Protein AF-0000000084333757 (afdb_homodimer)

Structure (mmCIF, N/CA/C/O backbone):
data_AF-0000000084333757-model_v1
#
loop_
_entity.id
_entity.type
_entity.pdbx_description
1 polymer 'HTH araC/xylS-type domain-containing protein'
#
loop_
_atom_site.group_PDB
_atom_site.id
_atom_site.type_symbol
_atom_site.label_atom_id
_atom_site.label_alt_id
_atom_site.label_comp_id
_atom_site.label_asym_id
_atom_site.label_entity_id
_atom_site.label_seq_id
_atom_site.pdbx_PDB_ins_code
_atom_site.Cartn_x
_atom_site.Cartn_y
_atom_site.Cartn_z
_atom_site.occupancy
_atom_site.B_iso_or_equiv
_atom_site.auth_seq_id
_atom_site.auth_comp_id
_atom_site.auth_asym_id
_atom_site.auth_atom_id
_atom_site.pdbx_PDB_model_num
ATOM 1 N N . MET A 1 1 ? -8.32 -11.492 20.922 1 60.97 1 MET A N 1
ATOM 2 C CA . MET A 1 1 ? -7.848 -10.141 21.234 1 60.97 1 MET A CA 1
ATOM 3 C C . MET A 1 1 ? -8.922 -9.102 20.922 1 60.97 1 MET A C 1
ATOM 5 O O . MET A 1 1 ? -9.734 -9.297 20.016 1 60.97 1 MET A O 1
ATOM 9 N N . GLN A 1 2 ? -9.125 -8.148 21.828 1 72.62 2 GLN A N 1
ATOM 10 C CA . GLN A 1 2 ? -10.117 -7.09 21.625 1 72.62 2 GLN A CA 1
ATOM 11 C C . GLN A 1 2 ? -9.766 -6.25 20.406 1 72.62 2 GLN A C 1
ATOM 13 O O . GLN A 1 2 ? -8.688 -5.656 20.328 1 72.62 2 GLN A O 1
ATOM 18 N N . THR A 1 3 ? -10.625 -6.27 19.406 1 82.44 3 THR A N 1
ATOM 19 C CA . THR A 1 3 ? -10.328 -5.582 18.156 1 82.44 3 THR A CA 1
ATOM 20 C C . THR A 1 3 ? -11.102 -4.273 18.062 1 82.44 3 THR A C 1
ATOM 22 O O . THR A 1 3 ? -10.867 -3.471 17.156 1 82.44 3 THR A O 1
ATOM 25 N N . GLU A 1 4 ? -11.977 -4.016 19.094 1 85.12 4 GLU A N 1
ATOM 26 C CA . GLU A 1 4 ? -12.75 -2.777 19.109 1 85.12 4 GLU A CA 1
ATOM 27 C C . GLU A 1 4 ? -12.227 -1.814 20.172 1 85.12 4 GLU A C 1
ATOM 29 O O . GLU A 1 4 ? -12.008 -2.207 21.312 1 85.12 4 GLU A O 1
ATOM 34 N N . PRO A 1 5 ? -12.031 -0.591 19.781 1 83.06 5 PRO A N 1
ATOM 35 C CA . PRO A 1 5 ? -11.602 0.38 20.797 1 83.06 5 PRO A CA 1
ATOM 36 C C . PRO A 1 5 ? -12.656 0.639 21.859 1 83.06 5 PRO A C 1
ATOM 38 O O . PRO A 1 5 ? -13.852 0.686 21.547 1 83.06 5 PRO A O 1
ATOM 41 N N . ASN A 1 6 ? -12.242 0.815 23.062 1 82.38 6 ASN A N 1
ATOM 42 C CA . ASN A 1 6 ? -13.156 1.051 24.172 1 82.38 6 ASN A CA 1
ATOM 43 C C . ASN A 1 6 ? -13.938 2.348 23.984 1 82.38 6 ASN A C 1
ATOM 45 O O . ASN A 1 6 ? -15.094 2.447 24.406 1 82.38 6 ASN A O 1
ATOM 49 N N . ILE A 1 7 ? -13.32 3.283 23.406 1 83.06 7 ILE A N 1
ATOM 50 C CA . ILE A 1 7 ? -13.961 4.578 23.188 1 83.06 7 ILE A CA 1
ATOM 51 C C . ILE A 1 7 ? -15.18 4.406 22.297 1 83.06 7 ILE A C 1
ATOM 53 O O . ILE A 1 7 ? -16.188 5.109 22.453 1 83.06 7 ILE A O 1
ATOM 57 N N . LEU A 1 8 ? -15.125 3.541 21.375 1 86.25 8 LEU A N 1
ATOM 58 C CA . LEU A 1 8 ? -16.25 3.266 20.484 1 86.25 8 LEU A CA 1
ATOM 59 C C . LEU A 1 8 ? -17.438 2.711 21.266 1 86.25 8 LEU A C 1
ATOM 61 O O . LEU A 1 8 ? -18.578 3.119 21.047 1 86.25 8 LEU A O 1
ATOM 65 N N . LYS A 1 9 ? -17.172 1.856 22.172 1 87 9 LYS A N 1
ATOM 66 C CA . LYS A 1 9 ? -18.219 1.275 23.016 1 87 9 LYS A CA 1
ATOM 67 C C . LYS A 1 9 ? -18.844 2.336 23.922 1 87 9 LYS A C 1
ATOM 69 O O . LYS A 1 9 ? -20.062 2.357 24.109 1 87 9 LYS A O 1
ATOM 74 N N . LYS A 1 10 ? -18 3.145 24.438 1 86.69 10 LYS A N 1
ATOM 75 C CA . LYS A 1 10 ? -18.484 4.219 25.297 1 86.69 10 LYS A CA 1
ATOM 76 C C . LYS A 1 10 ? -19.391 5.176 24.516 1 86.69 10 LYS A C 1
ATOM 78 O O . LYS A 1 10 ? -20.438 5.598 25.031 1 86.69 10 LYS A O 1
ATOM 83 N N . LEU A 1 11 ? -18.969 5.473 23.375 1 86.69 11 LEU A N 1
ATOM 84 C CA . LEU A 1 11 ? -19.766 6.348 22.516 1 86.69 11 LEU A CA 1
ATOM 85 C C . LEU A 1 11 ? -21.125 5.703 22.203 1 86.69 11 LEU A C 1
ATOM 87 O O . LEU A 1 11 ? -22.156 6.375 22.234 1 86.69 11 LEU A O 1
ATOM 91 N N . ALA A 1 12 ? -21.078 4.48 21.906 1 89.94 12 ALA A N 1
ATOM 92 C CA . ALA A 1 12 ? -22.312 3.752 21.625 1 89.94 12 ALA A CA 1
ATOM 93 C C . ALA A 1 12 ? -23.266 3.803 22.812 1 89.94 12 ALA A C 1
ATOM 95 O O . ALA A 1 12 ? -24.469 4.004 22.641 1 89.94 12 ALA A O 1
ATOM 96 N N . HIS A 1 13 ? -22.734 3.66 23.953 1 89.5 13 HIS A N 1
ATOM 97 C CA . HIS A 1 13 ? -23.531 3.729 25.172 1 89.5 13 HIS A CA 1
ATOM 98 C C . HIS A 1 13 ? -24.156 5.109 25.344 1 89.5 13 HIS A C 1
ATOM 100 O O . HIS A 1 13 ? -25.344 5.223 25.672 1 89.5 13 HIS A O 1
ATOM 106 N N . LEU A 1 14 ? -23.375 6.133 25.062 1 86.88 14 LEU A N 1
ATOM 107 C CA . LEU A 1 14 ? -23.844 7.512 25.203 1 86.88 14 LEU A CA 1
ATOM 108 C C . LEU A 1 14 ? -24.953 7.82 24.203 1 86.88 14 LEU A C 1
ATOM 110 O O . LEU A 1 14 ? -25.859 8.602 24.484 1 86.88 14 LEU A O 1
ATOM 114 N N . LEU A 1 15 ? -24.875 7.121 23.094 1 89.38 15 LEU A N 1
ATOM 115 C CA . LEU A 1 15 ? -25.828 7.387 22.031 1 89.38 15 LEU A CA 1
ATOM 116 C C . LEU A 1 15 ? -26.953 6.348 22.031 1 89.38 15 LEU A C 1
ATOM 118 O O . LEU A 1 15 ? -27.75 6.297 21.094 1 89.38 15 LEU A O 1
ATOM 122 N N . TRP A 1 16 ? -26.891 5.477 22.953 1 90.31 16 TRP A N 1
ATOM 123 C CA . TRP A 1 16 ? -27.922 4.457 23.125 1 90.31 16 TRP A CA 1
ATOM 124 C C . TRP A 1 16 ? -28.016 3.562 21.891 1 90.31 16 TRP A C 1
ATOM 126 O O . TRP A 1 16 ? -29.109 3.33 21.375 1 90.31 16 TRP A O 1
ATOM 136 N N . THR A 1 17 ? -26.938 3.223 21.406 1 92.88 17 THR A N 1
ATOM 137 C CA . THR A 1 17 ? -26.844 2.309 20.266 1 92.88 17 THR A CA 1
ATOM 138 C C . THR A 1 17 ? -25.797 1.236 20.516 1 92.88 17 THR A C 1
ATOM 140 O O . THR A 1 17 ? -25.266 1.117 21.625 1 92.88 17 THR A O 1
ATOM 143 N N . ASP A 1 18 ? -25.594 0.341 19.531 1 92.62 18 ASP A N 1
ATOM 144 C CA . ASP A 1 18 ? -24.625 -0.744 19.688 1 92.62 18 ASP A CA 1
ATOM 145 C C . ASP A 1 18 ? -23.547 -0.671 18.594 1 92.62 18 ASP A C 1
ATOM 147 O O . ASP A 1 18 ? -23.75 -0.041 17.562 1 92.62 18 ASP A O 1
ATOM 151 N N . VAL A 1 19 ? -22.469 -1.232 18.969 1 92.12 19 VAL A N 1
ATOM 152 C CA . VAL A 1 19 ? -21.391 -1.411 17.984 1 92.12 19 VAL A CA 1
ATOM 153 C C . VAL A 1 19 ? -21.547 -2.762 17.297 1 92.12 19 VAL A C 1
ATOM 155 O O . VAL A 1 19 ? -21.703 -3.793 17.953 1 92.12 19 VAL A O 1
ATOM 158 N N . LYS A 1 20 ? -21.656 -2.76 15.969 1 89.75 20 LYS A N 1
ATOM 159 C CA . LYS A 1 20 ? -21.703 -3.977 15.164 1 89.75 20 LYS A CA 1
ATOM 160 C C . LYS A 1 20 ? -20.516 -4.039 14.211 1 89.75 20 LYS A C 1
ATOM 162 O O . LYS A 1 20 ? -20.328 -3.143 13.383 1 89.75 20 LYS A O 1
ATOM 167 N N . ASN A 1 21 ? -19.688 -5.082 14.25 1 86.62 21 ASN A N 1
ATOM 168 C CA . ASN A 1 21 ? -18.516 -5.254 13.391 1 86.62 21 ASN A CA 1
ATOM 169 C C . ASN A 1 21 ? -17.625 -4.023 13.422 1 86.62 21 ASN A C 1
ATOM 171 O O . ASN A 1 21 ? -17.219 -3.512 12.375 1 86.62 21 ASN A O 1
ATOM 175 N N . ARG A 1 22 ? -17.5 -3.465 14.641 1 90.69 22 ARG A N 1
ATOM 176 C CA . ARG A 1 22 ? -16.578 -2.375 14.93 1 90.69 22 ARG A CA 1
ATOM 177 C C . ARG A 1 22 ? -17.094 -1.05 14.391 1 90.69 22 ARG A C 1
ATOM 179 O O . ARG A 1 22 ? -16.328 -0.102 14.195 1 90.69 22 ARG A O 1
ATOM 186 N N . ARG A 1 23 ? -18.406 -1.022 14.164 1 91.75 23 ARG A N 1
ATOM 187 C CA . ARG A 1 23 ? -19.016 0.175 13.594 1 91.75 23 ARG A CA 1
ATOM 188 C C . ARG A 1 23 ? -20.234 0.606 14.398 1 91.75 23 ARG A C 1
ATOM 190 O O . ARG A 1 23 ? -21.047 -0.233 14.812 1 91.75 23 ARG A O 1
ATOM 197 N N . LEU A 1 24 ? -20.297 1.883 14.609 1 92.69 24 LEU A N 1
ATOM 198 C CA . LEU A 1 24 ? -21.438 2.521 15.273 1 92.69 24 LEU A CA 1
ATOM 199 C C . LEU A 1 24 ? -22.141 3.482 14.32 1 92.69 24 LEU A C 1
ATOM 201 O O . LEU A 1 24 ? -21.516 4.352 13.719 1 92.69 24 LEU A O 1
ATOM 205 N N . GLU A 1 25 ? -23.422 3.301 14.164 1 93.81 25 GLU A N 1
ATOM 206 C CA . GLU A 1 25 ? -24.234 4.246 13.398 1 93.81 25 GLU A CA 1
ATOM 207 C C . GLU A 1 25 ? -24.844 5.316 14.305 1 93.81 25 GLU A C 1
ATOM 209 O O . GLU A 1 25 ? -25.406 5.004 15.352 1 93.81 25 GLU A O 1
ATOM 214 N N . ILE A 1 26 ? -24.734 6.48 13.867 1 91.69 26 ILE A N 1
ATOM 215 C CA . ILE A 1 26 ? -25.281 7.574 14.664 1 91.69 26 ILE A CA 1
ATOM 216 C C . ILE A 1 26 ? -26.812 7.574 14.547 1 91.69 26 ILE A C 1
ATOM 218 O O . ILE A 1 26 ? -27.359 7.699 13.445 1 91.69 26 ILE A O 1
ATOM 222 N N . PRO A 1 27 ? -27.406 7.422 15.664 1 93.62 27 PRO A N 1
ATOM 223 C CA . PRO A 1 27 ? -28.859 7.484 15.609 1 93.62 27 PRO A CA 1
ATOM 224 C C . PRO A 1 27 ? -29.375 8.836 15.117 1 93.62 27 PRO A C 1
ATOM 226 O O . PRO A 1 27 ? -28.781 9.875 15.422 1 93.62 27 PRO A O 1
ATOM 229 N N . GLU A 1 28 ? -30.5 8.883 14.516 1 92.94 28 GLU A N 1
ATOM 230 C CA . GLU A 1 28 ? -31.078 10.07 13.891 1 92.94 28 GLU A CA 1
ATOM 231 C C . GLU A 1 28 ? -31.281 11.188 14.914 1 92.94 28 GLU A C 1
ATOM 233 O O . GLU A 1 28 ? -31.141 12.367 14.586 1 92.94 28 GLU A O 1
ATOM 238 N N . LYS A 1 29 ? -31.625 10.789 16.047 1 92.56 29 LYS A N 1
ATOM 239 C CA . LYS A 1 29 ? -31.906 11.758 17.109 1 92.56 29 LYS A CA 1
ATOM 240 C C . LYS A 1 29 ? -30.672 12.594 17.422 1 92.56 29 LYS A C 1
ATOM 242 O O . LYS A 1 29 ? -30.781 13.734 17.875 1 92.56 29 LYS A O 1
ATOM 247 N N . PHE A 1 30 ? -29.531 12.039 17.156 1 90.81 30 PHE A N 1
ATOM 248 C CA . PHE A 1 30 ? -28.297 12.711 17.531 1 90.81 30 PHE A CA 1
ATOM 249 C C . PHE A 1 30 ? -27.609 13.297 16.312 1 90.81 30 PHE A C 1
ATOM 251 O O . PHE A 1 30 ? -26.719 14.141 16.438 1 90.81 30 PHE A O 1
ATOM 258 N N . GLY A 1 31 ? -27.906 12.828 15.094 1 91.69 31 GLY A N 1
ATOM 259 C CA . GLY A 1 31 ? -27.25 13.266 13.875 1 91.69 31 GLY A CA 1
ATOM 260 C C . GLY A 1 31 ? -27.297 12.227 12.773 1 91.69 31 GLY A C 1
ATOM 261 O O . GLY A 1 31 ? -28.344 11.617 12.523 1 91.69 31 GLY A O 1
ATOM 262 N N . LYS A 1 32 ? -26.219 12.094 11.992 1 92.25 32 LYS A N 1
ATOM 263 C CA . LYS A 1 32 ? -26.078 11.125 10.914 1 92.25 32 LYS A CA 1
ATOM 264 C C . LYS A 1 32 ? -24.609 10.703 10.75 1 92.25 32 LYS A C 1
ATOM 266 O O . LYS A 1 32 ? -23.703 11.375 11.25 1 92.25 32 LYS A O 1
ATOM 271 N N . GLY A 1 33 ? -24.453 9.57 10.125 1 92 33 GLY A N 1
ATOM 272 C CA . GLY A 1 33 ? -23.109 9.102 9.852 1 92 33 GLY A CA 1
ATOM 273 C C . GLY A 1 33 ? -22.719 7.902 10.695 1 92 33 GLY A C 1
ATOM 274 O O . GLY A 1 33 ? -23.578 7.113 11.102 1 92 33 GLY A O 1
ATOM 275 N N . TYR A 1 34 ? -21.375 7.715 10.852 1 91.19 34 TYR A N 1
ATOM 276 C CA . TYR A 1 34 ? -20.922 6.531 11.562 1 91.19 34 TYR A CA 1
ATOM 277 C C . TYR A 1 34 ? -19.516 6.754 12.141 1 91.19 34 TYR A C 1
ATOM 279 O O . TYR A 1 34 ? -18.844 7.719 11.781 1 91.19 34 TYR A O 1
ATOM 287 N N . CYS A 1 35 ? -19.203 5.965 13.07 1 90.75 35 CYS A N 1
ATOM 288 C CA . CYS A 1 35 ? -17.859 5.832 13.617 1 90.75 35 CYS A CA 1
ATOM 289 C C . CYS A 1 35 ? -17.406 4.375 13.617 1 90.75 35 CYS A C 1
ATOM 291 O O . CYS A 1 35 ? -18.188 3.48 13.938 1 90.75 35 CYS A O 1
ATOM 293 N N . THR A 1 36 ? -16.266 4.137 13.133 1 92.38 36 THR A N 1
ATOM 294 C CA . THR A 1 36 ? -15.703 2.787 13.18 1 92.38 36 THR A CA 1
ATOM 295 C C . THR A 1 36 ? -14.312 2.799 13.789 1 92.38 36 THR A C 1
ATOM 297 O O . THR A 1 36 ? -13.617 3.818 13.75 1 92.38 36 THR A O 1
ATOM 300 N N . GLY A 1 37 ? -13.953 1.762 14.484 1 92.5 37 GLY A N 1
ATOM 301 C CA . GLY A 1 37 ? -12.656 1.682 15.148 1 92.5 37 GLY A CA 1
ATOM 302 C C . GLY A 1 37 ? -12.016 0.311 15.039 1 92.5 37 GLY A C 1
ATOM 303 O O . GLY A 1 37 ? -12.719 -0.704 14.984 1 92.5 37 GLY A O 1
ATOM 304 N N . TYR A 1 38 ? -10.727 0.289 15.023 1 93.06 38 TYR A N 1
ATOM 305 C CA . TYR A 1 38 ? -9.938 -0.935 14.898 1 93.06 38 TYR A CA 1
ATOM 306 C C . TYR A 1 38 ? -8.742 -0.917 15.844 1 93.06 38 TYR A C 1
ATOM 308 O O . TYR A 1 38 ? -7.945 0.024 15.828 1 93.06 38 TYR A O 1
ATOM 316 N N . VAL A 1 39 ? -8.641 -1.854 16.688 1 92.44 39 VAL A N 1
ATOM 317 C CA . VAL A 1 39 ? -7.414 -2.107 17.438 1 92.44 39 VAL A CA 1
ATOM 318 C C . VAL A 1 39 ? -6.617 -3.225 16.766 1 92.44 39 VAL A C 1
ATOM 320 O O . VAL A 1 39 ? -7.031 -4.387 16.781 1 92.44 39 VAL A O 1
ATOM 323 N N . PHE A 1 40 ? -5.562 -2.904 16.219 1 91.81 40 PHE A N 1
ATOM 324 C CA . PHE A 1 40 ? -4.801 -3.869 15.43 1 91.81 40 PHE A CA 1
ATOM 325 C C . PHE A 1 40 ? -3.92 -4.727 16.328 1 91.81 40 PHE A C 1
ATOM 327 O O . PHE A 1 40 ? -3.75 -5.922 16.078 1 91.81 40 PHE A O 1
ATOM 334 N N . ASN A 1 41 ? -3.299 -4.215 17.266 1 88.88 41 ASN A N 1
ATOM 335 C CA . ASN A 1 41 ? -2.492 -4.82 18.312 1 88.88 41 ASN A CA 1
ATOM 336 C C . ASN A 1 41 ? -2.291 -3.865 19.484 1 88.88 41 ASN A C 1
ATOM 338 O O . ASN A 1 41 ? -3.025 -2.885 19.625 1 88.88 41 ASN A O 1
ATOM 342 N N . GLU A 1 42 ? -1.408 -4.16 20.297 1 88.62 42 GLU A N 1
ATOM 343 C CA . GLU A 1 42 ? -1.236 -3.354 21.5 1 88.62 42 GLU A CA 1
ATOM 344 C C . GLU A 1 42 ? -0.583 -2.012 21.188 1 88.62 42 GLU A C 1
ATOM 346 O O . GLU A 1 42 ? -0.552 -1.112 22.031 1 88.62 42 GLU A O 1
ATOM 351 N N . HIS A 1 43 ? -0.201 -1.854 19.906 1 91.5 43 HIS A N 1
ATOM 352 C CA . HIS A 1 43 ? 0.615 -0.681 19.609 1 91.5 43 HIS A CA 1
ATOM 353 C C . HIS A 1 43 ? -0.103 0.265 18.656 1 91.5 43 HIS A C 1
ATOM 355 O O . HIS A 1 43 ? 0.258 1.438 18.547 1 91.5 43 HIS A O 1
ATOM 361 N N . ILE A 1 44 ? -1.064 -0.196 17.891 1 93.06 44 ILE A N 1
ATOM 362 C CA . ILE A 1 44 ? -1.642 0.624 16.828 1 93.06 44 ILE A CA 1
ATOM 363 C C . ILE A 1 44 ? -3.162 0.488 16.844 1 93.06 44 ILE A C 1
ATOM 365 O O . ILE A 1 44 ? -3.691 -0.622 16.953 1 93.06 44 ILE A O 1
ATOM 369 N N . ARG A 1 45 ? -3.877 1.539 16.75 1 92.62 45 ARG A N 1
ATOM 370 C CA . ARG A 1 45 ? -5.324 1.563 16.578 1 92.62 45 ARG A CA 1
ATOM 371 C C . ARG A 1 45 ? -5.742 2.645 15.586 1 92.62 45 ARG A C 1
ATOM 373 O O . ARG A 1 45 ? -4.988 3.582 15.328 1 92.62 45 ARG A O 1
ATOM 380 N N . MET A 1 46 ? -6.863 2.551 15.031 1 93.94 46 MET A N 1
ATOM 381 C CA . MET A 1 46 ? -7.383 3.479 14.031 1 93.94 46 MET A CA 1
ATOM 382 C C . MET A 1 46 ? -8.867 3.754 14.258 1 93.94 46 MET A C 1
ATOM 384 O O . MET A 1 46 ? -9.633 2.838 14.562 1 93.94 46 MET A O 1
ATOM 388 N N . MET A 1 47 ? -9.25 4.957 14.227 1 91.69 47 MET A N 1
ATOM 389 C CA . MET A 1 47 ? -10.648 5.383 14.281 1 91.69 47 MET A CA 1
ATOM 390 C C . MET A 1 47 ? -11.031 6.141 13.023 1 91.69 47 MET A C 1
ATOM 392 O O . MET A 1 47 ? -10.258 6.961 12.523 1 91.69 47 MET A O 1
ATOM 396 N N . ILE A 1 48 ? -12.109 5.832 12.508 1 91.5 48 ILE A N 1
ATOM 397 C CA . ILE A 1 48 ? -12.68 6.562 11.391 1 91.5 48 ILE A CA 1
ATOM 398 C C . ILE A 1 48 ? -13.969 7.262 11.828 1 91.5 48 ILE A C 1
ATOM 400 O O . ILE A 1 48 ? -14.898 6.617 12.312 1 91.5 48 ILE A O 1
ATOM 404 N N . PHE A 1 49 ? -13.969 8.492 11.711 1 89 49 PHE A N 1
ATOM 405 C CA . PHE A 1 49 ? -15.133 9.312 12.055 1 89 49 PHE A CA 1
ATOM 406 C C . PHE A 1 49 ? -15.758 9.914 10.797 1 89 49 PHE A C 1
ATOM 408 O O . PHE A 1 49 ? -15.086 10.625 10.047 1 89 49 PHE A O 1
ATOM 415 N N . ASN A 1 50 ? -16.891 9.602 10.508 1 88.12 50 ASN A N 1
ATOM 416 C CA . ASN A 1 50 ? -17.688 10.195 9.438 1 88.12 50 ASN A CA 1
ATOM 417 C C . ASN A 1 50 ? -19.125 10.453 9.883 1 88.12 50 ASN A C 1
ATOM 419 O O . ASN A 1 50 ? -20 9.625 9.641 1 88.12 50 ASN A O 1
ATOM 423 N N . TYR A 1 51 ? -19.328 11.594 10.57 1 86.62 51 TYR A N 1
ATOM 424 C CA . TYR A 1 51 ? -20.641 11.844 11.148 1 86.62 51 TYR A CA 1
ATOM 425 C C . TYR A 1 51 ? -20.891 13.344 11.297 1 86.62 51 TYR A C 1
ATOM 427 O O . TYR A 1 51 ? -19.969 14.148 11.188 1 86.62 51 TYR A O 1
ATOM 435 N N . GLU A 1 52 ? -22.062 13.711 11.406 1 86.69 52 GLU A N 1
ATOM 436 C CA . GLU A 1 52 ? -22.562 15.031 11.773 1 86.69 52 GLU A CA 1
ATOM 437 C C . GLU A 1 52 ? -23.516 14.945 12.961 1 86.69 52 GLU A C 1
ATOM 439 O O . GLU A 1 52 ? -24.609 14.375 12.852 1 86.69 52 GLU A O 1
ATOM 444 N N . LEU A 1 53 ? -23.062 15.57 14.062 1 87.25 53 LEU A N 1
ATOM 445 C CA . LEU A 1 53 ? -23.891 15.539 15.266 1 87.25 53 LEU A CA 1
ATOM 446 C C . LEU A 1 53 ? -24.672 16.844 15.406 1 87.25 53 LEU A C 1
ATOM 448 O O . LEU A 1 53 ? -24.219 17.906 14.977 1 87.25 53 LEU A O 1
ATOM 452 N N . ARG A 1 54 ? -25.719 16.719 16.016 1 85.12 54 ARG A N 1
ATOM 453 C CA . ARG A 1 54 ? -26.547 17.891 16.266 1 85.12 54 ARG A CA 1
ATOM 454 C C . ARG A 1 54 ? -25.969 18.719 17.406 1 85.12 54 ARG A C 1
ATOM 456 O O . ARG A 1 54 ? -26.125 19.953 17.422 1 85.12 54 ARG A O 1
ATOM 463 N N . GLU A 1 55 ? -25.344 18.016 18.297 1 82.56 55 GLU A N 1
ATOM 464 C CA . GLU A 1 55 ? -24.688 18.656 19.438 1 82.56 55 GLU A CA 1
ATOM 465 C C . GLU A 1 55 ? -23.312 18.047 19.703 1 82.56 55 GLU A C 1
ATOM 467 O O . GLU A 1 55 ? -23.078 16.875 19.375 1 82.56 55 GLU A O 1
ATOM 472 N N . ASN A 1 56 ? -22.453 18.828 20.266 1 79.69 56 ASN A N 1
ATOM 473 C CA . ASN A 1 56 ? -21.141 18.328 20.625 1 79.69 56 ASN A CA 1
ATOM 474 C C . ASN A 1 56 ? -21.203 17.328 21.781 1 79.69 56 ASN A C 1
ATOM 476 O O . ASN A 1 56 ? -22 17.516 22.719 1 79.69 56 ASN A O 1
ATOM 480 N N . ILE A 1 57 ? -20.438 16.328 21.547 1 77.88 57 ILE A N 1
ATOM 481 C CA . ILE A 1 57 ? -20.344 15.336 22.609 1 77.88 57 ILE A CA 1
ATOM 482 C C . ILE A 1 57 ? -18.922 15.258 23.125 1 77.88 57 ILE A C 1
ATOM 484 O O . ILE A 1 57 ? -17.969 15.281 22.344 1 77.88 57 ILE A O 1
ATOM 488 N N . VAL A 1 58 ? -18.781 15.25 24.422 1 75.06 58 VAL A N 1
ATOM 489 C CA . VAL A 1 58 ? -17.484 15.117 25.047 1 75.06 58 VAL A CA 1
ATOM 490 C C . VAL A 1 58 ? -17.375 13.75 25.719 1 75.06 58 VAL A C 1
ATOM 492 O O . VAL A 1 58 ? -18.234 13.359 26.516 1 75.06 58 VAL A O 1
ATOM 495 N N . ILE A 1 59 ? -16.359 13.055 25.266 1 75.81 59 ILE A N 1
ATOM 496 C CA . ILE A 1 59 ? -16.141 11.734 25.844 1 75.81 59 ILE A CA 1
ATOM 497 C C . ILE A 1 59 ? -14.758 11.664 26.484 1 75.81 59 ILE A C 1
ATOM 499 O O . ILE A 1 59 ? -13.773 12.117 25.891 1 75.81 59 ILE A O 1
ATOM 503 N N . GLU A 1 60 ? -14.742 11.164 27.688 1 72.5 60 GLU A N 1
ATOM 504 C CA . GLU A 1 60 ? -13.453 10.875 28.312 1 72.5 60 GLU A CA 1
ATOM 505 C C . GLU A 1 60 ? -12.836 9.609 27.719 1 72.5 60 GLU A C 1
ATOM 507 O O . GLU A 1 60 ? -13.508 8.594 27.578 1 72.5 60 GLU A O 1
ATOM 512 N N . ASN A 1 61 ? -11.656 9.758 27.312 1 69.31 61 ASN A N 1
ATOM 513 C CA . ASN A 1 61 ? -10.969 8.578 26.781 1 69.31 61 ASN A CA 1
ATOM 514 C C . ASN A 1 61 ? -10.68 7.566 27.891 1 69.31 61 ASN A C 1
ATOM 516 O O . ASN A 1 61 ? -9.891 7.836 28.797 1 69.31 61 ASN A O 1
ATOM 520 N N . PRO A 1 62 ? -11.406 6.52 27.797 1 68.25 62 PRO A N 1
ATOM 521 C CA . PRO A 1 62 ? -11.195 5.527 28.844 1 68.25 62 PRO A CA 1
ATOM 522 C C . PRO A 1 62 ? -9.766 4.992 28.875 1 68.25 62 PRO A C 1
ATOM 524 O O . PRO A 1 62 ? -9.32 4.465 29.891 1 68.25 62 PRO A O 1
ATOM 527 N N . ASP A 1 63 ? -9.117 5.16 27.719 1 64.56 63 ASP A N 1
ATOM 528 C CA . ASP A 1 63 ? -7.766 4.621 27.609 1 64.56 63 ASP A CA 1
ATOM 529 C C . ASP A 1 63 ? -6.723 5.703 27.891 1 64.56 63 ASP A C 1
ATOM 531 O O . ASP A 1 63 ? -5.531 5.504 27.641 1 64.56 63 ASP A O 1
ATOM 535 N N . ALA A 1 64 ? -7.137 7.09 28.297 1 59.31 64 ALA A N 1
ATOM 536 C CA . ALA A 1 64 ? -6.273 8.25 28.5 1 59.31 64 ALA A CA 1
ATOM 537 C C . ALA A 1 64 ? -5.145 7.926 29.484 1 59.31 64 ALA A C 1
ATOM 539 O O . ALA A 1 64 ? -4.039 8.453 29.359 1 59.31 64 ALA A O 1
ATOM 540 N N . GLY A 1 65 ? -5.453 6.949 30.391 1 53.16 65 GLY A N 1
ATOM 541 C CA . GLY A 1 65 ? -4.473 6.602 31.406 1 53.16 65 GLY A CA 1
ATOM 542 C C . GLY A 1 65 ? -3.451 5.59 30.922 1 53.16 65 GLY A C 1
ATOM 543 O O . GLY A 1 65 ? -2.467 5.316 31.625 1 53.16 65 GLY A O 1
ATOM 544 N N . VAL A 1 66 ? -3.756 4.879 30.094 1 51.28 66 VAL A N 1
ATOM 545 C CA . VAL A 1 66 ? -2.764 3.918 29.625 1 51.28 66 VAL A CA 1
ATOM 546 C C . VAL A 1 66 ? -1.639 4.652 28.891 1 51.28 66 VAL A C 1
ATOM 548 O O . VAL A 1 66 ? -1.874 5.301 27.875 1 51.28 66 VAL A O 1
ATOM 551 N N . ALA A 1 67 ? -0.715 5.234 29.641 1 50.03 67 ALA A N 1
ATOM 552 C CA . ALA A 1 67 ? 0.485 6.055 29.516 1 50.03 67 ALA A CA 1
ATOM 553 C C . ALA A 1 67 ? 1.193 5.797 28.188 1 50.03 67 ALA A C 1
ATOM 555 O O . ALA A 1 67 ? 2.369 6.133 28.031 1 50.03 67 ALA A O 1
ATOM 556 N N . ALA A 1 68 ? 0.796 5.004 27.266 1 58.69 68 ALA A N 1
ATOM 557 C CA . ALA A 1 68 ? 1.799 4.758 26.234 1 58.69 68 ALA A CA 1
ATOM 558 C C . ALA A 1 68 ? 2.035 6.012 25.391 1 58.69 68 ALA A C 1
ATOM 560 O O . ALA A 1 68 ? 1.142 6.848 25.25 1 58.69 68 ALA A O 1
ATOM 561 N N . ARG A 1 69 ? 3.32 6.504 25.375 1 81.81 69 ARG A N 1
ATOM 562 C CA . ARG A 1 69 ? 3.785 7.559 24.484 1 81.81 69 ARG A CA 1
ATOM 563 C C . ARG A 1 69 ? 3.242 7.363 23.078 1 81.81 69 ARG A C 1
ATOM 565 O O . ARG A 1 69 ? 3.904 6.754 22.234 1 81.81 69 ARG A O 1
ATOM 572 N N . THR A 1 70 ? 1.97 7.895 22.906 1 88.69 70 THR A N 1
ATOM 573 C CA . THR A 1 70 ? 1.274 7.664 21.641 1 88.69 70 THR A CA 1
ATOM 574 C C . THR A 1 70 ? 1.482 8.836 20.688 1 88.69 70 THR A C 1
ATOM 576 O O . THR A 1 70 ? 1.517 9.992 21.109 1 88.69 70 THR A O 1
ATOM 579 N N . ILE A 1 71 ? 1.681 8.547 19.5 1 93.25 71 ILE A N 1
ATOM 580 C CA . ILE A 1 71 ? 1.714 9.531 18.422 1 93.25 71 ILE A CA 1
ATOM 581 C C . ILE A 1 71 ? 0.424 9.445 17.609 1 93.25 71 ILE A C 1
ATOM 583 O O . ILE A 1 71 ? -0.012 8.359 17.234 1 93.25 71 ILE A O 1
ATOM 587 N N . LEU A 1 72 ? -0.222 10.57 17.375 1 92.94 72 LEU A N 1
ATOM 588 C CA . LEU A 1 72 ? -1.478 10.641 16.641 1 92.94 72 LEU A CA 1
ATOM 589 C C . LEU A 1 72 ? -1.237 11.102 15.203 1 92.94 72 LEU A C 1
ATOM 591 O O . LEU A 1 72 ? -0.562 12.102 14.969 1 92.94 72 LEU A O 1
ATOM 595 N N . PHE A 1 73 ? -1.684 10.367 14.258 1 95.75 73 PHE A N 1
ATOM 596 C CA . PHE A 1 73 ? -1.817 10.773 12.867 1 95.75 73 PHE A CA 1
ATOM 597 C C . PHE A 1 73 ? -3.277 11.031 12.516 1 95.75 73 PHE A C 1
ATOM 599 O O . PHE A 1 73 ? -4.066 10.094 12.383 1 95.75 73 PHE A O 1
ATOM 606 N N . LYS A 1 74 ? -3.654 12.234 12.398 1 93.44 74 LYS A N 1
ATOM 607 C CA . LYS A 1 74 ? -5.039 12.625 12.156 1 93.44 74 LYS A CA 1
ATOM 608 C C . LYS A 1 74 ? -5.23 13.117 10.727 1 93.44 74 LYS A C 1
ATOM 610 O O . LYS A 1 74 ? -4.738 14.188 10.359 1 93.44 74 LYS A O 1
ATOM 615 N N . PHE A 1 75 ? -5.855 12.367 9.945 1 95.12 75 PHE A N 1
ATOM 616 C CA . PHE A 1 75 ? -6.203 12.766 8.586 1 95.12 75 PHE A CA 1
ATOM 617 C C . PHE A 1 75 ? -7.512 13.539 8.57 1 95.12 75 PHE A C 1
ATOM 619 O O . PHE A 1 75 ? -8.555 13.023 8.984 1 95.12 75 PHE A O 1
ATOM 626 N N . GLN A 1 76 ? -7.473 14.734 8.039 1 90.44 76 GLN A N 1
ATOM 627 C CA . GLN A 1 76 ? -8.641 15.602 8.125 1 90.44 76 GLN A CA 1
ATOM 628 C C . GLN A 1 76 ? -9 16.172 6.754 1 90.44 76 GLN A C 1
ATOM 630 O O . GLN A 1 76 ? -8.148 16.281 5.875 1 90.44 76 GLN A O 1
ATOM 635 N N . ASN A 1 77 ? -10.305 16.469 6.559 1 86.81 77 ASN A N 1
ATOM 636 C CA . ASN A 1 77 ? -10.859 17.047 5.336 1 86.81 77 ASN A CA 1
ATOM 637 C C . ASN A 1 77 ? -10.664 16.109 4.145 1 86.81 77 ASN A C 1
ATOM 639 O O . ASN A 1 77 ? -10.344 16.562 3.043 1 86.81 77 ASN A O 1
ATOM 643 N N . ILE A 1 78 ? -10.781 14.828 4.367 1 84.44 78 ILE A N 1
ATOM 644 C CA . ILE A 1 78 ? -10.453 13.844 3.344 1 84.44 78 ILE A CA 1
ATOM 645 C C . ILE A 1 78 ? -11.695 13.539 2.508 1 84.44 78 ILE A C 1
ATOM 647 O O . ILE A 1 78 ? -11.602 12.883 1.468 1 84.44 78 ILE A O 1
ATOM 651 N N . ILE A 1 79 ? -12.891 13.805 2.885 1 74.69 79 ILE A N 1
ATOM 652 C CA . ILE A 1 79 ? -14.125 13.641 2.119 1 74.69 79 ILE A CA 1
ATOM 653 C C . ILE A 1 79 ? -14.586 14.992 1.589 1 74.69 79 ILE A C 1
ATOM 655 O O . ILE A 1 79 ? -14.734 15.953 2.355 1 74.69 79 ILE A O 1
ATOM 659 N N . PRO A 1 80 ? -14.68 14.977 0.153 1 61.34 80 PRO A N 1
ATOM 660 C CA . PRO A 1 80 ? -15.133 16.25 -0.4 1 61.34 80 PRO A CA 1
ATOM 661 C C . 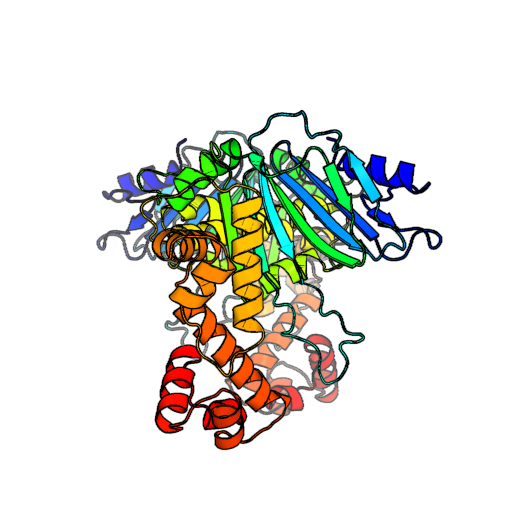PRO A 1 80 ? -16.5 16.688 0.132 1 61.34 80 PRO A C 1
ATOM 663 O O . PRO A 1 80 ? -17.391 15.844 0.302 1 61.34 80 PRO A O 1
ATOM 666 N N . GLN A 1 81 ? -16.641 17.547 0.984 1 52.72 81 GLN A N 1
ATOM 667 C CA . GLN A 1 81 ? -17.938 18.062 1.412 1 52.72 81 GLN A CA 1
ATOM 668 C C . GLN A 1 81 ? -18.703 18.688 0.24 1 52.72 81 GLN A C 1
ATOM 670 O O . GLN A 1 81 ? -18.188 19.562 -0.443 1 52.72 81 GLN A O 1
ATOM 675 N N . THR A 1 82 ? -19.391 17.797 -0.567 1 44.56 82 THR A N 1
ATOM 676 C CA . THR A 1 82 ? -20.219 18.266 -1.674 1 44.56 82 THR A CA 1
ATOM 677 C C . THR A 1 82 ? -20.875 19.609 -1.327 1 44.56 82 THR A C 1
ATOM 679 O O . THR A 1 82 ? -21.219 20.375 -2.219 1 44.56 82 THR A O 1
ATOM 682 N N . ASP A 1 83 ? -21.594 19.562 -0.207 1 42.19 83 ASP A N 1
ATOM 683 C CA . ASP A 1 83 ? -22.656 20.578 -0.142 1 42.19 83 ASP A CA 1
ATOM 684 C C . ASP A 1 83 ? -22.109 21.969 -0.473 1 42.19 83 ASP A C 1
ATOM 686 O O . ASP A 1 83 ? -22.594 22.625 -1.399 1 42.19 83 ASP A O 1
ATOM 690 N N . LEU A 1 84 ? -22.406 22.953 0.596 1 39.75 84 LEU A N 1
ATOM 691 C CA . LEU A 1 84 ? -22.984 24.281 0.659 1 39.75 84 LEU A CA 1
ATOM 692 C C . LEU A 1 84 ? -21.922 25.359 0.417 1 39.75 84 LEU A C 1
ATOM 694 O O . LEU A 1 84 ? -21.875 26.359 1.128 1 39.75 84 LEU A O 1
ATOM 698 N N . LEU A 1 85 ? -20.641 25.062 -0.004 1 41.88 85 LEU A N 1
ATOM 699 C CA . LEU A 1 85 ? -20.078 26.391 0.184 1 41.88 85 LEU A CA 1
ATOM 700 C C . LEU A 1 85 ? -20.75 27.406 -0.752 1 41.88 85 LEU A C 1
ATOM 702 O O . LEU A 1 85 ? -20.797 27.188 -1.965 1 41.88 85 LEU A O 1
ATOM 706 N N . PRO A 1 86 ? -21.562 28.312 -0.328 1 37.28 86 PRO A N 1
ATOM 707 C CA . PRO A 1 86 ? -21.984 29.453 -1.136 1 37.28 86 PRO A CA 1
ATOM 708 C C . PRO A 1 86 ? -20.859 30.047 -1.969 1 37.28 86 PRO A C 1
ATOM 710 O O . PRO A 1 86 ? -19.688 29.891 -1.628 1 37.28 86 PRO A O 1
ATOM 713 N N . ALA A 1 87 ? -21.094 30.625 -3.246 1 41.34 87 ALA A N 1
ATOM 714 C CA . ALA A 1 87 ? -20.312 31.25 -4.301 1 41.34 87 ALA A CA 1
ATOM 715 C C . ALA A 1 87 ? -19.078 31.953 -3.729 1 41.34 87 ALA A C 1
ATOM 717 O O . ALA A 1 87 ? -18.062 32.062 -4.402 1 41.34 87 ALA A O 1
ATOM 718 N N . GLY A 1 88 ? -19.156 32.594 -2.525 1 40.16 88 GLY A N 1
ATOM 719 C CA . GLY A 1 88 ? -18.156 33.5 -1.979 1 40.16 88 GLY A CA 1
ATOM 720 C C . GLY A 1 88 ? -17.188 32.844 -1.03 1 40.16 88 GLY A C 1
ATOM 721 O O . GLY A 1 88 ? -16.438 33.5 -0.326 1 40.16 88 GLY A O 1
ATOM 722 N N . LYS A 1 89 ? -17.641 31.688 -0.335 1 45.56 89 LYS A N 1
ATOM 723 C CA . LYS A 1 89 ? -16.953 31.297 0.901 1 45.56 89 LYS A CA 1
ATOM 724 C C . LYS A 1 89 ? -15.523 30.859 0.628 1 45.56 89 LYS A C 1
ATOM 726 O O . LYS A 1 89 ? -15.227 30.312 -0.437 1 45.56 89 LYS A O 1
ATOM 731 N N . PRO A 1 90 ? -14.664 30.906 1.747 1 45.53 90 PRO A N 1
ATOM 732 C CA . PRO A 1 90 ? -13.227 30.734 1.994 1 45.53 90 PRO A CA 1
ATOM 733 C C . PRO A 1 90 ? -12.664 29.484 1.33 1 45.53 90 PRO A C 1
ATOM 735 O O . PRO A 1 90 ? -13.422 28.594 0.945 1 45.53 90 PRO A O 1
ATOM 738 N N . LEU A 1 91 ? -11.25 29.547 1.231 1 50.75 91 LEU A N 1
ATOM 739 C CA . LEU A 1 91 ? -10.266 28.562 0.786 1 50.75 91 LEU A CA 1
ATOM 740 C C . LEU A 1 91 ? -10.719 27.141 1.128 1 50.75 91 LEU A C 1
ATOM 742 O O . LEU A 1 91 ? -11.148 26.875 2.254 1 50.75 91 LEU A O 1
ATOM 746 N N . LYS A 1 92 ? -11.211 26.359 0.186 1 56.5 92 LYS A N 1
ATOM 747 C CA . LYS A 1 92 ? -11.391 24.906 0.166 1 56.5 92 LYS A CA 1
ATOM 748 C C . LYS A 1 92 ? -10.523 24.234 1.221 1 56.5 92 LYS A C 1
ATOM 750 O O . LYS A 1 92 ? -9.312 24.469 1.285 1 56.5 92 LYS A O 1
ATOM 755 N N . ILE A 1 93 ? -11.117 23.969 2.242 1 69.12 93 ILE A N 1
ATOM 756 C CA . ILE A 1 93 ? -10.453 23.109 3.225 1 69.12 93 ILE A CA 1
ATOM 757 C C . ILE A 1 93 ? -9.641 22.031 2.51 1 69.12 93 ILE A C 1
ATOM 759 O O . ILE A 1 93 ? -10.18 21.297 1.679 1 69.12 93 ILE A O 1
ATOM 763 N N . THR A 1 94 ? -8.289 22.234 2.559 1 80.38 94 THR A N 1
ATOM 764 C CA . THR A 1 94 ? -7.355 21.328 1.912 1 80.38 94 THR A CA 1
ATOM 765 C C . THR A 1 94 ? -7.105 20.094 2.787 1 80.38 94 THR A C 1
ATOM 767 O O . THR A 1 94 ? -6.852 20.234 3.988 1 80.38 94 THR A O 1
ATOM 770 N N . PRO A 1 95 ? -7.281 18.984 2.24 1 90.31 95 PRO A N 1
ATOM 771 C CA . PRO A 1 95 ? -6.949 17.781 3 1 90.31 95 PRO A CA 1
ATOM 772 C C . PRO A 1 95 ? -5.52 17.797 3.545 1 90.31 95 PRO A C 1
ATOM 774 O O . PRO A 1 95 ? -4.605 18.281 2.871 1 90.31 95 PRO A O 1
ATOM 777 N N . SER A 1 96 ? -5.367 17.422 4.758 1 93.56 96 SER A N 1
ATOM 778 C CA . SER A 1 96 ? -4.055 17.422 5.395 1 93.56 96 SER A CA 1
ATOM 779 C C . SER A 1 96 ? -3.969 16.359 6.48 1 93.56 96 SER A C 1
ATOM 781 O O . SER A 1 96 ? -4.973 15.727 6.824 1 93.56 96 SER A O 1
ATOM 783 N N . VAL A 1 97 ? -2.797 16.094 6.977 1 96 97 VAL A N 1
ATOM 784 C CA . VAL A 1 97 ? -2.561 15.164 8.078 1 96 97 VAL A CA 1
ATOM 785 C C . VAL A 1 97 ? -1.83 15.891 9.211 1 96 97 VAL A C 1
ATOM 787 O O . VAL A 1 97 ? -0.825 16.562 8.977 1 96 97 VAL A O 1
ATOM 790 N N . LEU A 1 98 ? -2.398 15.805 10.367 1 95 98 LEU A N 1
ATOM 791 C CA . LEU A 1 98 ? -1.753 16.297 11.578 1 95 98 LEU A CA 1
ATOM 792 C C . LEU A 1 98 ? -1.043 15.172 12.312 1 95 98 LEU A C 1
ATOM 794 O O . LEU A 1 98 ? -1.621 14.102 12.523 1 95 98 LEU A O 1
ATOM 798 N N . ILE A 1 99 ? 0.191 15.336 12.617 1 96.19 99 ILE A N 1
ATOM 799 C CA . ILE A 1 99 ? 0.984 14.398 13.406 1 96.19 99 ILE A CA 1
ATOM 800 C C . ILE A 1 99 ? 1.335 15.031 14.758 1 96.19 99 ILE A C 1
ATOM 802 O O . ILE A 1 99 ? 2.02 16.062 14.812 1 96.19 99 ILE A O 1
ATOM 806 N N . ALA A 1 100 ? 0.851 14.445 15.828 1 93.06 100 ALA A N 1
ATOM 807 C CA . ALA A 1 100 ? 1.01 15.078 17.125 1 93.06 100 ALA A CA 1
ATOM 808 C C . ALA A 1 100 ? 1.46 14.07 18.188 1 93.06 100 ALA A C 1
ATOM 810 O O . ALA A 1 100 ? 1.101 12.891 18.109 1 93.06 100 ALA A O 1
ATOM 811 N N . THR A 1 101 ? 2.254 14.5 19.047 1 89.94 101 THR A N 1
ATOM 812 C CA . THR A 1 101 ? 2.627 13.688 20.203 1 89.94 101 THR A CA 1
ATOM 813 C C . THR A 1 101 ? 1.529 13.719 21.266 1 89.94 101 THR A C 1
ATOM 815 O O . THR A 1 101 ? 0.65 14.586 21.234 1 89.94 101 THR A O 1
ATOM 818 N N . SER A 1 102 ? 1.229 12.57 21.984 1 68.25 102 SER A N 1
ATOM 819 C CA . SER A 1 102 ? 0.171 12.312 22.953 1 68.25 102 SER A CA 1
ATOM 820 C C . SER A 1 102 ? 0.046 13.461 23.953 1 68.25 102 SER A C 1
ATOM 822 O O . SER A 1 102 ? -1.039 13.727 24.469 1 68.25 102 SER A O 1
ATOM 824 N N . SER A 1 103 ? 1.155 14.031 24.172 1 57.91 103 SER A N 1
ATOM 825 C CA . SER A 1 103 ? 1.082 15.039 25.219 1 57.91 103 SER A CA 1
ATOM 826 C C . SER A 1 103 ? 0.112 16.156 24.844 1 57.91 103 SER A C 1
ATOM 828 O O . SER A 1 103 ? -0.302 16.938 25.703 1 57.91 103 SER A O 1
ATOM 830 N N . ILE A 1 104 ? -0.179 16.078 23.578 1 48.31 104 ILE A N 1
ATOM 831 C CA . ILE A 1 104 ? -1.197 17.047 23.172 1 48.31 104 ILE A CA 1
ATOM 832 C C . ILE A 1 104 ? -2.582 16.422 23.297 1 48.31 104 ILE A C 1
ATOM 834 O O . ILE A 1 104 ? -3.592 17.125 23.344 1 48.31 104 ILE A O 1
ATOM 838 N N . ASN A 1 105 ? -2.555 14.953 23.281 1 52.41 105 ASN A N 1
ATOM 839 C CA . ASN A 1 105 ? -3.797 14.195 23.25 1 52.41 105 ASN A CA 1
ATOM 840 C C . ASN A 1 105 ? -4.5 14.195 24.594 1 52.41 105 ASN A C 1
ATOM 842 O O . ASN A 1 105 ? -3.902 13.828 25.609 1 52.41 105 ASN A O 1
ATOM 846 N N . ALA A 1 106 ? -5.605 14.898 24.625 1 52.41 106 ALA A N 1
ATOM 847 C CA . ALA A 1 106 ? -6.477 15.219 25.766 1 52.41 106 ALA A CA 1
ATOM 848 C C . ALA A 1 106 ? -7.211 13.969 26.25 1 52.41 106 ALA A C 1
ATOM 850 O O . ALA A 1 106 ? -7.496 13.062 25.469 1 52.41 106 ALA A O 1
ATOM 851 N N . ASP A 1 107 ? -7.262 13.773 27.469 1 54.75 107 ASP A N 1
ATOM 852 C CA . ASP A 1 107 ? -8.102 12.859 28.234 1 54.75 107 ASP A CA 1
ATOM 853 C C . ASP A 1 107 ? -9.531 12.836 27.688 1 54.75 107 ASP A C 1
ATOM 855 O O . ASP A 1 107 ? -10.32 11.961 28.031 1 54.75 107 ASP A O 1
ATOM 859 N N . VAL A 1 108 ? -9.719 13.797 26.766 1 52.03 108 VAL A N 1
ATOM 860 C CA . VAL A 1 108 ? -11.078 14.008 26.281 1 52.03 108 VAL A CA 1
ATOM 861 C C . VAL A 1 108 ? -11.094 13.984 24.766 1 52.03 108 VAL A C 1
ATOM 863 O O . VAL A 1 108 ? -10.227 14.57 24.109 1 52.03 108 VAL A O 1
ATOM 866 N N . VAL A 1 109 ? -11.867 13.023 24.203 1 60.78 109 VAL A N 1
ATOM 867 C CA . VAL A 1 109 ? -12.164 13.078 22.766 1 60.78 109 VAL A CA 1
ATOM 868 C C . VAL A 1 109 ? -13.438 13.891 22.547 1 60.78 109 VAL A C 1
ATOM 870 O O . VAL A 1 109 ? -14.477 13.602 23.125 1 60.78 109 VAL A O 1
ATOM 873 N N . ILE A 1 110 ? -13.273 15.031 22 1 57.34 110 ILE A N 1
ATOM 874 C CA . ILE A 1 110 ? -14.422 15.859 21.641 1 57.34 110 ILE A CA 1
ATOM 875 C C . ILE A 1 110 ? -14.914 15.461 20.25 1 57.34 110 ILE A C 1
ATOM 877 O O . ILE A 1 110 ? -14.141 15.461 19.281 1 57.34 110 ILE A O 1
ATOM 881 N N . ILE A 1 111 ? -16.047 14.953 20.188 1 61.62 111 ILE A N 1
ATOM 882 C CA . ILE A 1 111 ? -16.656 14.641 18.906 1 61.62 111 ILE A CA 1
ATOM 883 C C . ILE A 1 111 ? -17.469 15.836 18.406 1 61.62 111 ILE A C 1
ATOM 885 O O . ILE A 1 111 ? -18.406 16.281 19.078 1 61.62 111 ILE A O 1
ATOM 889 N N . HIS A 1 112 ? -16.844 16.547 17.406 1 64.5 112 HIS A N 1
ATOM 890 C CA . HIS A 1 112 ? -17.453 17.75 16.844 1 64.5 112 HIS A CA 1
ATOM 891 C C . HIS A 1 112 ? -18.469 17.375 15.766 1 64.5 112 HIS A C 1
ATOM 893 O O . HIS A 1 112 ? -18.453 16.266 15.242 1 64.5 112 HIS A O 1
ATOM 899 N N . THR A 1 113 ? -19.219 18.469 15.414 1 63.72 113 THR A N 1
ATOM 900 C CA . THR A 1 113 ? -20.219 18.469 14.352 1 63.72 113 THR A CA 1
ATOM 901 C C . THR A 1 113 ? -19.562 18.375 12.984 1 63.72 113 THR A C 1
ATOM 903 O O . THR A 1 113 ? -18.625 19.125 12.688 1 63.72 113 THR A O 1
ATOM 906 N N . ASN A 1 114 ? -19.59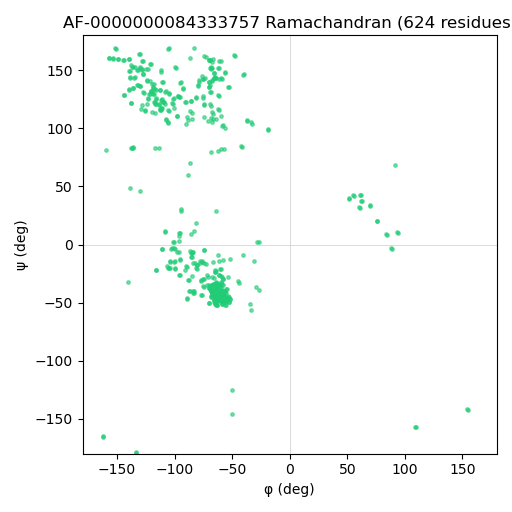4 17.297 12.289 1 61.91 114 ASN A N 1
ATOM 907 C CA . ASN A 1 114 ? -19.297 17.078 10.883 1 61.91 114 ASN A CA 1
ATOM 908 C C . ASN A 1 114 ? -17.828 16.719 10.672 1 61.91 114 ASN A C 1
ATOM 910 O O . ASN A 1 114 ? -17.047 17.547 10.211 1 61.91 114 ASN A O 1
ATOM 914 N N . THR A 1 115 ? -17.641 15.672 11.133 1 71.75 115 THR A N 1
ATOM 915 C CA . THR A 1 115 ? -16.25 15.242 11.055 1 71.75 115 THR A CA 1
ATOM 916 C C . THR A 1 115 ? -16.094 14.086 10.07 1 71.75 115 THR A C 1
ATOM 918 O O . THR A 1 115 ? -16.969 13.227 9.977 1 71.75 115 THR A O 1
ATOM 921 N N . ALA A 1 116 ? -15.18 14.266 9.078 1 85.25 116 ALA A N 1
ATOM 922 C CA . ALA A 1 116 ? -14.664 13.156 8.281 1 85.25 116 ALA A CA 1
ATOM 923 C C . ALA A 1 116 ? -13.156 12.992 8.477 1 85.25 116 ALA A C 1
ATOM 925 O O . ALA A 1 116 ? -12.359 13.609 7.766 1 85.25 116 ALA A O 1
ATOM 926 N N . THR A 1 117 ? -12.805 12.289 9.555 1 90.88 117 THR A N 1
ATOM 927 C CA . THR A 1 117 ? -11.391 12.172 9.898 1 90.88 117 THR A CA 1
ATOM 928 C C . THR A 1 117 ? -11 10.711 10.102 1 90.88 117 THR A C 1
ATOM 930 O O . THR A 1 117 ? -11.852 9.875 10.422 1 90.88 117 THR A O 1
ATOM 933 N N . ILE A 1 118 ? -9.844 10.391 9.867 1 93.88 118 ILE A N 1
ATOM 934 C CA . ILE A 1 118 ? -9.219 9.117 10.219 1 93.88 118 ILE A CA 1
ATOM 935 C C . ILE A 1 118 ? -8.07 9.359 11.195 1 93.88 118 ILE A C 1
ATOM 937 O O . ILE A 1 118 ? -7.164 10.148 10.914 1 93.88 118 ILE A O 1
ATOM 941 N N . ASN A 1 119 ? -8.141 8.766 12.352 1 92.81 119 ASN A N 1
ATOM 942 C CA . ASN A 1 119 ? -7.105 8.883 13.375 1 92.81 119 ASN A CA 1
ATOM 943 C C . ASN A 1 119 ? -6.34 7.574 13.547 1 92.81 119 ASN A C 1
ATOM 945 O O . ASN A 1 119 ? -6.941 6.523 13.789 1 92.81 119 ASN A O 1
ATOM 949 N N . ILE A 1 120 ? -5.105 7.637 13.375 1 95.06 120 ILE A N 1
ATOM 950 C CA . ILE A 1 120 ? -4.246 6.496 13.68 1 95.06 120 ILE A CA 1
ATOM 951 C C . ILE A 1 120 ? -3.369 6.82 14.883 1 95.06 120 ILE A C 1
ATOM 953 O O . ILE A 1 120 ? -2.68 7.844 14.906 1 95.06 120 ILE A O 1
ATOM 957 N N . GLU A 1 121 ? -3.434 6.031 15.836 1 92.5 121 GLU A N 1
ATOM 958 C CA . GLU A 1 121 ? -2.602 6.168 17.031 1 92.5 121 GLU A CA 1
ATOM 959 C C . GLU A 1 121 ? -1.599 5.023 17.141 1 92.5 121 GLU A C 1
ATOM 961 O O . GLU A 1 121 ? -1.967 3.855 17 1 92.5 121 GLU A O 1
ATOM 966 N N . VAL A 1 122 ? -0.389 5.379 17.406 1 93.5 122 VAL A N 1
ATOM 967 C CA . VAL A 1 122 ? 0.655 4.359 17.453 1 93.5 122 VAL A CA 1
ATOM 968 C C . VAL A 1 122 ? 1.587 4.629 18.625 1 93.5 122 VAL A C 1
ATOM 970 O O . VAL A 1 122 ? 1.897 5.785 18.938 1 93.5 122 VAL A O 1
ATOM 973 N N . ASP A 1 123 ? 2.025 3.596 19.219 1 91.94 123 ASP A N 1
ATOM 974 C CA . ASP A 1 123 ? 2.992 3.676 20.312 1 91.94 123 ASP A CA 1
ATOM 975 C C . ASP A 1 123 ? 4.352 4.148 19.797 1 91.94 123 ASP A C 1
ATOM 977 O O . ASP A 1 123 ? 4.891 3.596 18.828 1 91.94 123 ASP A O 1
ATOM 981 N N . ALA A 1 124 ? 4.918 5.125 20.484 1 91.88 124 ALA A N 1
ATOM 982 C CA . ALA A 1 124 ? 6.164 5.746 20.031 1 91.88 124 ALA A CA 1
ATOM 983 C C . ALA A 1 124 ? 7.328 4.766 20.125 1 91.88 124 ALA A C 1
ATOM 985 O O . ALA A 1 124 ? 8.195 4.738 19.234 1 91.88 124 ALA A O 1
ATOM 986 N N . ASP A 1 125 ? 7.367 4 21.125 1 90.31 125 ASP A N 1
ATOM 987 C CA . ASP A 1 125 ? 8.453 3.043 21.297 1 90.31 125 ASP A CA 1
ATOM 988 C C . ASP A 1 125 ? 8.414 1.97 20.203 1 90.31 125 ASP A C 1
ATOM 990 O O . ASP A 1 125 ? 9.453 1.583 19.672 1 90.31 125 ASP A O 1
ATOM 994 N N . TYR A 1 126 ? 7.195 1.553 20.016 1 90.44 126 TYR A N 1
ATOM 995 C CA . TYR A 1 126 ? 7.012 0.582 18.938 1 90.44 126 TYR A CA 1
ATOM 996 C C . TYR A 1 126 ? 7.508 1.138 17.609 1 90.44 126 TYR A C 1
ATOM 998 O O . TYR A 1 126 ? 8.273 0.478 16.906 1 90.44 126 TYR A O 1
ATOM 1006 N N . LEU A 1 127 ? 7.117 2.297 17.328 1 91.06 127 LEU A N 1
ATOM 1007 C CA . LEU A 1 127 ? 7.484 2.93 16.078 1 91.06 127 LEU A CA 1
ATOM 1008 C C . LEU A 1 127 ? 8.992 3.123 15.977 1 91.06 127 LEU A C 1
ATOM 1010 O O . LEU A 1 127 ? 9.594 2.893 14.922 1 91.06 127 LEU A O 1
ATOM 1014 N N . ASN A 1 128 ? 9.562 3.572 17.047 1 89.19 128 ASN A N 1
ATOM 1015 C CA . ASN A 1 128 ? 11 3.795 17.094 1 89.19 128 ASN A CA 1
ATOM 1016 C C . ASN A 1 128 ? 11.781 2.514 16.797 1 89.19 128 ASN A C 1
ATOM 1018 O O . ASN A 1 128 ? 12.867 2.562 16.219 1 89.19 128 ASN A O 1
ATOM 1022 N N . GLY A 1 129 ? 11.25 1.398 17.109 1 87.19 129 GLY A N 1
ATOM 1023 C CA . GLY A 1 129 ? 11.898 0.111 16.906 1 87.19 129 GLY A CA 1
ATOM 1024 C C . GLY A 1 129 ? 11.875 -0.345 15.453 1 87.19 129 GLY A C 1
ATOM 1025 O O . GLY A 1 129 ? 12.602 -1.264 15.078 1 87.19 129 GLY A O 1
ATOM 1026 N N . LEU A 1 130 ? 11.109 0.277 14.734 1 84.19 130 LEU A N 1
ATOM 1027 C CA . LEU A 1 130 ? 10.93 -0.154 13.352 1 84.19 130 LEU A CA 1
ATOM 1028 C C . LEU A 1 130 ? 11.992 0.469 12.453 1 84.19 130 LEU A C 1
ATOM 1030 O O . LEU A 1 130 ? 12.094 0.122 11.273 1 84.19 130 LEU A O 1
ATOM 1034 N N . PHE A 1 131 ? 12.805 1.354 12.977 1 77.81 131 PHE A N 1
ATOM 1035 C CA . PHE A 1 131 ? 13.828 2.037 12.195 1 77.81 131 PHE A CA 1
ATOM 1036 C C . PHE A 1 131 ? 15.219 1.771 12.773 1 77.81 131 PHE A C 1
ATOM 1038 O O . PHE A 1 131 ? 15.367 1.564 13.977 1 77.81 131 PHE A O 1
ATOM 1045 N N . THR A 1 132 ? 16.234 1.575 11.82 1 67.25 132 THR A N 1
ATOM 1046 C CA . THR A 1 132 ? 17.609 1.315 12.234 1 67.25 132 THR A CA 1
ATOM 1047 C C . THR A 1 132 ? 18.359 2.623 12.453 1 67.25 132 THR A C 1
ATOM 1049 O O . THR A 1 132 ? 18.375 3.492 11.578 1 67.25 132 THR A O 1
ATOM 1052 N N . SER A 1 133 ? 18.172 3.477 13.422 1 60.16 133 SER A N 1
ATOM 1053 C CA . SER A 1 133 ? 18.391 4.918 13.32 1 60.16 133 SER A CA 1
ATOM 1054 C C . SER A 1 133 ? 19.828 5.289 13.648 1 60.16 133 SER A C 1
ATOM 1056 O O . SER A 1 133 ? 20.203 5.398 14.82 1 60.16 133 SER A O 1
ATOM 1058 N N . ALA A 1 134 ? 20.953 4.988 13.156 1 63.41 134 ALA A N 1
ATOM 1059 C CA . ALA A 1 134 ? 22.062 5.812 13.602 1 63.41 134 ALA A CA 1
ATOM 1060 C C . ALA A 1 134 ? 21.922 7.25 13.109 1 63.41 134 ALA A C 1
ATOM 1062 O O . ALA A 1 134 ? 22.391 8.188 13.758 1 63.41 134 ALA A O 1
ATOM 1063 N N . ASP A 1 135 ? 21.062 7.59 12.117 1 79.94 135 ASP A N 1
ATOM 1064 C CA . ASP A 1 135 ? 21.156 8.914 11.516 1 79.94 135 ASP A CA 1
ATOM 1065 C C . ASP A 1 135 ? 19.766 9.516 11.281 1 79.94 135 ASP A C 1
ATOM 1067 O O . ASP A 1 135 ? 19.531 10.164 10.258 1 79.94 135 ASP A O 1
ATOM 1071 N N . LYS A 1 136 ? 18.953 9.461 12.32 1 86.25 136 LYS A N 1
ATOM 1072 C CA . LYS A 1 136 ? 17.641 10.062 12.18 1 86.25 136 LYS A CA 1
ATOM 1073 C C . LYS A 1 136 ? 17.719 11.586 12.273 1 86.25 136 LYS A C 1
ATOM 1075 O O . LYS A 1 136 ? 18.531 12.125 13.031 1 86.25 136 LYS A O 1
ATOM 1080 N N . SER A 1 137 ? 16.906 12.273 11.531 1 90.31 137 SER A N 1
ATOM 1081 C CA . SER A 1 137 ? 16.812 13.727 11.625 1 90.31 137 SER A CA 1
ATOM 1082 C C . SER A 1 137 ? 16.359 14.164 13.008 1 90.31 137 SER A C 1
ATOM 1084 O O . SER A 1 137 ? 15.695 13.398 13.719 1 90.31 137 SER A O 1
ATOM 1086 N N . PRO A 1 138 ? 16.641 15.375 13.375 1 92.38 138 PRO A N 1
ATOM 1087 C CA . PRO A 1 138 ? 16.156 15.891 14.656 1 92.38 138 PRO A CA 1
ATOM 1088 C C . PRO A 1 138 ? 14.641 15.852 14.773 1 92.38 138 PRO A C 1
ATOM 1090 O O . PRO A 1 138 ? 14.102 15.586 15.852 1 92.38 138 PRO A O 1
ATOM 1093 N N . VAL A 1 139 ? 13.961 16.047 13.727 1 93.81 139 VAL A N 1
ATOM 1094 C CA . VAL A 1 139 ? 12.508 16.047 13.719 1 93.81 139 VAL A CA 1
ATOM 1095 C C . VAL A 1 139 ? 11.984 14.664 14.062 1 93.81 139 VAL A C 1
ATOM 1097 O O . VAL A 1 139 ? 11.164 14.508 14.969 1 93.81 139 VAL A O 1
ATOM 1100 N N . LEU A 1 140 ? 12.484 13.727 13.375 1 92.56 140 LEU A N 1
ATOM 1101 C CA . LEU A 1 140 ? 12.031 12.359 13.594 1 92.56 140 LEU A CA 1
ATOM 1102 C C . LEU A 1 140 ? 12.438 11.867 14.977 1 92.56 140 LEU A C 1
ATOM 1104 O O . LEU A 1 140 ? 11.648 11.219 15.672 1 92.56 140 LEU A O 1
ATOM 1108 N N . GLN A 1 141 ? 13.617 12.203 15.344 1 91.56 141 GLN A N 1
ATOM 1109 C CA . GLN A 1 141 ? 14.102 11.812 16.672 1 91.56 141 GLN A CA 1
ATOM 1110 C C . GLN A 1 141 ? 13.211 12.391 17.766 1 91.56 141 GLN A C 1
ATOM 1112 O O . GLN A 1 141 ? 12.82 11.672 18.688 1 91.56 141 GLN A O 1
ATOM 1117 N N . SER A 1 142 ? 12.883 13.656 17.641 1 92.31 142 SER A N 1
ATOM 1118 C CA . SER A 1 142 ? 12.078 14.32 18.656 1 92.31 142 SER A CA 1
ATOM 1119 C C . SER A 1 142 ? 10.664 13.758 18.703 1 92.31 142 SER A C 1
ATOM 1121 O O . SER A 1 142 ? 10.094 13.562 19.781 1 92.31 142 SER A O 1
ATOM 1123 N N . LEU A 1 143 ? 10.156 13.5 17.547 1 92.62 143 LEU A N 1
ATOM 1124 C CA . LEU A 1 143 ? 8.82 12.914 17.469 1 92.62 143 LEU A CA 1
ATOM 1125 C C . LEU A 1 143 ? 8.773 11.562 18.172 1 92.62 143 LEU A C 1
ATOM 1127 O O . LEU A 1 143 ? 7.895 11.312 19 1 92.62 143 LEU A O 1
ATOM 1131 N N . LEU A 1 144 ? 9.727 10.727 17.891 1 90.81 144 LEU A N 1
ATOM 1132 C CA . LEU A 1 144 ? 9.734 9.359 18.391 1 90.81 144 LEU A CA 1
ATOM 1133 C C . LEU A 1 144 ? 10.094 9.312 19.875 1 90.81 144 LEU A C 1
ATOM 1135 O O . LEU A 1 144 ? 9.672 8.406 20.594 1 90.81 144 LEU A O 1
ATOM 1139 N N . GLN A 1 145 ? 10.891 10.289 20.281 1 89 145 GLN A N 1
ATOM 1140 C CA . GLN A 1 145 ? 11.188 10.391 21.703 1 89 145 GLN A CA 1
ATOM 1141 C C . GLN A 1 145 ? 9.945 10.789 22.5 1 89 145 GLN A C 1
ATOM 1143 O O . GLN A 1 145 ? 9.758 10.336 23.625 1 89 145 GLN A O 1
ATOM 1148 N N . ASN A 1 146 ? 9.133 11.633 21.828 1 89.5 146 ASN A N 1
ATOM 1149 C CA . ASN A 1 146 ? 7.82 11.992 22.359 1 89.5 146 ASN A CA 1
ATOM 1150 C C . ASN A 1 146 ? 7.918 12.57 23.766 1 89.5 146 ASN A C 1
ATOM 1152 O O . ASN A 1 146 ? 7.137 12.203 24.641 1 89.5 146 ASN A O 1
ATOM 1156 N N . THR A 1 147 ? 8.867 13.406 24.047 1 86.06 147 THR A N 1
ATOM 1157 C CA . THR A 1 147 ? 9.086 13.969 25.375 1 86.06 147 THR A CA 1
ATOM 1158 C C . THR A 1 147 ? 8.5 15.375 25.484 1 86.06 147 THR A C 1
ATOM 1160 O O . THR A 1 147 ? 8.398 15.938 26.562 1 86.06 147 THR A O 1
ATOM 1163 N N . ARG A 1 148 ? 8.18 15.961 24.422 1 88 148 ARG A N 1
ATOM 1164 C CA . ARG A 1 148 ? 7.594 17.297 24.391 1 88 148 ARG A CA 1
ATOM 1165 C C . ARG A 1 148 ? 6.434 17.375 23.406 1 88 148 ARG A C 1
ATOM 1167 O O . ARG A 1 148 ? 6.383 16.609 22.438 1 88 148 ARG A O 1
ATOM 1174 N N . PRO A 1 149 ? 5.523 18.266 23.656 1 90.81 149 PRO A N 1
ATOM 1175 C CA . PRO A 1 149 ? 4.391 18.422 22.75 1 90.81 149 PRO A CA 1
ATOM 1176 C C . PRO A 1 149 ? 4.805 18.969 21.391 1 90.81 149 PRO A C 1
ATOM 1178 O O . PRO A 1 149 ? 5.328 20.094 21.297 1 90.81 149 PRO A O 1
ATOM 1181 N N . LEU A 1 150 ? 4.672 18.219 20.422 1 93.31 150 LEU A N 1
ATOM 1182 C CA . LEU A 1 150 ? 4.996 18.594 19.047 1 93.31 150 LEU A CA 1
ATOM 1183 C C . LEU A 1 150 ? 3.795 18.391 18.125 1 93.31 150 LEU A C 1
ATOM 1185 O O . LEU A 1 150 ? 2.941 17.531 18.391 1 93.31 150 LEU A O 1
ATOM 1189 N N . LEU A 1 151 ? 3.734 19.188 17.078 1 95 151 LEU A N 1
ATOM 1190 C CA . LEU A 1 151 ? 2.701 19.078 16.047 1 95 151 LEU A CA 1
ATOM 1191 C C . LEU A 1 151 ? 3.27 19.406 14.68 1 95 151 LEU A C 1
ATOM 1193 O O . LEU A 1 151 ? 3.969 20.406 14.516 1 95 151 LEU A O 1
ATOM 1197 N N . PHE A 1 152 ? 3.029 18.531 13.797 1 96.38 152 PHE A N 1
ATOM 1198 C CA . PHE A 1 152 ? 3.387 18.719 12.398 1 96.38 152 PHE A CA 1
ATOM 1199 C C . PHE A 1 152 ? 2.164 18.562 11.5 1 96.38 152 PHE A C 1
ATOM 1201 O O . PHE A 1 152 ? 1.294 17.734 11.766 1 96.38 152 PHE A O 1
ATOM 1208 N N . GLU A 1 153 ? 2.107 19.344 10.531 1 95.56 153 GLU A N 1
ATOM 1209 C CA . GLU A 1 153 ? 1.053 19.188 9.531 1 95.56 153 GLU A CA 1
ATOM 1210 C C . GLU A 1 153 ? 1.637 18.984 8.141 1 95.56 153 GLU A C 1
ATOM 1212 O O . GLU A 1 153 ? 2.564 19.688 7.742 1 95.56 153 GLU A O 1
ATOM 1217 N N . GLN A 1 154 ? 1.174 17.984 7.5 1 94.38 154 GLN A N 1
ATOM 1218 C CA . GLN A 1 154 ? 1.555 17.672 6.129 1 94.38 154 GLN A CA 1
ATOM 1219 C C . GLN A 1 154 ? 0.346 17.703 5.195 1 94.38 154 GLN A C 1
ATOM 1221 O O . GLN A 1 154 ? -0.71 17.156 5.516 1 94.38 154 GLN A O 1
ATOM 1226 N N . MET A 1 155 ? 0.531 18.438 4.102 1 91.19 155 MET A N 1
ATOM 1227 C CA . MET A 1 155 ? -0.525 18.438 3.094 1 91.19 155 MET A CA 1
ATOM 1228 C C . MET A 1 155 ? -0.675 17.062 2.461 1 91.19 155 MET A C 1
ATOM 1230 O O . MET A 1 155 ? 0.312 16.344 2.283 1 91.19 155 MET A O 1
ATOM 1234 N N . MET A 1 156 ? -1.858 16.797 2.115 1 92.06 156 MET A N 1
ATOM 1235 C CA . MET A 1 156 ? -2.139 15.523 1.445 1 92.06 156 MET A CA 1
ATOM 1236 C C . MET A 1 156 ? -1.504 15.492 0.06 1 92.06 156 MET A C 1
ATOM 1238 O O . MET A 1 156 ? -1.511 16.5 -0.657 1 92.06 156 MET A O 1
ATOM 1242 N N . TYR A 1 157 ? -0.984 14.414 -0.338 1 91.38 157 TYR A N 1
ATOM 1243 C CA . TYR A 1 157 ? -0.499 14.195 -1.696 1 91.38 157 TYR A CA 1
ATOM 1244 C C . TYR A 1 157 ? -1.055 12.898 -2.273 1 91.38 157 TYR A C 1
ATOM 1246 O O . TYR A 1 157 ? -1.602 12.07 -1.543 1 91.38 157 TYR A O 1
ATOM 1254 N N . PRO A 1 158 ? -0.984 12.711 -3.508 1 91.19 158 PRO A N 1
ATOM 1255 C CA . PRO A 1 158 ? -1.737 11.664 -4.207 1 91.19 158 PRO A CA 1
ATOM 1256 C C . PRO A 1 158 ? -1.481 10.273 -3.639 1 91.19 158 PRO A C 1
ATOM 1258 O O . PRO A 1 158 ? -2.416 9.477 -3.488 1 91.19 158 PRO A O 1
ATOM 1261 N N . ALA A 1 159 ? -0.33 9.93 -3.314 1 92.5 159 ALA A N 1
ATOM 1262 C CA . ALA A 1 159 ? -0.015 8.602 -2.807 1 92.5 159 ALA A CA 1
ATOM 1263 C C . ALA A 1 159 ? -0.743 8.328 -1.494 1 92.5 159 ALA A C 1
ATOM 1265 O O . ALA A 1 159 ? -1.26 7.227 -1.28 1 92.5 159 ALA A O 1
ATOM 1266 N N . LEU A 1 160 ? -0.833 9.336 -0.569 1 95.81 160 LEU A N 1
ATOM 1267 C CA . LEU A 1 160 ? -1.558 9.172 0.686 1 95.81 160 LEU A CA 1
ATOM 1268 C C . LEU A 1 160 ? -3.055 9.031 0.435 1 95.81 160 LEU A C 1
ATOM 1270 O O . LEU A 1 160 ? -3.717 8.195 1.057 1 95.81 160 LEU A O 1
ATOM 1274 N N . GLN A 1 161 ? -3.473 9.859 -0.483 1 93.62 161 GLN A N 1
ATOM 1275 C CA . GLN A 1 161 ? -4.898 9.836 -0.796 1 93.62 161 GLN A CA 1
ATOM 1276 C C . GLN A 1 161 ? -5.316 8.461 -1.316 1 93.62 161 GLN A C 1
ATOM 1278 O O . GLN A 1 161 ? -6.391 7.965 -0.976 1 93.62 161 GLN A O 1
ATOM 1283 N N . LYS A 1 162 ? -4.516 7.934 -2.143 1 94.19 162 LYS A N 1
ATOM 1284 C CA . LYS A 1 162 ? -4.812 6.613 -2.697 1 94.19 162 LYS A CA 1
ATOM 1285 C C . LYS A 1 162 ? -4.973 5.574 -1.59 1 94.19 162 LYS A C 1
ATOM 1287 O O . LYS A 1 162 ? -5.887 4.75 -1.633 1 94.19 162 LYS A O 1
ATOM 1292 N N . ILE A 1 163 ? -4.109 5.609 -0.649 1 96.56 163 ILE A N 1
ATOM 1293 C CA . ILE A 1 163 ? -4.168 4.672 0.468 1 96.56 163 ILE A CA 1
ATOM 1294 C C . ILE A 1 163 ? -5.441 4.914 1.274 1 96.56 163 ILE A C 1
ATOM 1296 O O . ILE A 1 163 ? -6.137 3.965 1.649 1 96.56 163 ILE A O 1
ATOM 1300 N N . LEU A 1 164 ? -5.789 6.172 1.51 1 95 164 LEU A N 1
ATOM 1301 C CA . LEU A 1 164 ? -6.996 6.504 2.256 1 95 164 LEU A CA 1
ATOM 1302 C C . LEU A 1 164 ? -8.242 6.016 1.519 1 95 164 LEU A C 1
ATOM 1304 O O . LEU A 1 164 ? -9.188 5.539 2.145 1 95 164 LEU A O 1
ATOM 1308 N N . ASP A 1 165 ? -8.188 6.125 0.21 1 93.25 165 ASP A N 1
ATOM 1309 C CA . ASP A 1 165 ? -9.297 5.633 -0.595 1 93.25 165 ASP A CA 1
ATOM 1310 C C . ASP A 1 165 ? -9.5 4.133 -0.401 1 93.25 165 ASP A C 1
ATOM 1312 O O . ASP A 1 165 ? -10.633 3.654 -0.327 1 93.25 165 ASP A O 1
ATOM 1316 N N . GLU A 1 166 ? -8.414 3.434 -0.34 1 94.25 166 GLU A N 1
ATOM 1317 C CA . GLU A 1 166 ? -8.492 1.993 -0.121 1 94.25 166 GLU A CA 1
ATOM 1318 C C . GLU A 1 166 ? -9.039 1.676 1.269 1 94.25 166 GLU A C 1
ATOM 1320 O O . GLU A 1 166 ? -9.82 0.735 1.436 1 94.25 166 GLU A O 1
ATOM 1325 N N . ILE A 1 167 ? -8.633 2.438 2.248 1 94.94 167 ILE A N 1
ATOM 1326 C CA . ILE A 1 167 ? -9.094 2.254 3.623 1 94.94 167 ILE A CA 1
ATOM 1327 C C . ILE A 1 167 ? -10.602 2.475 3.701 1 94.94 167 ILE A C 1
ATOM 1329 O O . ILE A 1 167 ? -11.305 1.732 4.387 1 94.94 167 ILE A O 1
ATOM 1333 N N . MET A 1 168 ? -11.039 3.432 2.998 1 89.38 168 MET A N 1
ATOM 1334 C CA . MET A 1 168 ? -12.438 3.828 3.082 1 89.38 168 MET A CA 1
ATOM 1335 C C . MET A 1 168 ? -13.305 2.982 2.148 1 89.38 168 MET A C 1
ATOM 1337 O O . MET A 1 168 ? -14.531 3.053 2.195 1 89.38 168 MET A O 1
ATOM 1341 N N . SER A 1 169 ? -12.586 2.191 1.361 1 86.75 169 SER A N 1
ATOM 1342 C CA . SER A 1 169 ? -13.328 1.35 0.433 1 86.75 169 SER A CA 1
ATOM 1343 C C . SER A 1 169 ? -13.984 0.174 1.154 1 86.75 169 SER A C 1
ATOM 1345 O O . SER A 1 169 ? -13.469 -0.304 2.166 1 86.75 1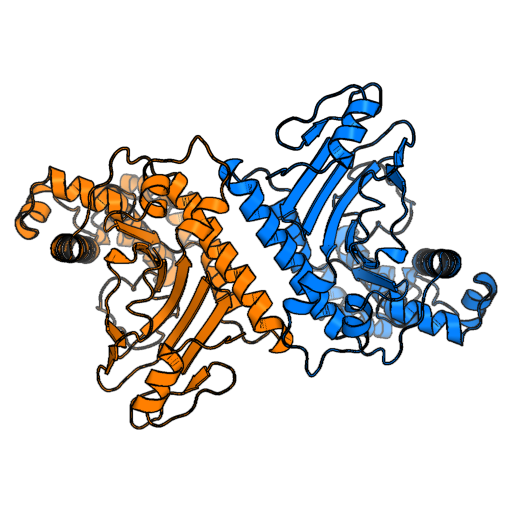69 SER A O 1
ATOM 1347 N N . ASP A 1 170 ? -15.164 -0.246 0.797 1 76.81 170 ASP A N 1
ATOM 1348 C CA . ASP A 1 170 ? -15.883 -1.371 1.393 1 76.81 170 ASP A CA 1
ATOM 1349 C C . ASP A 1 170 ? -15.641 -2.654 0.598 1 76.81 170 ASP A C 1
ATOM 1351 O O . ASP A 1 170 ? -16.438 -3.59 0.669 1 76.81 170 ASP A O 1
ATOM 1355 N N . LEU A 1 171 ? -14.547 -2.75 -0.008 1 80.31 171 LEU A N 1
ATOM 1356 C CA . LEU A 1 171 ? -14.359 -3.854 -0.943 1 80.31 171 LEU A CA 1
ATOM 1357 C C . LEU A 1 171 ? -13.641 -5.02 -0.272 1 80.31 171 LEU A C 1
ATOM 1359 O O . LEU A 1 171 ? -13.578 -6.117 -0.831 1 80.31 171 LEU A O 1
ATOM 1363 N N . VAL A 1 172 ? -13.195 -4.816 0.937 1 87.25 172 VAL A N 1
ATOM 1364 C CA . VAL A 1 172 ? -12.43 -5.871 1.594 1 87.25 172 VAL A CA 1
ATOM 1365 C C . VAL A 1 172 ? -13.352 -6.688 2.502 1 87.25 172 VAL A C 1
ATOM 1367 O O . VAL A 1 172 ? -14.102 -6.125 3.301 1 87.25 172 VAL A O 1
ATOM 1370 N N . ASP A 1 173 ? -13.289 -7.957 2.301 1 87.06 173 ASP A N 1
ATOM 1371 C CA . ASP A 1 173 ? -14.055 -8.883 3.131 1 87.06 173 ASP A CA 1
ATOM 1372 C C . ASP A 1 173 ? -13.719 -8.703 4.609 1 87.06 173 ASP A C 1
ATOM 1374 O O . ASP A 1 173 ? -12.562 -8.461 4.965 1 87.06 173 ASP A O 1
ATOM 1378 N N . GLU A 1 174 ? -14.672 -8.93 5.457 1 84.62 174 GLU A N 1
ATOM 1379 C CA . GLU A 1 174 ? -14.547 -8.711 6.898 1 84.62 174 GLU A CA 1
ATOM 1380 C C . GLU A 1 174 ? -13.422 -9.555 7.484 1 84.62 174 GLU A C 1
ATOM 1382 O O . GLU A 1 174 ? -12.734 -9.125 8.414 1 84.62 174 GLU A O 1
ATOM 1387 N N . ASN A 1 175 ? -13.234 -10.727 6.895 1 86.75 175 ASN A N 1
ATOM 1388 C CA . ASN A 1 175 ? -12.219 -11.641 7.414 1 86.75 175 ASN A CA 1
ATOM 1389 C C . ASN A 1 175 ? -10.82 -11.07 7.27 1 86.75 175 ASN A C 1
ATOM 1391 O O . ASN A 1 175 ? -9.922 -11.398 8.047 1 86.75 175 ASN A O 1
ATOM 1395 N N . PHE A 1 176 ? -10.688 -10.141 6.309 1 92.12 176 PHE A N 1
ATOM 1396 C CA . PHE A 1 176 ? -9.352 -9.617 6.02 1 92.12 176 PHE A CA 1
ATOM 1397 C C . PHE A 1 176 ? -9.242 -8.164 6.453 1 92.12 176 PHE A C 1
ATOM 1399 O O . PHE A 1 176 ? -8.164 -7.566 6.371 1 92.12 176 PHE A O 1
ATOM 1406 N N . LYS A 1 177 ? -10.281 -7.605 6.902 1 91.44 177 LYS A N 1
ATOM 1407 C CA . LYS A 1 177 ? -10.359 -6.168 7.141 1 91.44 177 LYS A CA 1
ATOM 1408 C C . LYS A 1 177 ? -9.305 -5.719 8.148 1 91.44 177 LYS A C 1
ATOM 1410 O O . LYS A 1 177 ? -8.594 -4.742 7.906 1 91.44 177 LYS A O 1
ATOM 1415 N N . LEU A 1 178 ? -9.195 -6.418 9.258 1 92.25 178 LEU A N 1
ATOM 1416 C CA . LEU A 1 178 ? -8.234 -6.035 10.297 1 92.25 178 LEU A CA 1
ATOM 1417 C C . LEU A 1 178 ? -6.809 -6.086 9.758 1 92.25 178 LEU A C 1
ATOM 1419 O O . LEU A 1 178 ? -6.031 -5.148 9.961 1 92.25 178 LEU A O 1
ATOM 1423 N N . PHE A 1 179 ? -6.492 -7.199 9.094 1 93.5 179 PHE A N 1
ATOM 1424 C CA . PHE A 1 179 ? -5.16 -7.363 8.523 1 93.5 179 PHE A CA 1
ATOM 1425 C C . PHE A 1 179 ? -4.887 -6.293 7.477 1 93.5 179 PHE A C 1
ATOM 1427 O O . PHE A 1 179 ? -3.859 -5.613 7.527 1 93.5 179 PHE A O 1
ATOM 1434 N N . PHE A 1 180 ? -5.797 -6.098 6.633 1 95.62 180 PHE A N 1
ATOM 1435 C CA . PHE A 1 180 ? -5.66 -5.156 5.523 1 95.62 180 PHE A CA 1
ATOM 1436 C C . PHE A 1 180 ? -5.508 -3.73 6.039 1 95.62 180 PHE A C 1
ATOM 1438 O O . PHE A 1 180 ? -4.594 -3.012 5.633 1 95.62 180 PHE A O 1
ATOM 1445 N N . LEU A 1 181 ? -6.367 -3.303 6.902 1 96.44 181 LEU A N 1
ATOM 1446 C CA . LEU A 1 181 ? -6.355 -1.938 7.418 1 96.44 181 LEU A CA 1
ATOM 1447 C C . LEU A 1 181 ? -5.102 -1.678 8.242 1 96.44 181 LEU A C 1
ATOM 1449 O O . LEU A 1 181 ? -4.578 -0.562 8.25 1 96.44 181 LEU A O 1
ATOM 1453 N N . ARG A 1 182 ? -4.617 -2.691 8.953 1 96.12 182 ARG A N 1
ATOM 1454 C CA . ARG A 1 182 ? -3.355 -2.535 9.672 1 96.12 182 ARG A CA 1
ATOM 1455 C C . ARG A 1 182 ? -2.211 -2.23 8.719 1 96.12 182 ARG A C 1
ATOM 1457 O O . ARG A 1 182 ? -1.42 -1.316 8.953 1 96.12 182 ARG A O 1
ATOM 1464 N N . VAL A 1 183 ? -2.172 -2.99 7.648 1 97 183 VAL A N 1
ATOM 1465 C CA . VAL A 1 183 ? -1.125 -2.812 6.648 1 97 183 VAL A CA 1
ATOM 1466 C C . VAL A 1 183 ? -1.204 -1.405 6.062 1 97 183 VAL A C 1
ATOM 1468 O O . VAL A 1 183 ? -0.184 -0.724 5.93 1 97 183 VAL A O 1
ATOM 1471 N N . LYS A 1 184 ? -2.387 -0.954 5.746 1 97.69 184 LYS A N 1
ATOM 1472 C CA . LYS A 1 184 ? -2.576 0.374 5.172 1 97.69 184 LYS A CA 1
ATOM 1473 C C . LYS A 1 184 ? -2.209 1.465 6.172 1 97.69 184 LYS A C 1
ATOM 1475 O O . LYS A 1 184 ? -1.594 2.469 5.805 1 97.69 184 LYS A O 1
ATOM 1480 N N . ALA A 1 185 ? -2.592 1.262 7.398 1 97.38 185 ALA A N 1
ATOM 1481 C CA . ALA A 1 185 ? -2.23 2.217 8.445 1 97.38 185 ALA A CA 1
ATOM 1482 C C . ALA A 1 185 ? -0.716 2.338 8.578 1 97.38 185 ALA A C 1
ATOM 1484 O O . ALA A 1 185 ? -0.18 3.445 8.648 1 97.38 185 ALA A O 1
ATOM 1485 N N . GLU A 1 186 ? -0.064 1.231 8.594 1 97.38 186 GLU A N 1
ATOM 1486 C CA . GLU A 1 186 ? 1.391 1.235 8.711 1 97.38 186 GLU A CA 1
ATOM 1487 C C . GLU A 1 186 ? 2.043 1.887 7.496 1 97.38 186 GLU A C 1
ATOM 1489 O O . GLU A 1 186 ? 3.07 2.555 7.621 1 97.38 186 GLU A O 1
ATOM 1494 N N . GLU A 1 187 ? 1.443 1.638 6.371 1 97.62 187 GLU A N 1
ATOM 1495 C CA . GLU A 1 187 ? 1.974 2.277 5.172 1 97.62 187 GLU A CA 1
ATOM 1496 C C . GLU A 1 187 ? 1.859 3.797 5.258 1 97.62 187 GLU A C 1
ATOM 1498 O O . GLU A 1 187 ? 2.803 4.516 4.926 1 97.62 187 GLU A O 1
ATOM 1503 N N . LEU A 1 188 ? 0.698 4.281 5.707 1 98.06 188 LEU A N 1
ATOM 1504 C CA . LEU A 1 188 ? 0.504 5.715 5.891 1 98.06 188 LEU A CA 1
ATOM 1505 C C . LEU A 1 188 ? 1.549 6.285 6.844 1 98.06 188 LEU A C 1
ATOM 1507 O O . LEU A 1 188 ? 2.186 7.297 6.539 1 98.06 188 LEU A O 1
ATOM 1511 N N . ILE A 1 189 ? 1.756 5.609 7.91 1 97.44 189 ILE A N 1
ATOM 1512 C CA . ILE A 1 189 ? 2.703 6.047 8.93 1 97.44 189 ILE A CA 1
ATOM 1513 C C . ILE A 1 189 ? 4.113 6.09 8.336 1 97.44 189 ILE A C 1
ATOM 1515 O O . ILE A 1 189 ? 4.824 7.082 8.492 1 97.44 189 ILE A O 1
ATOM 1519 N N . CYS A 1 190 ? 4.5 5.047 7.652 1 96.38 190 CYS A N 1
ATOM 1520 C CA . CYS A 1 190 ? 5.832 4.961 7.07 1 96.38 190 CYS A CA 1
ATOM 1521 C C . CYS A 1 190 ? 6.078 6.109 6.098 1 96.38 190 CYS A C 1
ATOM 1523 O O . CYS A 1 190 ? 7.102 6.789 6.176 1 96.38 190 CYS A O 1
ATOM 1525 N N . ARG A 1 191 ? 5.133 6.363 5.219 1 96.44 191 ARG A N 1
ATOM 1526 C CA . ARG A 1 191 ? 5.27 7.418 4.219 1 96.44 191 ARG A CA 1
ATOM 1527 C C . ARG A 1 191 ? 5.359 8.789 4.875 1 96.44 191 ARG A C 1
ATOM 1529 O O . ARG A 1 191 ? 6.145 9.641 4.441 1 96.44 191 ARG A O 1
ATOM 1536 N N . LEU A 1 192 ? 4.574 8.984 5.906 1 97.12 192 LEU A N 1
ATOM 1537 C CA . LEU A 1 192 ? 4.578 10.273 6.598 1 97.12 192 LEU A CA 1
ATOM 1538 C C . LEU A 1 192 ? 5.895 10.484 7.336 1 97.12 192 LEU A C 1
ATOM 1540 O O . LEU A 1 192 ? 6.434 11.594 7.34 1 97.12 192 LEU A O 1
ATOM 1544 N N . LEU A 1 193 ? 6.438 9.477 7.949 1 95.56 193 LEU A N 1
ATOM 1545 C CA . LEU A 1 193 ? 7.719 9.586 8.641 1 95.56 193 LEU A CA 1
ATOM 1546 C C . LEU A 1 193 ? 8.844 9.859 7.648 1 95.56 193 LEU A C 1
ATOM 1548 O O . LEU A 1 193 ? 9.766 10.625 7.945 1 95.56 193 LEU A O 1
ATOM 1552 N N . MET A 1 194 ? 8.766 9.195 6.5 1 93.94 194 MET A N 1
ATOM 1553 C CA . MET A 1 194 ? 9.742 9.461 5.449 1 93.94 194 MET A CA 1
ATOM 1554 C C . MET A 1 194 ? 9.719 10.938 5.047 1 93.94 194 MET A C 1
ATOM 1556 O O . MET A 1 194 ? 10.766 11.531 4.812 1 93.94 194 MET A O 1
ATOM 1560 N N . GLU A 1 195 ? 8.531 11.508 4.965 1 94.25 195 GLU A N 1
ATOM 1561 C CA . GLU A 1 195 ? 8.406 12.922 4.625 1 94.25 195 GLU A CA 1
ATOM 1562 C C . GLU A 1 195 ? 8.977 13.805 5.73 1 94.25 195 GLU A C 1
ATOM 1564 O O . GLU A 1 195 ? 9.656 14.797 5.453 1 94.25 195 GLU A O 1
ATOM 1569 N N . LEU A 1 196 ? 8.727 13.461 6.973 1 94.31 196 LEU A N 1
ATOM 1570 C CA . LEU A 1 196 ? 9.219 14.234 8.109 1 94.31 196 LEU A CA 1
ATOM 1571 C C . LEU A 1 196 ? 10.742 14.18 8.18 1 94.31 196 LEU A C 1
ATOM 1573 O O . LEU A 1 196 ? 11.375 15.156 8.594 1 94.31 196 LEU A O 1
ATOM 1577 N N . GLU A 1 197 ? 11.281 13.062 7.805 1 92.75 197 GLU A N 1
ATOM 1578 C CA . GLU A 1 197 ? 12.727 12.875 7.82 1 92.75 197 GLU A CA 1
ATOM 1579 C C . GLU A 1 197 ? 13.43 13.898 6.93 1 92.75 197 GLU A C 1
ATOM 1581 O O . GLU A 1 197 ? 14.578 14.266 7.184 1 92.75 197 GLU A O 1
ATOM 1586 N N . LYS A 1 198 ? 12.758 14.352 5.941 1 92.19 198 LYS A N 1
ATOM 1587 C CA . LYS A 1 198 ? 13.352 15.273 4.973 1 92.19 198 LYS A CA 1
ATOM 1588 C C . LYS A 1 198 ? 13.414 16.688 5.535 1 92.19 198 LYS A C 1
ATOM 1590 O O . LYS A 1 198 ? 14.094 17.562 4.977 1 92.19 198 LYS A O 1
ATOM 1595 N N . ARG A 1 199 ? 12.664 16.891 6.633 1 93.31 199 ARG A N 1
ATOM 1596 C CA . ARG A 1 199 ? 12.656 18.219 7.23 1 93.31 199 ARG A CA 1
ATOM 1597 C C . ARG A 1 199 ? 14.031 18.594 7.766 1 93.31 199 ARG A C 1
ATOM 1599 O O . ARG A 1 199 ? 14.75 17.734 8.289 1 93.31 199 ARG A O 1
ATOM 1606 N N . ASP A 1 200 ? 14.422 19.844 7.656 1 88.88 200 ASP A N 1
ATOM 1607 C CA . ASP A 1 200 ? 15.789 20.25 7.938 1 88.88 200 ASP A CA 1
ATOM 1608 C C . ASP A 1 200 ? 15.875 21.047 9.242 1 88.88 200 ASP A C 1
ATOM 1610 O O . ASP A 1 200 ? 16.922 21.594 9.57 1 88.88 200 ASP A O 1
ATOM 1614 N N . GLU A 1 201 ? 14.852 21.047 9.977 1 90.62 201 GLU A N 1
ATOM 1615 C CA . GLU A 1 201 ? 14.914 21.75 11.258 1 90.62 201 GLU A CA 1
ATOM 1616 C C . GLU A 1 201 ? 15.969 21.125 12.172 1 90.62 201 GLU A C 1
ATOM 1618 O O . GLU A 1 201 ? 15.992 19.906 12.367 1 90.62 201 GLU A O 1
ATOM 1623 N N . LYS A 1 202 ? 16.766 21.938 12.641 1 88.19 202 LYS A N 1
ATOM 1624 C CA . LYS A 1 202 ? 17.844 21.469 13.508 1 88.19 202 LYS A CA 1
ATOM 1625 C C . LYS A 1 202 ? 17.391 21.422 14.961 1 88.19 202 LYS A C 1
ATOM 1627 O O . LYS A 1 202 ? 17.906 20.609 15.75 1 88.19 202 LYS A O 1
ATOM 1632 N N . GLN A 1 203 ? 16.516 22.297 15.281 1 90.94 203 GLN A N 1
ATOM 1633 C CA . GLN A 1 203 ? 15.977 22.375 16.641 1 90.94 203 GLN A CA 1
ATOM 1634 C C . GLN A 1 203 ? 14.453 22.469 16.625 1 90.94 203 GLN A C 1
ATOM 1636 O O . GLN A 1 203 ? 13.875 23.172 15.781 1 90.94 203 GLN A O 1
ATOM 1641 N N . LEU A 1 204 ? 13.906 21.688 17.562 1 94 204 LEU A N 1
ATOM 1642 C CA . LEU A 1 204 ? 12.461 21.734 17.703 1 94 204 LEU A CA 1
ATOM 1643 C C . LEU A 1 204 ? 12.062 22.375 19.031 1 94 204 LEU A C 1
ATOM 1645 O O . LEU A 1 204 ? 12.789 22.266 20.016 1 94 204 LEU A O 1
ATOM 1649 N N . TYR A 1 205 ? 10.969 23 18.984 1 93.62 205 TYR A N 1
ATOM 1650 C CA . TYR A 1 205 ? 10.461 23.672 20.172 1 93.62 205 TYR A CA 1
ATOM 1651 C C . TYR A 1 205 ? 9.117 23.078 20.609 1 93.62 205 TYR A C 1
ATOM 1653 O O . TYR A 1 205 ? 8.258 22.797 19.766 1 93.62 205 TYR A O 1
ATOM 1661 N N . ALA A 1 206 ? 9.023 22.922 21.906 1 92.88 206 ALA A N 1
ATOM 1662 C CA . ALA A 1 206 ? 7.754 22.484 22.469 1 92.88 206 ALA A CA 1
ATOM 1663 C C . ALA A 1 206 ? 6.641 23.484 22.172 1 92.88 206 ALA A C 1
ATOM 1665 O O . ALA A 1 206 ? 6.848 24.688 22.266 1 92.88 206 ALA A O 1
ATOM 1666 N N . LEU A 1 207 ? 5.461 22.922 21.906 1 93.12 207 LEU A N 1
ATOM 1667 C CA . LEU A 1 207 ? 4.324 23.781 21.578 1 93.12 207 LEU A CA 1
ATOM 1668 C C . LEU A 1 207 ? 3.295 23.75 22.703 1 93.12 207 LEU A C 1
ATOM 1670 O O . LEU A 1 207 ? 3.049 22.703 23.312 1 93.12 207 LEU A O 1
ATOM 1674 N N . ASN A 1 208 ? 2.748 24.859 23 1 89.19 208 ASN A N 1
ATOM 1675 C CA . ASN A 1 208 ? 1.557 24.906 23.844 1 89.19 208 ASN A CA 1
ATOM 1676 C C . ASN A 1 208 ? 0.304 25.203 23.031 1 89.19 208 ASN A C 1
ATOM 1678 O O . ASN A 1 208 ? 0.391 25.5 21.844 1 89.19 208 ASN A O 1
ATOM 1682 N N . ILE A 1 209 ? -0.774 25.062 23.609 1 87.94 209 ILE A N 1
ATOM 1683 C CA . ILE A 1 209 ? -2.059 25.203 22.938 1 87.94 209 ILE A CA 1
ATOM 1684 C C . ILE A 1 209 ? -2.172 26.594 22.328 1 87.94 209 ILE A C 1
ATOM 1686 O O . ILE A 1 209 ? -2.689 26.766 21.219 1 87.94 209 ILE A O 1
ATOM 1690 N N . ARG A 1 210 ? -1.707 27.562 23.031 1 90.44 210 ARG A N 1
ATOM 1691 C CA . ARG A 1 210 ? -1.768 28.938 22.547 1 90.44 210 ARG A CA 1
ATOM 1692 C C . ARG A 1 210 ? -0.925 29.109 21.281 1 90.44 210 ARG A C 1
ATOM 1694 O O . ARG A 1 210 ? -1.351 29.781 20.328 1 90.44 210 ARG A O 1
ATOM 1701 N N . ASP A 1 211 ? 0.32 28.594 21.312 1 93.19 211 ASP A N 1
ATOM 1702 C CA . ASP A 1 211 ? 1.176 28.625 20.125 1 93.19 211 ASP A CA 1
ATOM 1703 C C . ASP A 1 211 ? 0.459 28.047 18.922 1 93.19 211 ASP A C 1
ATOM 1705 O O . ASP A 1 211 ? 0.433 28.672 17.844 1 93.19 211 ASP A O 1
ATOM 1709 N N . ILE A 1 212 ? -0.142 26.938 19.109 1 92.81 212 ILE A N 1
ATOM 1710 C CA . ILE A 1 212 ? -0.806 26.203 18.031 1 92.81 212 ILE A CA 1
ATOM 1711 C C . ILE A 1 212 ? -1.961 27.047 17.469 1 92.81 212 ILE A C 1
ATOM 1713 O O . ILE A 1 212 ? -2.051 27.266 16.266 1 92.81 212 ILE A O 1
ATOM 1717 N N . GLN A 1 213 ? -2.795 27.5 18.328 1 91.81 213 GLN A N 1
ATOM 1718 C CA . GLN A 1 213 ? -3.945 28.297 17.922 1 91.81 213 GLN A CA 1
ATOM 1719 C C . GLN A 1 213 ? -3.508 29.547 17.156 1 91.81 213 GLN A C 1
ATOM 1721 O O . GLN A 1 213 ? -4.098 29.891 16.141 1 91.81 213 GLN A O 1
ATOM 1726 N N . THR A 1 214 ? -2.525 30.172 17.641 1 95 214 THR A N 1
ATOM 1727 C CA . THR A 1 214 ? -2.031 31.406 17.031 1 95 214 THR A CA 1
ATOM 1728 C C . THR A 1 214 ? -1.48 31.125 15.641 1 95 214 THR A C 1
ATOM 1730 O O . THR A 1 214 ? -1.775 31.875 14.695 1 95 214 THR A O 1
ATOM 1733 N N . ILE A 1 215 ? -0.682 30.094 15.523 1 96.62 215 ILE A N 1
ATOM 1734 C CA . ILE A 1 215 ? -0.067 29.781 14.234 1 96.62 215 ILE A CA 1
ATOM 1735 C C . ILE A 1 215 ? -1.15 29.438 13.219 1 96.62 215 ILE A C 1
ATOM 1737 O O . ILE A 1 215 ? -1.072 29.844 12.055 1 96.62 215 ILE A O 1
ATOM 1741 N N . TYR A 1 216 ? -2.146 28.766 13.609 1 94.44 216 TYR A N 1
ATOM 1742 C CA . TYR A 1 216 ? -3.227 28.422 12.695 1 94.44 216 TYR A CA 1
ATOM 1743 C C . TYR A 1 216 ? -4.043 29.656 12.328 1 94.44 216 TYR A C 1
ATOM 1745 O O . TYR A 1 216 ? -4.531 29.766 11.203 1 94.44 216 TYR A O 1
ATOM 1753 N N . LYS A 1 217 ? -4.234 30.516 13.25 1 93.19 217 LYS A N 1
ATOM 1754 C CA . LYS A 1 217 ? -4.887 31.781 12.938 1 93.19 217 LYS A CA 1
ATOM 1755 C C . LYS A 1 217 ? -4.113 32.562 11.875 1 93.19 217 LYS A C 1
ATOM 1757 O O . LYS A 1 217 ? -4.707 33.125 10.961 1 93.19 217 LYS A O 1
ATOM 1762 N N . VAL A 1 218 ? -2.818 32.594 12.047 1 95.19 218 VAL A N 1
ATOM 1763 C CA . VAL A 1 218 ? -1.952 33.25 11.078 1 95.19 218 VAL A CA 1
ATOM 1764 C C . VAL A 1 218 ? -2.129 32.594 9.703 1 95.19 218 VAL A C 1
ATOM 1766 O O . VAL A 1 218 ? -2.26 33.281 8.695 1 95.19 218 VAL A O 1
ATOM 1769 N N . LYS A 1 219 ? -2.082 31.281 9.703 1 94.75 219 LYS A N 1
ATOM 1770 C CA . LYS A 1 219 ? -2.305 30.531 8.469 1 94.75 219 LYS A CA 1
ATOM 1771 C C . LYS A 1 219 ? -3.615 30.953 7.805 1 94.75 219 LYS A C 1
ATOM 1773 O O . LYS A 1 219 ? -3.648 31.234 6.605 1 94.75 219 LYS A O 1
ATOM 1778 N N . GLU A 1 220 ? -4.684 30.984 8.555 1 92.31 220 GLU A N 1
ATOM 1779 C CA . GLU A 1 220 ? -6.008 31.328 8.047 1 92.31 220 GLU A CA 1
ATOM 1780 C C . GLU A 1 220 ? -6.035 32.75 7.504 1 92.31 220 GLU A C 1
ATOM 1782 O O . GLU A 1 220 ? -6.621 33.031 6.449 1 92.31 220 GLU A O 1
ATOM 1787 N N . GLN A 1 221 ? -5.508 33.625 8.227 1 91.62 221 GLN A N 1
ATOM 1788 C CA . GLN A 1 221 ? -5.438 35 7.816 1 91.62 221 GLN A CA 1
ATOM 1789 C C . GLN A 1 221 ? -4.715 35.156 6.48 1 91.62 221 GLN A C 1
ATOM 1791 O O . GLN A 1 221 ? -5.184 35.844 5.586 1 91.62 221 GLN A O 1
ATOM 1796 N N . MET A 1 222 ? -3.588 34.531 6.43 1 92.62 222 MET A N 1
ATOM 1797 C CA . MET A 1 222 ? -2.758 34.594 5.23 1 92.62 222 MET A CA 1
ATOM 1798 C C . MET A 1 222 ? -3.488 34 4.031 1 92.62 222 MET A C 1
ATOM 1800 O O . MET A 1 222 ? -3.504 34.594 2.951 1 92.62 222 MET A O 1
ATOM 1804 N N . LEU A 1 223 ? -4.16 32.875 4.203 1 92.19 223 LEU A N 1
ATOM 1805 C CA . LEU A 1 223 ? -4.766 32.125 3.098 1 92.19 223 LEU A CA 1
ATOM 1806 C C . LEU A 1 223 ? -6.105 32.75 2.703 1 92.19 223 LEU A C 1
ATOM 1808 O O . LEU A 1 223 ? -6.629 32.469 1.624 1 92.19 223 LEU A O 1
ATOM 1812 N N . GLY A 1 224 ? -6.664 33.562 3.559 1 90 224 GLY A N 1
ATOM 1813 C CA . GLY A 1 224 ? -7.898 34.25 3.26 1 90 224 GLY A CA 1
ATOM 1814 C C . GLY A 1 224 ? -7.711 35.406 2.271 1 90 224 GLY A C 1
ATOM 1815 O O . GLY A 1 224 ? -8.688 35.906 1.716 1 90 224 GLY A O 1
ATOM 1816 N N . HIS A 1 225 ? -6.488 35.812 2.084 1 90.94 225 HIS A N 1
ATOM 1817 C CA . HIS A 1 225 ? -6.188 36.906 1.177 1 90.94 225 HIS A CA 1
ATOM 1818 C C . HIS A 1 225 ? -4.973 36.594 0.309 1 90.94 225 HIS A C 1
ATOM 1820 O O . HIS A 1 225 ? -3.92 37.219 0.455 1 90.94 225 HIS A O 1
ATOM 1826 N N . LEU A 1 226 ? -5.094 35.906 -0.74 1 94.94 226 LEU A N 1
ATOM 1827 C CA . LEU A 1 226 ? -3.98 35.375 -1.525 1 94.94 226 LEU A CA 1
ATOM 1828 C C . LEU A 1 226 ? -3.477 36.406 -2.516 1 94.94 226 LEU A C 1
ATOM 1830 O O . LEU A 1 226 ? -2.41 36.25 -3.113 1 94.94 226 LEU A O 1
ATOM 1834 N N . ALA A 1 227 ? -4.254 37.469 -2.654 1 95.12 227 ALA A N 1
ATOM 1835 C CA . ALA A 1 227 ? -3.84 38.531 -3.562 1 95.12 227 ALA A CA 1
ATOM 1836 C C . ALA A 1 227 ? -2.812 39.469 -2.902 1 95.12 227 ALA A C 1
ATOM 1838 O O . ALA A 1 227 ? -2.137 40.25 -3.58 1 95.12 227 ALA A O 1
ATOM 1839 N N . LYS A 1 228 ? -2.754 39.469 -1.616 1 94.31 228 LYS A N 1
ATOM 1840 C CA . LYS A 1 228 ? -1.85 40.312 -0.854 1 94.31 228 LYS A CA 1
ATOM 1841 C C . LYS A 1 228 ? -0.781 39.5 -0.142 1 94.31 228 LYS A C 1
ATOM 1843 O O . LYS A 1 228 ? -1.089 38.75 0.778 1 94.31 228 LYS A O 1
ATOM 1848 N N . PRO A 1 229 ? 0.471 39.688 -0.496 1 94.94 229 PRO A N 1
ATOM 1849 C CA . PRO A 1 229 ? 1.534 38.938 0.195 1 94.94 229 PRO A CA 1
ATOM 1850 C C . PRO A 1 229 ? 1.561 39.219 1.697 1 94.94 229 PRO A C 1
ATOM 1852 O O . PRO A 1 229 ? 1.308 40.344 2.127 1 94.94 229 PRO A O 1
ATOM 1855 N N . PRO A 1 230 ? 1.853 38.219 2.439 1 95.81 230 PRO A N 1
ATOM 1856 C CA . PRO A 1 230 ? 1.911 38.406 3.891 1 95.81 230 PRO A CA 1
ATOM 1857 C C . PRO A 1 230 ? 3.104 39.25 4.332 1 95.81 230 PRO A C 1
ATOM 1859 O O . PRO A 1 230 ? 4.188 39.125 3.748 1 95.81 230 PRO A O 1
ATOM 1862 N N . VAL A 1 231 ? 2.891 40.094 5.277 1 96.38 231 VAL A N 1
ATOM 1863 C CA . VAL A 1 231 ? 3.939 40.875 5.938 1 96.38 231 VAL A CA 1
ATOM 1864 C C . VAL A 1 231 ? 4.207 40.312 7.328 1 96.38 231 VAL A C 1
ATOM 1866 O O . VAL A 1 231 ? 3.357 40.406 8.219 1 96.38 231 VAL A O 1
ATOM 1869 N N . ILE A 1 232 ? 5.383 39.812 7.531 1 96.25 232 ILE A N 1
ATOM 1870 C CA . ILE A 1 232 ? 5.73 39.031 8.719 1 96.25 232 ILE A CA 1
ATOM 1871 C C . ILE A 1 232 ? 5.539 39.906 9.969 1 96.25 232 ILE A C 1
ATOM 1873 O O . ILE A 1 232 ? 5.004 39.438 10.977 1 96.25 232 ILE A O 1
ATOM 1877 N N . LYS A 1 233 ? 5.992 41.156 9.898 1 96.12 233 LYS A N 1
ATOM 1878 C CA . LYS A 1 233 ? 5.891 42.062 11.047 1 96.12 233 LYS A CA 1
ATOM 1879 C C . LYS A 1 233 ? 4.438 42.25 11.461 1 96.12 233 LYS A C 1
ATOM 1881 O O . LYS A 1 233 ? 4.121 42.25 12.656 1 96.12 233 LYS A O 1
ATOM 1886 N N . GLU A 1 234 ? 3.572 42.406 10.508 1 95.88 234 GLU A N 1
ATOM 1887 C CA . GLU A 1 234 ? 2.148 42.594 10.773 1 95.88 234 GLU A CA 1
ATOM 1888 C C . GLU A 1 234 ? 1.527 41.312 11.352 1 95.88 234 GLU A C 1
ATOM 1890 O O . GLU A 1 234 ? 0.757 41.375 12.312 1 95.88 234 GLU A O 1
ATOM 1895 N N . LEU A 1 235 ? 1.887 40.188 10.75 1 96.31 235 LEU A N 1
ATOM 1896 C CA . LEU A 1 235 ? 1.387 38.906 11.234 1 96.31 235 LEU A CA 1
ATOM 1897 C C . LEU A 1 235 ? 1.833 38.656 12.672 1 96.31 235 LEU A C 1
ATOM 1899 O O . LEU A 1 235 ? 1.057 38.156 13.492 1 96.31 235 LEU A O 1
ATOM 1903 N N . ALA A 1 236 ? 3.074 38.969 12.953 1 96.56 236 ALA A N 1
ATOM 1904 C CA . ALA A 1 236 ? 3.633 38.781 14.289 1 96.56 236 ALA A CA 1
ATOM 1905 C C . ALA A 1 236 ? 2.889 39.625 15.32 1 96.56 236 ALA A C 1
ATOM 1907 O O . ALA A 1 236 ? 2.572 39.125 16.406 1 96.56 236 ALA A O 1
ATOM 1908 N N . ILE A 1 237 ? 2.6 40.844 14.992 1 95.62 237 ILE A N 1
ATOM 1909 C CA . ILE A 1 237 ? 1.871 41.75 15.867 1 95.62 237 ILE A CA 1
ATOM 1910 C C . ILE A 1 237 ? 0.482 41.188 16.156 1 95.62 237 ILE A C 1
ATOM 1912 O O . ILE A 1 237 ? 0.076 41.094 17.312 1 95.62 237 ILE A O 1
ATOM 1916 N N . ASP A 1 238 ? -0.139 40.781 15.148 1 92.5 238 ASP A N 1
ATOM 1917 C CA . ASP A 1 238 ? -1.479 40.219 15.289 1 92.5 238 ASP A CA 1
ATOM 1918 C C . ASP A 1 238 ? -1.457 38.938 16.141 1 92.5 238 ASP A C 1
ATOM 1920 O O . ASP A 1 238 ? -2.406 38.656 16.875 1 92.5 238 ASP A O 1
ATOM 1924 N N . ALA A 1 239 ? -0.383 38.188 16.016 1 93.75 239 ALA A N 1
ATOM 1925 C CA . ALA A 1 239 ? -0.244 36.906 16.703 1 93.75 239 ALA A CA 1
ATOM 1926 C C . ALA A 1 239 ? 0.265 37.094 18.125 1 93.75 239 ALA A C 1
ATOM 1928 O O . ALA A 1 239 ? 0.228 36.188 18.938 1 93.75 239 ALA A O 1
ATOM 1929 N N . GLY A 1 240 ? 0.807 38.25 18.453 1 94.81 240 GLY A N 1
ATOM 1930 C CA . GLY A 1 240 ? 1.396 38.5 19.766 1 94.81 240 GLY A CA 1
ATOM 1931 C C . GLY A 1 240 ? 2.689 37.719 19.984 1 94.81 240 GLY A C 1
ATOM 1932 O O . GLY A 1 240 ? 2.93 37.219 21.078 1 94.81 240 GLY A O 1
ATOM 1933 N N . MET A 1 241 ? 3.414 37.531 18.953 1 94.75 241 MET A N 1
ATOM 1934 C CA . MET A 1 241 ? 4.703 36.844 18.984 1 94.75 241 MET A CA 1
ATOM 1935 C C . MET A 1 241 ? 5.785 37.688 18.328 1 94.75 241 MET A C 1
ATOM 1937 O O . MET A 1 241 ? 5.484 38.625 17.578 1 94.75 241 MET A O 1
ATOM 1941 N N . SER A 1 242 ? 7.066 37.406 18.688 1 96.5 242 SER A N 1
ATOM 1942 C CA . SER A 1 242 ? 8.156 38 17.906 1 96.5 242 SER A CA 1
ATOM 1943 C C . SER A 1 242 ? 8.203 37.438 16.5 1 96.5 242 SER A C 1
ATOM 1945 O O . SER A 1 242 ? 7.785 36.312 16.266 1 96.5 242 SER A O 1
ATOM 1947 N N . PRO A 1 243 ? 8.688 38.188 15.531 1 97.31 243 PRO A N 1
ATOM 1948 C CA . PRO A 1 243 ? 8.844 37.656 14.172 1 97.31 243 PRO A CA 1
ATOM 1949 C C . PRO A 1 243 ? 9.672 36.375 14.133 1 97.31 243 PRO A C 1
ATOM 1951 O O . PRO A 1 243 ? 9.344 35.438 13.375 1 97.31 243 PRO A O 1
ATOM 1954 N N . SER A 1 244 ? 10.664 36.344 14.93 1 96.94 244 SER A N 1
ATOM 1955 C CA . SER A 1 244 ? 11.531 35.156 14.953 1 96.94 244 SER A CA 1
ATOM 1956 C C . SER A 1 244 ? 10.773 33.906 15.438 1 96.94 244 SER A C 1
ATOM 1958 O O . SER A 1 244 ? 10.867 32.844 14.828 1 96.94 244 SER A O 1
ATOM 1960 N N . LYS A 1 245 ? 10.023 34.031 16.531 1 96.75 245 LYS A N 1
ATOM 1961 C CA . LYS A 1 245 ? 9.242 32.938 17.047 1 96.75 245 LYS A CA 1
ATOM 1962 C C . LYS A 1 245 ? 8.172 32.469 16.047 1 96.75 245 LYS A C 1
ATOM 1964 O O . LYS A 1 245 ? 7.969 31.281 15.844 1 96.75 245 LYS A O 1
ATOM 1969 N N . LEU A 1 246 ? 7.527 33.469 15.477 1 97.44 246 LEU A N 1
ATOM 1970 C CA . LEU A 1 246 ? 6.484 33.156 14.492 1 97.44 246 LEU A CA 1
ATOM 1971 C C . LEU A 1 246 ? 7.047 32.344 13.336 1 97.44 246 LEU A C 1
ATOM 1973 O O . LEU A 1 246 ? 6.504 31.297 12.992 1 97.44 246 LEU A O 1
ATOM 1977 N N . LYS A 1 247 ? 8.117 32.781 12.727 1 97.06 247 LYS A N 1
ATOM 1978 C CA . LYS A 1 247 ? 8.727 32.125 11.586 1 97.06 247 LYS A CA 1
ATOM 1979 C C . LYS A 1 247 ? 9.164 30.703 11.961 1 97.06 247 LYS A C 1
ATOM 1981 O O . LYS A 1 247 ? 8.93 29.75 11.211 1 97.06 247 LYS A O 1
ATOM 1986 N N . ARG A 1 248 ? 9.734 30.609 13.094 1 96.38 248 ARG A N 1
ATOM 1987 C CA . ARG A 1 248 ? 10.273 29.328 13.555 1 96.38 248 ARG A CA 1
ATOM 1988 C C . ARG A 1 248 ? 9.156 28.312 13.773 1 96.38 248 ARG A C 1
ATOM 1990 O O . ARG A 1 248 ? 9.227 27.188 13.273 1 96.38 248 ARG A O 1
ATOM 1997 N N . LEU A 1 249 ? 8.133 28.688 14.477 1 96.88 249 LEU A N 1
ATOM 1998 C CA . LEU A 1 249 ? 7.043 27.766 14.797 1 96.88 249 LEU A CA 1
ATOM 1999 C C . LEU A 1 249 ? 6.246 27.422 13.539 1 96.88 249 LEU A C 1
ATOM 2001 O O . LEU A 1 249 ? 5.789 26.297 13.391 1 96.88 249 LEU A O 1
ATOM 2005 N N . PHE A 1 250 ? 6.062 28.422 12.695 1 97.38 250 PHE A N 1
ATOM 2006 C CA . PHE A 1 250 ? 5.359 28.172 11.445 1 97.38 250 PHE A CA 1
ATOM 2007 C C . PHE A 1 250 ? 6.094 27.125 10.617 1 97.38 250 PHE A C 1
ATOM 2009 O O . PHE A 1 250 ? 5.484 26.156 10.164 1 97.38 250 PHE A O 1
ATOM 2016 N N . ARG A 1 251 ? 7.359 27.312 10.492 1 96.75 251 ARG A N 1
ATOM 2017 C CA . ARG A 1 251 ? 8.172 26.375 9.734 1 96.75 251 ARG A CA 1
ATOM 2018 C C . ARG A 1 251 ? 8.156 25 10.375 1 96.75 251 ARG A C 1
ATOM 2020 O O . ARG A 1 251 ? 8.07 23.984 9.688 1 96.75 251 ARG A O 1
ATOM 2027 N N . GLN A 1 252 ? 8.242 24.984 11.641 1 96.44 252 GLN A N 1
ATOM 2028 C CA . GLN A 1 252 ? 8.227 23.719 12.359 1 96.44 252 GLN A CA 1
ATOM 2029 C C . GLN A 1 252 ? 6.922 22.969 12.117 1 96.44 252 GLN A C 1
ATOM 2031 O O . GLN A 1 252 ? 6.938 21.766 11.828 1 96.44 252 GLN A O 1
ATOM 2036 N N . ILE A 1 253 ? 5.828 23.625 12.172 1 96.69 253 ILE A N 1
ATOM 2037 C CA . ILE A 1 253 ? 4.516 22.984 12.086 1 96.69 253 ILE A CA 1
ATOM 2038 C C . ILE A 1 253 ? 4.215 22.609 10.641 1 96.69 253 ILE A C 1
ATOM 2040 O O . ILE A 1 253 ? 3.805 21.484 10.359 1 96.69 253 ILE A O 1
ATOM 2044 N N . PHE A 1 254 ? 4.496 23.5 9.734 1 96.44 254 PHE A N 1
ATOM 2045 C CA . PHE A 1 254 ? 4.004 23.312 8.375 1 96.44 254 PHE A CA 1
ATOM 2046 C C . PHE A 1 254 ? 5.125 22.844 7.453 1 96.44 254 PHE A C 1
ATOM 2048 O O . PHE A 1 254 ? 4.871 22.422 6.324 1 96.44 254 PHE A O 1
ATOM 2055 N N . GLY A 1 255 ? 6.379 22.938 7.828 1 95.19 255 GLY A N 1
ATOM 2056 C CA . GLY A 1 255 ? 7.512 22.422 7.074 1 95.19 255 GLY A CA 1
ATOM 2057 C C . GLY A 1 255 ? 7.992 23.375 6 1 95.19 255 GLY A C 1
ATOM 2058 O O . GLY A 1 255 ? 8.812 23 5.152 1 95.19 255 GLY A O 1
ATOM 2059 N N . ASN A 1 256 ? 7.461 24.562 6 1 94.31 256 ASN A N 1
ATOM 2060 C CA . ASN A 1 256 ? 7.785 25.578 5.008 1 94.31 256 ASN A CA 1
ATOM 2061 C C . ASN A 1 256 ? 7.801 26.984 5.621 1 94.31 256 ASN A C 1
ATOM 2063 O O . ASN A 1 256 ? 7.215 27.203 6.684 1 94.31 256 ASN A O 1
ATOM 2067 N N . SER A 1 257 ? 8.5 27.922 4.949 1 96 257 SER A N 1
ATOM 2068 C CA . SER A 1 257 ? 8.438 29.312 5.391 1 96 257 SER A CA 1
ATOM 2069 C C . SER A 1 257 ? 7.059 29.922 5.133 1 96 257 SER A C 1
ATOM 2071 O O . SER A 1 257 ? 6.301 29.406 4.305 1 96 257 SER A O 1
ATOM 2073 N N . ILE A 1 258 ? 6.777 30.938 5.832 1 96.62 258 ILE A N 1
ATOM 2074 C CA . ILE A 1 258 ? 5.492 31.625 5.719 1 96.62 258 ILE A CA 1
ATOM 2075 C C . ILE A 1 258 ? 5.25 32.031 4.266 1 96.62 258 ILE A C 1
ATOM 2077 O O . ILE A 1 258 ? 4.199 31.719 3.697 1 96.62 258 ILE A O 1
ATOM 2081 N N . PHE A 1 259 ? 6.242 32.562 3.658 1 95.5 259 PHE A N 1
ATOM 2082 C CA . PHE A 1 259 ? 6.07 33.031 2.297 1 95.5 259 PHE A CA 1
ATOM 2083 C C . PHE A 1 259 ? 5.898 31.891 1.321 1 95.5 259 PHE A C 1
ATOM 2085 O O . PHE A 1 259 ? 5.027 31.922 0.452 1 95.5 259 PHE A O 1
ATOM 2092 N N . ASN A 1 260 ? 6.766 30.953 1.388 1 95.62 260 ASN A N 1
ATOM 2093 C CA . ASN A 1 260 ? 6.664 29.828 0.479 1 95.62 260 ASN A CA 1
ATOM 2094 C C . ASN A 1 260 ? 5.324 29.109 0.625 1 95.62 260 ASN A C 1
ATOM 2096 O O . ASN A 1 260 ? 4.746 28.641 -0.365 1 95.62 260 ASN A O 1
ATOM 2100 N N . TYR A 1 261 ? 4.934 28.953 1.856 1 95.69 261 TYR A N 1
ATOM 2101 C CA . TYR A 1 261 ? 3.635 28.344 2.115 1 95.69 261 TYR A CA 1
ATOM 2102 C C . TYR A 1 261 ? 2.516 29.141 1.456 1 95.69 261 TYR A C 1
ATOM 2104 O O . TYR A 1 261 ? 1.648 28.578 0.79 1 95.69 261 TYR A O 1
ATOM 2112 N N . TYR A 1 262 ? 2.537 30.453 1.655 1 95.56 262 TYR A N 1
ATOM 2113 C CA . TYR A 1 262 ? 1.612 31.375 1.01 1 95.56 262 TYR A CA 1
ATOM 2114 C C . TYR A 1 262 ? 1.642 31.203 -0.504 1 95.56 262 TYR A C 1
ATOM 2116 O O . TYR A 1 262 ? 0.594 31.062 -1.141 1 95.56 262 TYR A O 1
ATOM 2124 N N . GLN A 1 263 ? 2.799 31.188 -1.038 1 95.31 263 GLN A N 1
ATOM 2125 C CA . GLN A 1 263 ? 2.969 31.094 -2.484 1 95.31 263 GLN A CA 1
ATOM 2126 C C . GLN A 1 263 ? 2.424 29.781 -3.023 1 95.31 263 GLN A C 1
ATOM 2128 O O . GLN A 1 263 ? 1.831 29.734 -4.102 1 95.31 263 GLN A O 1
ATOM 2133 N N . GLU A 1 264 ? 2.637 28.781 -2.301 1 93.62 264 GLU A N 1
ATOM 2134 C CA . GLU A 1 264 ? 2.133 27.469 -2.693 1 93.62 264 GLU A CA 1
ATOM 2135 C C . GLU A 1 264 ? 0.612 27.469 -2.83 1 93.62 264 GLU A C 1
ATOM 2137 O O . GLU A 1 264 ? 0.07 26.984 -3.822 1 93.62 264 GLU A O 1
ATOM 2142 N N . PHE A 1 265 ? -0.055 28.016 -1.891 1 94.31 265 PHE A N 1
ATOM 2143 C CA . PHE A 1 265 ? -1.512 28.047 -1.922 1 94.31 265 PHE A CA 1
ATOM 2144 C C . PHE A 1 265 ? -2.01 29.016 -2.986 1 94.31 265 PHE A C 1
ATOM 2146 O O . PHE A 1 265 ? -3.053 28.781 -3.604 1 94.31 265 PHE A O 1
ATOM 2153 N N . ARG A 1 266 ? -1.225 30.109 -3.127 1 95.06 266 ARG A N 1
ATOM 2154 C CA . ARG A 1 266 ? -1.554 31.062 -4.191 1 95.06 266 ARG A CA 1
ATOM 2155 C C . ARG A 1 266 ? -1.513 30.375 -5.555 1 95.06 266 ARG A C 1
ATOM 2157 O O . ARG A 1 266 ? -2.406 30.578 -6.383 1 95.06 266 ARG A O 1
ATOM 2164 N N . MET A 1 267 ? -0.587 29.531 -5.781 1 95.06 267 MET A N 1
ATOM 2165 C CA . MET A 1 267 ? -0.455 28.828 -7.051 1 95.06 267 MET A CA 1
ATOM 2166 C C . MET A 1 267 ? -1.507 27.719 -7.172 1 95.06 267 MET A C 1
ATOM 2168 O O . MET A 1 267 ? -1.986 27.438 -8.266 1 95.06 267 MET A O 1
ATOM 2172 N N . LYS A 1 268 ? -1.799 27.094 -6.086 1 91.75 268 LYS A N 1
ATOM 2173 C CA . LYS A 1 268 ? -2.881 26.109 -6.109 1 91.75 268 LYS A CA 1
ATOM 2174 C C . LYS A 1 268 ? -4.199 26.75 -6.516 1 91.75 268 LYS A C 1
ATOM 2176 O O . LYS A 1 268 ? -4.969 26.188 -7.289 1 91.75 268 LYS A O 1
ATOM 2181 N N . GLU A 1 269 ? -4.438 27.906 -5.992 1 92.56 269 GLU A N 1
ATOM 2182 C CA . GLU A 1 269 ? -5.625 28.672 -6.363 1 92.56 269 GLU A CA 1
ATOM 2183 C C . GLU A 1 269 ? -5.602 29.047 -7.84 1 92.56 269 GLU A C 1
ATOM 2185 O O . GLU A 1 269 ? -6.621 28.969 -8.523 1 92.56 269 GLU A O 1
ATOM 2190 N N . ALA A 1 270 ? -4.477 29.469 -8.234 1 95.12 270 ALA A N 1
ATOM 2191 C CA . ALA A 1 270 ? -4.32 29.797 -9.648 1 95.12 270 ALA A CA 1
ATOM 2192 C C . ALA A 1 270 ? -4.684 28.609 -10.539 1 95.12 270 ALA A C 1
ATOM 2194 O O . ALA A 1 270 ? -5.406 28.766 -11.523 1 95.12 270 ALA A O 1
ATOM 2195 N N . ALA A 1 271 ? -4.176 27.516 -10.188 1 93.44 271 ALA A N 1
ATOM 2196 C CA . ALA A 1 271 ? -4.449 26.297 -10.938 1 93.44 271 ALA A CA 1
ATOM 2197 C C . ALA A 1 271 ? -5.949 26.016 -10.992 1 93.44 271 ALA A C 1
ATOM 2199 O O . ALA A 1 271 ? -6.48 25.656 -12.047 1 93.44 271 ALA A O 1
ATOM 2200 N N . LEU A 1 272 ? -6.582 26.156 -9.914 1 89.5 272 LEU A N 1
ATOM 2201 C CA . LEU A 1 272 ? -8.023 25.922 -9.828 1 89.5 272 LEU A CA 1
ATOM 2202 C C . LEU A 1 272 ? -8.781 26.891 -10.727 1 89.5 272 LEU A C 1
ATOM 2204 O O . LEU A 1 272 ? -9.688 26.484 -11.461 1 89.5 272 LEU A O 1
ATOM 2208 N N . LEU A 1 273 ? -8.367 28.125 -10.609 1 92.81 273 LEU A N 1
ATOM 2209 C CA . LEU A 1 273 ? -9.031 29.172 -11.391 1 92.81 273 LEU A CA 1
ATOM 2210 C C . LEU A 1 273 ? -8.828 28.938 -12.883 1 92.81 273 LEU A C 1
ATOM 2212 O O . LEU A 1 273 ? -9.75 29.141 -13.68 1 92.81 273 LEU A O 1
ATOM 2216 N N . LEU A 1 274 ? -7.668 28.516 -13.266 1 93.81 274 LEU A N 1
ATOM 2217 C CA . LEU A 1 274 ? -7.355 28.266 -14.672 1 93.81 274 LEU A CA 1
ATOM 2218 C C . LEU A 1 274 ? -8.148 27.078 -15.203 1 93.81 274 LEU A C 1
ATOM 2220 O O . LEU A 1 274 ? -8.719 27.141 -16.297 1 93.81 274 LEU A O 1
ATOM 2224 N N . LYS A 1 275 ? -8.203 26.016 -14.469 1 90.06 275 LYS A N 1
ATOM 2225 C CA . LYS A 1 275 ? -8.742 24.75 -14.961 1 90.06 275 LYS A CA 1
ATOM 2226 C C . LYS A 1 275 ? -10.242 24.656 -14.711 1 90.06 275 LYS A C 1
ATOM 2228 O O . LYS A 1 275 ? -11.008 24.266 -15.594 1 90.06 275 LYS A O 1
ATOM 2233 N N . ASP A 1 276 ? -10.664 24.969 -13.594 1 84.75 276 ASP A N 1
ATOM 2234 C CA . ASP A 1 276 ? -12.055 24.75 -13.211 1 84.75 276 ASP A CA 1
ATOM 2235 C C . ASP A 1 276 ? -12.93 25.938 -13.625 1 84.75 276 ASP A C 1
ATOM 2237 O O . ASP A 1 276 ? -14.062 25.734 -14.07 1 84.75 276 ASP A O 1
ATOM 2241 N N . GLU A 1 277 ? -12.422 27.156 -13.469 1 86.44 277 GLU A N 1
ATOM 2242 C CA . GLU A 1 277 ? -13.211 28.344 -13.797 1 86.44 277 GLU A CA 1
ATOM 2243 C C . GLU A 1 277 ? -12.898 28.828 -15.211 1 86.44 277 GLU A C 1
ATOM 2245 O O . GLU A 1 277 ? -13.57 29.734 -15.719 1 86.44 277 GLU A O 1
ATOM 2250 N N . LYS A 1 278 ? -11.844 28.328 -15.812 1 88.88 278 LYS A N 1
ATOM 2251 C CA . LYS A 1 278 ? -11.469 28.594 -17.188 1 88.88 278 LYS A CA 1
ATOM 2252 C C . LYS A 1 278 ? -11.203 30.078 -17.422 1 88.88 278 LYS A C 1
ATOM 2254 O O . LYS A 1 278 ? -11.602 30.625 -18.438 1 88.88 278 LYS A O 1
ATOM 2259 N N . LEU A 1 279 ? -10.727 30.719 -16.375 1 92.44 279 LEU A N 1
ATOM 2260 C CA . LEU A 1 279 ? -10.328 32.125 -16.516 1 92.44 279 LEU A CA 1
ATOM 2261 C C . LEU A 1 279 ? -9.062 32.25 -17.359 1 92.44 279 LEU A C 1
ATOM 2263 O O . LEU A 1 279 ? -8.297 31.297 -17.484 1 92.44 279 LEU A O 1
ATOM 2267 N N . SER A 1 280 ? -8.875 33.406 -17.891 1 94.75 280 SER A N 1
ATOM 2268 C CA . SER A 1 280 ? -7.66 33.656 -18.656 1 94.75 280 SER A CA 1
ATOM 2269 C C . SER A 1 280 ? -6.445 33.781 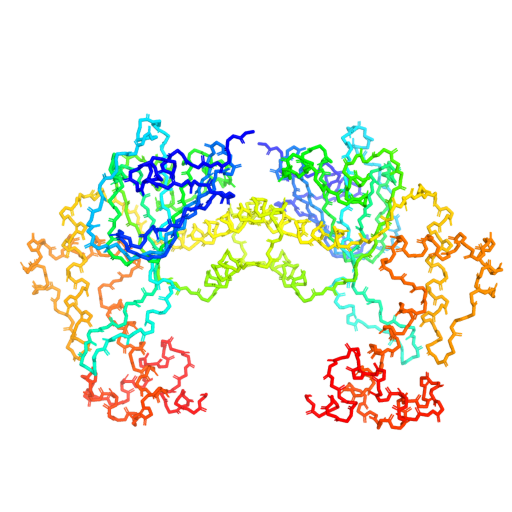-17.734 1 94.75 280 SER A C 1
ATOM 2271 O O . SER A 1 280 ? -6.59 34.062 -16.547 1 94.75 280 SER A O 1
ATOM 2273 N N . VAL A 1 281 ? -5.285 33.625 -18.297 1 95.69 281 VAL A N 1
ATOM 2274 C CA . VAL A 1 281 ? -4.035 33.719 -17.562 1 95.69 281 VAL A CA 1
ATOM 2275 C C . VAL A 1 281 ? -3.914 35.125 -16.938 1 95.69 281 VAL A C 1
ATOM 2277 O O . VAL A 1 281 ? -3.533 35.25 -15.773 1 95.69 281 VAL A O 1
ATOM 2280 N N . SER A 1 282 ? -4.281 36.125 -17.719 1 95.94 282 SER A N 1
ATOM 2281 C CA . SER A 1 282 ? -4.188 37.5 -17.234 1 95.94 282 SER A CA 1
ATOM 2282 C C . SER A 1 282 ? -5.152 37.75 -16.078 1 95.94 282 SER A C 1
ATOM 2284 O O . SER A 1 282 ? -4.785 38.375 -15.078 1 95.94 282 SER A O 1
ATOM 2286 N N . ASP A 1 283 ? -6.348 37.312 -16.219 1 96.12 283 ASP A N 1
ATOM 2287 C CA . ASP A 1 283 ? -7.352 37.469 -15.172 1 96.12 283 ASP A CA 1
ATOM 2288 C C . ASP A 1 283 ? -6.906 36.844 -13.859 1 96.12 283 ASP A C 1
ATOM 2290 O O . ASP A 1 283 ? -7.031 37.438 -12.789 1 96.12 283 ASP A O 1
ATOM 2294 N N . VAL A 1 284 ? -6.402 35.625 -13.961 1 96.5 284 VAL A N 1
ATOM 2295 C CA . VAL A 1 284 ? -5.953 34.875 -12.781 1 96.5 284 VAL A CA 1
ATOM 2296 C C . VAL A 1 284 ? -4.781 35.594 -12.133 1 96.5 284 VAL A C 1
ATOM 2298 O O . VAL A 1 284 ? -4.758 35.781 -10.914 1 96.5 284 VAL A O 1
ATOM 2301 N N . GLY A 1 285 ? -3.846 36.031 -12.898 1 96.62 285 GLY A N 1
ATOM 2302 C CA . GLY A 1 285 ? -2.697 36.75 -12.375 1 96.62 285 GLY A CA 1
ATOM 2303 C C . GLY A 1 285 ? -3.08 38 -11.602 1 96.62 285 GLY A C 1
ATOM 2304 O O . GLY A 1 285 ? -2.643 38.188 -10.469 1 96.62 285 GLY A O 1
ATOM 2305 N N . TYR A 1 286 ? -3.945 38.781 -12.219 1 95.88 286 TYR A N 1
ATOM 2306 C CA . TYR A 1 286 ? -4.344 40.031 -11.609 1 95.88 286 TYR A CA 1
ATOM 2307 C C . TYR A 1 286 ? -5.195 39.812 -10.367 1 95.88 286 TYR A C 1
ATOM 2309 O O . TYR A 1 286 ? -5.051 40.5 -9.359 1 95.88 286 TYR A O 1
ATOM 2317 N N . ARG A 1 287 ? -5.984 38.844 -10.422 1 94.75 287 ARG A N 1
ATOM 2318 C CA . ARG A 1 287 ? -6.832 38.5 -9.289 1 94.75 287 ARG A CA 1
ATOM 2319 C C . ARG A 1 287 ? -5.988 38.062 -8.086 1 94.75 287 ARG A C 1
ATOM 2321 O O . ARG A 1 287 ? -6.359 38.344 -6.941 1 94.75 287 ARG A O 1
ATOM 2328 N N . LEU A 1 288 ? -4.898 37.469 -8.398 1 96.88 288 LEU A N 1
ATOM 2329 C CA . LEU A 1 288 ? -4.051 36.969 -7.324 1 96.88 288 LEU A CA 1
ATOM 2330 C C . LEU A 1 288 ? -2.955 37.969 -6.98 1 96.88 288 LEU A C 1
ATOM 2332 O O . LEU A 1 288 ? -1.995 37.625 -6.281 1 96.88 288 LEU A O 1
ATOM 2336 N N . GLY A 1 289 ? -3.035 39.156 -7.508 1 96.19 289 GLY A N 1
ATOM 2337 C CA . GLY A 1 289 ? -2.24 40.281 -7.047 1 96.19 289 GLY A CA 1
ATOM 2338 C C . GLY A 1 289 ? -0.948 40.438 -7.824 1 96.19 289 GLY A C 1
ATOM 2339 O O . GLY A 1 289 ? -0.078 41.219 -7.422 1 96.19 289 GLY A O 1
ATOM 2340 N N . PHE A 1 290 ? -0.776 39.781 -8.867 1 96.44 290 PHE A N 1
ATOM 2341 C CA . PHE A 1 290 ? 0.417 39.969 -9.68 1 96.44 290 PHE A CA 1
ATOM 2342 C C . PHE A 1 290 ? 0.265 41.219 -10.555 1 96.44 290 PHE A C 1
ATOM 2344 O O . PHE A 1 290 ? -0.787 41.438 -11.164 1 96.44 290 PHE A O 1
ATOM 2351 N N . THR A 1 291 ? 1.323 41.938 -10.57 1 93.88 291 THR A N 1
ATOM 2352 C CA . THR A 1 291 ? 1.329 43.125 -11.445 1 93.88 291 THR A CA 1
ATOM 2353 C C . THR A 1 291 ? 2.068 42.812 -12.742 1 93.88 291 THR A C 1
ATOM 2355 O O . THR A 1 291 ? 1.882 43.531 -13.742 1 93.88 291 THR A O 1
ATOM 2358 N N . ASN A 1 292 ? 2.863 41.812 -12.672 1 94.94 292 ASN A N 1
ATOM 2359 C CA . ASN A 1 292 ? 3.646 41.375 -13.812 1 94.94 292 ASN A CA 1
ATOM 2360 C C . ASN A 1 292 ? 3.289 39.938 -14.195 1 94.94 292 ASN A C 1
ATOM 2362 O O . ASN A 1 292 ? 3.631 39 -13.477 1 94.94 292 ASN A O 1
ATOM 2366 N N . LEU A 1 293 ? 2.73 39.812 -15.328 1 94.62 293 LEU A N 1
ATOM 2367 C CA . LEU A 1 293 ? 2.227 38.5 -15.758 1 94.62 293 LEU A CA 1
ATOM 2368 C C . LEU A 1 293 ? 3.375 37.562 -16.078 1 94.62 293 LEU A C 1
ATOM 2370 O O . LEU A 1 293 ? 3.236 36.344 -15.953 1 94.62 293 LEU A O 1
ATOM 2374 N N . SER A 1 294 ? 4.477 38.094 -16.484 1 96 294 SER A N 1
ATOM 2375 C CA . SER A 1 294 ? 5.652 37.25 -16.719 1 96 294 SER A CA 1
ATOM 2376 C C . SER A 1 294 ? 6.141 36.625 -15.43 1 96 294 SER A C 1
ATOM 2378 O O . SER A 1 294 ? 6.551 35.469 -15.422 1 96 294 SER A O 1
ATOM 2380 N N . HIS A 1 295 ? 6.055 37.469 -14.43 1 96 295 HIS A N 1
ATOM 2381 C CA . HIS A 1 295 ? 6.438 36.938 -13.125 1 96 295 HIS A CA 1
ATOM 2382 C C . HIS A 1 295 ? 5.457 35.875 -12.648 1 96 295 HIS A C 1
ATOM 2384 O O . HIS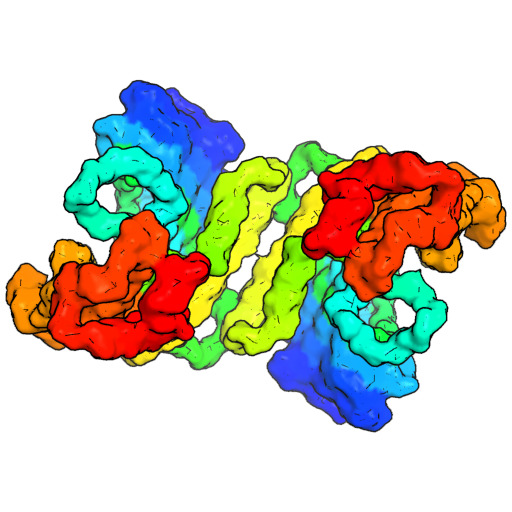 A 1 295 ? 5.867 34.844 -12.125 1 96 295 HIS A O 1
ATOM 2390 N N . PHE A 1 296 ? 4.258 36.156 -12.867 1 96.88 296 PHE A N 1
ATOM 2391 C CA . PHE A 1 296 ? 3.244 35.156 -12.547 1 96.88 296 PHE A CA 1
ATOM 2392 C C . PHE A 1 296 ? 3.529 33.844 -13.258 1 96.88 296 PHE A C 1
ATOM 2394 O O . PHE A 1 296 ? 3.551 32.781 -12.625 1 96.88 296 PHE A O 1
ATOM 2401 N N . SER A 1 297 ? 3.725 33.844 -14.477 1 96.75 297 SER A N 1
ATOM 2402 C CA . SER A 1 297 ? 3.961 32.656 -15.289 1 96.75 297 SER A CA 1
ATOM 2403 C C . SER A 1 297 ? 5.191 31.906 -14.805 1 96.75 297 SER A C 1
ATOM 2405 O O . SER A 1 297 ? 5.188 30.672 -14.766 1 96.75 297 SER A O 1
ATOM 2407 N N . LYS A 1 298 ? 6.188 32.625 -14.438 1 96.56 298 LYS A N 1
ATOM 2408 C CA . LYS A 1 298 ? 7.422 32 -13.961 1 96.56 298 LYS A CA 1
ATOM 2409 C C . LYS A 1 298 ? 7.191 31.25 -12.648 1 96.56 298 LYS A C 1
ATOM 2411 O O . LYS A 1 298 ? 7.625 30.109 -12.492 1 96.56 298 LYS A O 1
ATOM 2416 N N . VAL A 1 299 ? 6.547 31.906 -11.766 1 95.5 299 VAL A N 1
ATOM 2417 C CA . VAL A 1 299 ? 6.301 31.328 -10.445 1 95.5 299 VAL A CA 1
ATOM 2418 C C . VAL A 1 299 ? 5.383 30.109 -10.57 1 95.5 299 VAL A C 1
ATOM 2420 O O . VAL A 1 299 ? 5.602 29.094 -9.922 1 95.5 299 VAL A O 1
ATOM 2423 N N . PHE A 1 300 ? 4.414 30.25 -11.406 1 97 300 PHE A N 1
ATOM 2424 C CA . PHE A 1 300 ? 3.477 29.156 -11.633 1 97 300 PHE A CA 1
ATOM 2425 C C . PHE A 1 300 ? 4.188 27.953 -12.219 1 97 300 PHE A C 1
ATOM 2427 O O . PHE A 1 300 ? 3.996 26.828 -11.758 1 97 300 PHE A O 1
ATOM 2434 N N . ALA A 1 301 ? 4.996 28.172 -13.156 1 95.81 301 ALA A N 1
ATOM 2435 C CA . ALA A 1 301 ? 5.734 27.078 -13.805 1 95.81 301 ALA A CA 1
ATOM 2436 C C . ALA A 1 301 ? 6.688 26.406 -12.828 1 95.81 301 ALA A C 1
ATOM 2438 O O . ALA A 1 301 ? 6.879 25.188 -12.883 1 95.81 301 ALA A O 1
ATOM 2439 N N . ALA A 1 302 ? 7.254 27.219 -12.047 1 94.25 302 ALA A N 1
ATOM 2440 C CA . ALA A 1 302 ? 8.156 26.672 -11.047 1 94.25 302 ALA A CA 1
ATOM 2441 C C . ALA A 1 302 ? 7.418 25.734 -10.094 1 94.25 302 ALA A C 1
ATOM 2443 O O . ALA A 1 302 ? 7.969 24.734 -9.641 1 94.25 302 ALA A O 1
ATOM 2444 N N . HIS A 1 303 ? 6.211 26.047 -9.82 1 91.44 303 HIS A N 1
ATOM 2445 C CA . HIS A 1 303 ? 5.422 25.297 -8.852 1 91.44 303 HIS A CA 1
ATOM 2446 C C . HIS A 1 303 ? 4.789 24.062 -9.5 1 91.44 303 HIS A C 1
ATOM 2448 O O . HIS A 1 303 ? 4.734 23 -8.891 1 91.44 303 HIS A O 1
ATOM 2454 N N . THR A 1 304 ? 4.301 24.203 -10.742 1 90.94 304 THR A N 1
ATOM 2455 C CA . THR A 1 304 ? 3.5 23.141 -11.352 1 90.94 304 THR A CA 1
ATOM 2456 C C . THR A 1 304 ? 4.32 22.359 -12.375 1 90.94 304 THR A C 1
ATOM 2458 O O . THR A 1 304 ? 3.936 21.25 -12.773 1 90.94 304 THR A O 1
ATOM 2461 N N . GLY A 1 305 ? 5.336 22.953 -12.82 1 92.06 305 GLY A N 1
ATOM 2462 C CA . GLY A 1 305 ? 6.129 22.359 -13.883 1 92.06 305 GLY A CA 1
ATOM 2463 C C . GLY A 1 305 ? 5.633 22.734 -15.273 1 92.06 305 GLY A C 1
ATOM 2464 O O . GLY A 1 305 ? 6.25 22.359 -16.266 1 92.06 305 GLY A O 1
ATOM 2465 N N . MET A 1 306 ? 4.535 23.469 -15.352 1 94.06 306 MET A N 1
ATOM 2466 C CA . MET A 1 306 ? 3.928 23.875 -16.609 1 94.06 306 MET A CA 1
ATOM 2467 C C . MET A 1 306 ? 3.594 25.359 -16.609 1 94.06 306 MET A C 1
ATOM 2469 O O . MET A 1 306 ? 3.225 25.922 -15.57 1 94.06 306 MET A O 1
ATOM 2473 N N . LYS A 1 307 ? 3.635 25.938 -17.781 1 94.94 307 LYS A N 1
ATOM 2474 C CA . LYS A 1 307 ? 3.174 27.312 -17.922 1 94.94 307 LYS A CA 1
ATOM 2475 C C . LYS A 1 307 ? 1.658 27.406 -17.75 1 94.94 307 LYS A C 1
ATOM 2477 O O . LYS A 1 307 ? 0.939 26.453 -18.062 1 94.94 307 LYS A O 1
ATOM 2482 N N . PRO A 1 308 ? 1.196 28.578 -17.281 1 95 308 PRO A N 1
ATOM 2483 C CA . PRO A 1 308 ? -0.24 28.719 -17.047 1 95 308 PRO A CA 1
ATOM 2484 C C . PRO A 1 308 ? -1.084 28.375 -18.266 1 95 308 PRO A C 1
ATOM 2486 O O . PRO A 1 308 ? -2.094 27.672 -18.156 1 95 308 PRO A O 1
ATOM 2489 N N . LYS A 1 309 ? -0.693 28.844 -19.406 1 92.94 309 LYS A N 1
ATOM 2490 C CA . LYS A 1 309 ? -1.459 28.609 -20.625 1 92.94 309 LYS A CA 1
ATOM 2491 C C . LYS A 1 309 ? -1.512 27.109 -20.953 1 92.94 309 LYS A C 1
ATOM 2493 O O . LYS A 1 309 ? -2.566 26.594 -21.312 1 92.94 309 LYS A O 1
ATOM 2498 N N . GLN A 1 310 ? -0.443 26.484 -20.859 1 92.94 310 GLN A N 1
ATOM 2499 C CA . GLN A 1 310 ? -0.36 25.047 -21.094 1 92.94 310 GLN A CA 1
ATOM 2500 C C . GLN A 1 310 ? -1.201 24.281 -20.078 1 92.94 310 GLN A C 1
ATOM 2502 O O . GLN A 1 310 ? -1.873 23.297 -20.422 1 92.94 310 GLN A O 1
ATOM 2507 N N . TYR A 1 311 ? -1.129 24.734 -18.859 1 92.06 311 TYR A N 1
ATOM 2508 C CA . TYR A 1 311 ? -1.861 24.094 -17.781 1 92.06 311 TYR A CA 1
ATOM 2509 C C . TYR A 1 311 ? -3.365 24.188 -18 1 92.06 311 TYR A C 1
ATOM 2511 O O . TYR A 1 311 ? -4.102 23.234 -17.75 1 92.06 311 TYR A O 1
ATOM 2519 N N . SER A 1 312 ? -3.809 25.297 -18.469 1 89.5 312 SER A N 1
ATOM 2520 C CA . SER A 1 312 ? -5.234 25.516 -18.688 1 89.5 312 SER A CA 1
ATOM 2521 C C . SER A 1 312 ? -5.781 24.578 -19.766 1 89.5 312 SER A C 1
ATOM 2523 O O . SER A 1 312 ? -6.977 24.281 -19.781 1 89.5 312 SER A O 1
ATOM 2525 N N . ARG A 1 313 ? -4.883 24.047 -20.656 1 84.5 313 ARG A N 1
ATOM 2526 C CA . ARG A 1 313 ? -5.293 23.203 -21.781 1 84.5 313 ARG A CA 1
ATOM 2527 C C . ARG A 1 313 ? -5.082 21.734 -21.453 1 84.5 313 ARG A C 1
ATOM 2529 O O . ARG A 1 313 ? -5.441 20.859 -22.234 1 84.5 313 ARG A O 1
ATOM 2536 N N . SER A 1 314 ? -4.547 21.469 -20.375 1 79.38 314 SER A N 1
ATOM 2537 C CA . SER A 1 314 ? -4.211 20.094 -20.031 1 79.38 314 SER A CA 1
ATOM 2538 C C . SER A 1 314 ? -5.414 19.359 -19.453 1 79.38 314 SER A C 1
ATOM 2540 O O . SER A 1 314 ? -6.332 19.984 -18.906 1 79.38 314 SER A O 1
ATOM 2542 N N . MET B 1 1 ? 18.578 -6.762 16.078 1 60.06 1 MET B N 1
ATOM 2543 C CA . MET B 1 1 ? 18.031 -7.953 15.445 1 60.06 1 MET B CA 1
ATOM 2544 C C . MET B 1 1 ? 18.672 -8.188 14.078 1 60.06 1 MET B C 1
ATOM 2546 O O . MET B 1 1 ? 19.062 -7.234 13.406 1 60.06 1 MET B O 1
ATOM 2550 N N . GLN B 1 2 ? 19.031 -9.43 13.805 1 71.31 2 GLN B N 1
ATOM 2551 C CA . GLN B 1 2 ? 19.625 -9.766 12.516 1 71.31 2 GLN B CA 1
ATOM 2552 C C . GLN B 1 2 ? 18.672 -9.477 11.367 1 71.31 2 GLN B C 1
ATOM 2554 O O . GLN B 1 2 ? 17.562 -10.023 11.328 1 71.31 2 GLN B O 1
ATOM 2559 N N . THR B 1 3 ? 19.031 -8.562 10.508 1 81.75 3 THR B N 1
ATOM 2560 C CA . THR B 1 3 ? 18.125 -8.141 9.445 1 81.75 3 THR B CA 1
ATOM 2561 C C . THR B 1 3 ? 18.531 -8.773 8.117 1 81.75 3 THR B C 1
ATOM 2563 O O . THR B 1 3 ? 17.797 -8.656 7.121 1 81.75 3 THR B O 1
ATOM 2566 N N . GLU B 1 4 ? 19.672 -9.539 8.141 1 84.5 4 GLU B N 1
ATOM 2567 C CA . GLU B 1 4 ? 20.141 -10.203 6.93 1 84.5 4 GLU B CA 1
ATOM 2568 C C . GLU B 1 4 ? 19.922 -11.719 7.012 1 84.5 4 GLU B C 1
ATOM 2570 O O . GLU B 1 4 ? 20.266 -12.344 8.008 1 84.5 4 GLU B O 1
ATOM 2575 N N . PRO B 1 5 ? 19.344 -12.266 5.98 1 82.44 5 PRO B N 1
ATOM 2576 C CA . PRO B 1 5 ? 19.188 -13.719 5.992 1 82.44 5 PRO B CA 1
ATOM 2577 C C . PRO B 1 5 ? 20.516 -14.461 5.945 1 82.44 5 PRO B C 1
ATOM 2579 O O . PRO B 1 5 ? 21.438 -14.039 5.246 1 82.44 5 PRO B O 1
ATOM 2582 N N . ASN B 1 6 ? 20.609 -15.547 6.633 1 81.69 6 ASN B N 1
ATOM 2583 C CA . ASN B 1 6 ? 21.828 -16.328 6.688 1 81.69 6 ASN B CA 1
ATOM 2584 C C . ASN B 1 6 ? 22.203 -16.891 5.316 1 81.69 6 ASN B C 1
ATOM 2586 O O . ASN B 1 6 ? 23.391 -17.031 5 1 81.69 6 ASN B O 1
ATOM 2590 N N . ILE B 1 7 ? 21.234 -17.188 4.566 1 82.56 7 ILE B N 1
ATOM 2591 C CA . ILE B 1 7 ? 21.469 -17.75 3.242 1 82.56 7 ILE B CA 1
ATOM 2592 C C . ILE B 1 7 ? 22.219 -16.734 2.381 1 82.56 7 ILE B C 1
ATOM 2594 O O . ILE B 1 7 ? 23.047 -17.125 1.543 1 82.56 7 ILE B O 1
ATOM 2598 N N . LEU B 1 8 ? 21.969 -15.516 2.537 1 85.88 8 LEU B N 1
ATOM 2599 C CA . LEU B 1 8 ? 22.656 -14.469 1.8 1 85.88 8 LEU B CA 1
ATOM 2600 C C . LEU B 1 8 ? 24.141 -14.453 2.15 1 85.88 8 LEU B C 1
ATOM 2602 O O . LEU B 1 8 ? 25 -14.336 1.266 1 85.88 8 LEU B O 1
ATOM 2606 N N . LYS B 1 9 ? 24.453 -14.609 3.373 1 86.56 9 LYS B N 1
ATOM 2607 C CA . LYS B 1 9 ? 25.828 -14.664 3.838 1 86.56 9 LYS B CA 1
ATOM 2608 C C . LYS B 1 9 ? 26.547 -15.891 3.291 1 86.56 9 LYS B C 1
ATOM 2610 O O . LYS B 1 9 ? 27.719 -15.797 2.875 1 86.56 9 LYS B O 1
ATOM 2615 N N . LYS B 1 10 ? 25.859 -16.953 3.316 1 86.25 10 LYS B N 1
ATOM 2616 C CA . LYS B 1 10 ? 26.438 -18.188 2.795 1 86.25 10 LYS B CA 1
ATOM 2617 C C . LYS B 1 10 ? 26.75 -18.062 1.304 1 86.25 10 LYS B C 1
ATOM 2619 O O . LYS B 1 10 ? 27.797 -18.516 0.844 1 86.25 10 LYS B O 1
ATOM 2624 N N . LEU B 1 11 ? 25.828 -17.5 0.638 1 86.44 11 LEU B N 1
ATOM 2625 C CA . LEU B 1 11 ? 26.031 -17.281 -0.792 1 86.44 11 LEU B CA 1
ATOM 2626 C C . LEU B 1 11 ? 27.219 -16.375 -1.047 1 86.44 11 LEU B C 1
ATOM 2628 O O . LEU B 1 11 ? 28.031 -16.625 -1.945 1 86.44 11 LEU B O 1
ATOM 2632 N N . ALA B 1 12 ? 27.297 -15.375 -0.283 1 89.62 12 ALA B N 1
ATOM 2633 C CA . ALA B 1 12 ? 28.422 -14.453 -0.412 1 89.62 12 ALA B CA 1
ATOM 2634 C C . ALA B 1 12 ? 29.75 -15.172 -0.196 1 89.62 12 ALA B C 1
ATOM 2636 O O . ALA B 1 12 ? 30.719 -14.938 -0.929 1 89.62 12 ALA B O 1
ATOM 2637 N N . HIS B 1 13 ? 29.781 -16.016 0.738 1 89.25 13 HIS B N 1
ATOM 2638 C CA . HIS B 1 13 ? 30.984 -16.797 1.021 1 89.25 13 HIS B CA 1
ATOM 2639 C C . HIS B 1 13 ? 31.328 -17.703 -0.154 1 89.25 13 HIS B C 1
ATOM 2641 O O . HIS B 1 13 ? 32.5 -17.797 -0.544 1 89.25 13 HIS B O 1
ATOM 2647 N N . LEU B 1 14 ? 30.328 -18.312 -0.742 1 86.5 14 LEU B N 1
ATOM 2648 C CA . LEU B 1 14 ? 30.531 -19.219 -1.863 1 86.5 14 LEU B CA 1
ATOM 2649 C C . LEU B 1 14 ? 31.031 -18.469 -3.09 1 86.5 14 LEU B C 1
ATOM 2651 O O . LEU B 1 14 ? 31.797 -19.016 -3.885 1 86.5 14 LEU B O 1
ATOM 2655 N N . LEU B 1 15 ? 30.656 -17.219 -3.139 1 88.94 15 LEU B N 1
ATOM 2656 C CA . LEU B 1 15 ? 31.016 -16.422 -4.305 1 88.94 15 LEU B CA 1
ATOM 2657 C C . LEU B 1 15 ? 32.219 -15.523 -4 1 88.94 15 LEU B C 1
ATOM 2659 O O . LEU B 1 15 ? 32.562 -14.648 -4.797 1 88.94 15 LEU B O 1
ATOM 2663 N N . TRP B 1 16 ? 32.719 -15.648 -2.84 1 90 16 TRP B N 1
ATOM 2664 C CA . TRP B 1 16 ? 33.906 -14.914 -2.416 1 90 16 TRP B CA 1
ATOM 2665 C C . TRP B 1 16 ? 33.656 -13.406 -2.469 1 90 16 TRP B C 1
ATOM 2667 O O . TRP B 1 16 ? 34.469 -12.664 -3.027 1 90 16 TRP B O 1
ATOM 2677 N N . THR B 1 17 ? 32.562 -13.047 -2.041 1 92.69 17 THR B N 1
ATOM 2678 C CA . THR B 1 17 ? 32.188 -11.641 -1.95 1 92.69 17 THR B CA 1
ATOM 2679 C C . THR B 1 17 ? 31.562 -11.328 -0.596 1 92.69 17 THR B C 1
ATOM 2681 O O . THR B 1 17 ? 31.578 -12.172 0.306 1 92.69 17 THR B O 1
ATOM 2684 N N . ASP B 1 18 ? 31.156 -10.062 -0.38 1 92.31 18 ASP B N 1
ATOM 2685 C CA . ASP B 1 18 ? 30.562 -9.656 0.89 1 92.31 18 ASP B CA 1
ATOM 2686 C C . ASP B 1 18 ? 29.141 -9.117 0.687 1 92.31 18 ASP B C 1
ATOM 2688 O O . ASP B 1 18 ? 28.781 -8.727 -0.424 1 92.31 18 ASP B O 1
ATOM 2692 N N . VAL B 1 19 ? 28.438 -9.234 1.733 1 91.81 19 VAL B N 1
ATOM 2693 C CA . VAL B 1 19 ? 27.125 -8.602 1.766 1 91.81 19 VAL B CA 1
ATOM 2694 C C . VAL B 1 19 ? 27.25 -7.184 2.314 1 91.81 19 VAL B C 1
ATOM 2696 O O . VAL B 1 19 ? 27.844 -6.965 3.369 1 91.81 19 VAL B O 1
ATOM 2699 N N . LYS B 1 20 ? 26.812 -6.188 1.548 1 89.38 20 LYS B N 1
ATOM 2700 C CA . LYS B 1 20 ? 26.75 -4.797 1.988 1 89.38 20 LYS B CA 1
ATOM 2701 C C . LYS B 1 20 ? 25.312 -4.281 1.998 1 89.38 20 LYS B C 1
ATOM 2703 O O . LYS B 1 20 ? 24.641 -4.297 0.967 1 89.38 20 LYS B O 1
ATOM 2708 N N . ASN B 1 21 ? 24.812 -3.797 3.131 1 86.25 21 ASN B N 1
ATOM 2709 C CA . ASN B 1 21 ? 23.453 -3.279 3.268 1 86.25 21 ASN B CA 1
ATOM 2710 C C . ASN B 1 21 ? 22.422 -4.273 2.75 1 86.25 21 ASN B C 1
ATOM 2712 O O . ASN B 1 21 ? 21.531 -3.912 1.964 1 86.25 21 ASN B O 1
ATOM 2716 N N . ARG B 1 22 ? 22.703 -5.559 3.059 1 90.31 22 ARG B N 1
ATOM 2717 C CA . ARG B 1 22 ? 21.781 -6.656 2.793 1 90.31 22 ARG B CA 1
ATOM 2718 C C . ARG B 1 22 ? 21.766 -7.023 1.313 1 90.31 22 ARG B C 1
ATOM 2720 O O . ARG B 1 22 ? 20.828 -7.652 0.827 1 90.31 22 ARG B O 1
ATOM 2727 N N . ARG B 1 23 ? 22.828 -6.621 0.631 1 91.56 23 ARG B N 1
ATOM 2728 C CA . ARG B 1 23 ? 22.906 -6.867 -0.806 1 91.56 23 ARG B CA 1
ATOM 2729 C C . ARG B 1 23 ? 24.234 -7.504 -1.186 1 91.56 23 ARG B C 1
ATOM 2731 O O . ARG B 1 23 ? 25.281 -7.109 -0.673 1 91.56 23 ARG B O 1
ATOM 2738 N N . LEU B 1 24 ? 24.125 -8.484 -2.031 1 92.5 24 LEU B N 1
ATOM 2739 C CA . LEU B 1 24 ? 25.281 -9.172 -2.604 1 92.5 24 LEU B CA 1
ATOM 2740 C C . LEU B 1 24 ? 25.344 -8.961 -4.113 1 92.5 24 LEU B C 1
ATOM 2742 O O . LEU B 1 24 ? 24.359 -9.219 -4.82 1 92.5 24 LEU B O 1
ATOM 2746 N N . GLU B 1 25 ? 26.453 -8.484 -4.578 1 93.56 25 GLU B N 1
ATOM 2747 C CA . GLU B 1 25 ? 26.672 -8.375 -6.016 1 93.56 25 GLU B CA 1
ATOM 2748 C C . GLU B 1 25 ? 27.375 -9.617 -6.562 1 93.56 25 GLU B C 1
ATOM 2750 O O . GLU B 1 25 ? 28.375 -10.07 -6 1 93.56 25 GLU B O 1
ATOM 2755 N N . ILE B 1 26 ? 26.875 -10.062 -7.602 1 91.5 26 ILE B N 1
ATOM 2756 C CA . ILE B 1 26 ? 27.484 -11.242 -8.203 1 91.5 26 ILE B CA 1
ATOM 2757 C C . ILE B 1 26 ? 28.797 -10.859 -8.891 1 91.5 26 ILE B C 1
ATOM 2759 O O . ILE B 1 26 ? 28.797 -10.031 -9.805 1 91.5 26 ILE B O 1
ATOM 2763 N N . PRO B 1 27 ? 29.812 -11.484 -8.422 1 93.44 27 PRO B N 1
ATOM 2764 C CA . PRO B 1 27 ? 31.078 -11.195 -9.094 1 93.44 27 PRO B CA 1
ATOM 2765 C C . PRO B 1 27 ? 31.078 -11.609 -10.562 1 93.44 27 PRO B C 1
ATOM 2767 O O . PRO B 1 27 ? 30.484 -12.633 -10.914 1 93.44 27 PRO B O 1
ATOM 2770 N N . GLU B 1 28 ? 31.812 -10.984 -11.383 1 92.75 28 GLU B N 1
ATOM 2771 C CA . GLU B 1 28 ? 31.844 -11.188 -12.828 1 92.75 28 GLU B CA 1
ATOM 2772 C C . GLU B 1 28 ? 32.25 -12.625 -13.172 1 92.75 28 GLU B C 1
ATOM 2774 O O . GLU B 1 28 ? 31.766 -13.18 -14.164 1 92.75 28 GLU B O 1
ATOM 2779 N N . LYS B 1 29 ? 33.094 -13.133 -12.398 1 92.44 29 LYS B N 1
ATOM 2780 C CA . LYS B 1 29 ? 33.594 -14.484 -12.648 1 92.44 29 LYS B CA 1
ATOM 2781 C C . LYS B 1 29 ? 32.438 -15.5 -12.594 1 92.44 29 LYS B C 1
ATOM 2783 O O . LYS B 1 29 ? 32.5 -16.547 -13.234 1 92.44 29 LYS B O 1
ATOM 2788 N N . PHE B 1 30 ? 31.438 -15.156 -11.867 1 90.56 30 PHE B N 1
ATOM 2789 C CA . PHE B 1 30 ? 30.359 -16.125 -11.656 1 90.56 30 PHE B CA 1
ATOM 2790 C C . PHE B 1 30 ? 29.125 -15.734 -12.461 1 90.56 30 PHE B C 1
ATOM 2792 O O . PHE B 1 30 ? 28.234 -16.562 -12.656 1 90.56 30 PHE B O 1
ATOM 2799 N N . GLY B 1 31 ? 29 -14.477 -12.906 1 91.56 31 GLY B N 1
ATOM 2800 C CA . GLY B 1 31 ? 27.828 -14 -13.625 1 91.56 31 GLY B CA 1
ATOM 2801 C C . GLY B 1 31 ? 27.609 -12.5 -13.477 1 91.56 31 GLY B C 1
ATOM 2802 O O . GLY B 1 31 ? 28.562 -11.719 -13.578 1 91.56 31 GLY B O 1
ATOM 2803 N N . LYS B 1 32 ? 26.359 -12.062 -13.359 1 92.06 32 LYS B N 1
ATOM 2804 C CA . LYS B 1 32 ? 25.969 -10.664 -13.164 1 92.06 32 LYS B CA 1
ATOM 2805 C C . LYS B 1 32 ? 24.688 -10.555 -12.352 1 92.06 32 LYS B C 1
ATOM 2807 O O . LYS B 1 32 ? 23.953 -11.539 -12.195 1 92.06 32 LYS B O 1
ATOM 2812 N N . GLY B 1 33 ? 24.516 -9.398 -11.789 1 91.88 33 GLY B N 1
ATOM 2813 C CA . GLY B 1 33 ? 23.281 -9.148 -11.039 1 91.88 33 GLY B CA 1
ATOM 2814 C C . GLY B 1 33 ? 23.516 -9.07 -9.539 1 91.88 33 GLY B C 1
ATOM 2815 O O . GLY B 1 33 ? 24.594 -8.688 -9.094 1 91.88 33 GLY B O 1
ATOM 2816 N N . TYR B 1 34 ? 22.422 -9.328 -8.781 1 90.88 34 TYR B N 1
ATOM 2817 C CA . TYR B 1 34 ? 22.531 -9.164 -7.332 1 90.88 34 TYR B CA 1
ATOM 2818 C C . TYR B 1 34 ? 21.469 -10 -6.613 1 90.88 34 TYR B C 1
ATOM 2820 O O . TYR B 1 34 ? 20.547 -10.508 -7.238 1 90.88 34 TYR B O 1
ATOM 2828 N N . CYS B 1 35 ? 21.719 -10.234 -5.406 1 90.5 35 CYS B N 1
ATOM 2829 C CA . CYS B 1 35 ? 20.781 -10.805 -4.461 1 90.5 35 CYS B CA 1
ATOM 2830 C C . CYS B 1 35 ? 20.656 -9.938 -3.215 1 90.5 35 CYS B C 1
ATOM 2832 O O . CYS B 1 35 ? 21.656 -9.43 -2.703 1 90.5 35 CYS B O 1
ATOM 2834 N N . THR B 1 36 ? 19.484 -9.648 -2.83 1 92.12 36 THR B N 1
ATOM 2835 C CA . THR B 1 36 ? 19.266 -8.906 -1.593 1 92.12 36 THR B CA 1
ATOM 2836 C C . THR B 1 36 ? 18.266 -9.641 -0.695 1 92.12 36 THR B C 1
ATOM 2838 O O . THR B 1 36 ? 17.422 -10.406 -1.18 1 92.12 36 THR B O 1
ATOM 2841 N N . GLY B 1 37 ? 18.422 -9.547 0.595 1 92.25 37 GLY B N 1
ATOM 2842 C CA . GLY B 1 37 ? 17.562 -10.227 1.541 1 92.25 37 GLY B CA 1
ATOM 2843 C C . GLY B 1 37 ? 17.203 -9.375 2.746 1 92.25 37 GLY B C 1
ATOM 2844 O O . GLY B 1 37 ? 18 -8.547 3.182 1 92.25 37 GLY B O 1
ATOM 2845 N N . TYR B 1 38 ? 16.062 -9.594 3.279 1 92.88 38 TYR B N 1
ATOM 2846 C CA . TYR B 1 38 ? 15.539 -8.859 4.426 1 92.88 38 TYR B CA 1
ATOM 2847 C C . TYR B 1 38 ? 14.852 -9.789 5.414 1 92.88 38 TYR B C 1
ATOM 2849 O O . TYR B 1 38 ? 13.953 -10.547 5.039 1 92.88 38 TYR B O 1
ATOM 2857 N N . VAL B 1 39 ? 15.281 -9.812 6.598 1 92.31 39 VAL B N 1
ATOM 2858 C CA . VAL B 1 39 ? 14.539 -10.43 7.691 1 92.31 39 VAL B CA 1
ATOM 2859 C C . VAL B 1 39 ? 13.773 -9.367 8.469 1 92.31 39 VAL B C 1
ATOM 2861 O O . VAL B 1 39 ? 14.375 -8.539 9.164 1 92.31 39 VAL B O 1
ATOM 2864 N N . PHE B 1 40 ? 12.547 -9.383 8.375 1 91.69 40 PHE B N 1
ATOM 2865 C CA . PHE B 1 40 ? 11.734 -8.32 8.961 1 91.69 40 PHE B CA 1
ATOM 2866 C C . PHE B 1 40 ? 11.477 -8.594 10.438 1 91.69 40 PHE B C 1
ATOM 2868 O O . PHE B 1 40 ? 11.453 -7.664 11.242 1 91.69 40 PHE B O 1
ATOM 2875 N N . ASN B 1 41 ? 11.211 -9.742 10.812 1 88.88 41 ASN B N 1
ATOM 2876 C CA . ASN B 1 41 ? 11.031 -10.266 12.156 1 88.88 41 ASN B CA 1
ATOM 2877 C C . ASN B 1 41 ? 11.141 -11.789 12.18 1 88.88 41 ASN B C 1
ATOM 2879 O O . ASN B 1 41 ? 11.672 -12.391 11.25 1 88.88 41 ASN B O 1
ATOM 2883 N N . GLU B 1 42 ? 10.727 -12.359 13.203 1 88.56 42 GLU B N 1
ATOM 2884 C CA . GLU B 1 42 ? 10.906 -13.805 13.336 1 88.56 42 GLU B CA 1
ATOM 2885 C C . GLU B 1 42 ? 9.93 -14.57 12.445 1 88.56 42 GLU B C 1
ATOM 2887 O O . GLU B 1 42 ? 10.07 -15.773 12.25 1 88.56 42 GLU B O 1
ATOM 2892 N N . HIS B 1 43 ? 9.039 -13.805 11.789 1 91.44 43 HIS B N 1
ATOM 2893 C CA . HIS B 1 43 ? 7.965 -14.508 11.102 1 91.44 43 HIS B CA 1
ATOM 2894 C C . HIS B 1 43 ? 8.039 -14.289 9.594 1 91.44 43 HIS B C 1
ATOM 2896 O O . HIS B 1 43 ? 7.441 -15.039 8.82 1 91.44 43 HIS B O 1
ATOM 2902 N N . ILE B 1 44 ? 8.68 -13.234 9.117 1 92.94 44 ILE B N 1
ATOM 2903 C CA . ILE B 1 44 ? 8.609 -12.883 7.707 1 92.94 44 ILE B CA 1
ATOM 2904 C C . ILE B 1 44 ? 10 -12.508 7.195 1 92.94 44 ILE B C 1
ATOM 2906 O O . ILE B 1 44 ? 10.727 -11.766 7.852 1 92.94 44 ILE B O 1
ATOM 2910 N N . ARG B 1 45 ? 10.391 -12.984 6.082 1 92.5 45 ARG B N 1
ATOM 2911 C CA . ARG B 1 45 ? 11.609 -12.594 5.383 1 92.5 45 ARG B CA 1
ATOM 2912 C C . ARG B 1 45 ? 11.375 -12.492 3.879 1 92.5 45 ARG B C 1
ATOM 2914 O O . ARG B 1 45 ? 10.406 -13.062 3.357 1 92.5 45 ARG B O 1
ATOM 2921 N N . MET B 1 46 ? 12.164 -11.812 3.191 1 93.75 46 MET B N 1
ATOM 2922 C CA . MET B 1 46 ? 12.039 -11.586 1.754 1 93.75 46 MET B CA 1
ATOM 2923 C C . MET B 1 46 ? 13.406 -11.648 1.077 1 93.75 46 MET B C 1
ATOM 2925 O O . MET B 1 46 ? 14.391 -11.125 1.601 1 93.75 46 MET B O 1
ATOM 2929 N N . MET B 1 47 ? 13.508 -12.328 0.016 1 91.44 47 MET B N 1
ATOM 2930 C CA . MET B 1 47 ? 14.695 -12.375 -0.832 1 91.44 47 MET B CA 1
ATOM 2931 C C . MET B 1 47 ? 14.383 -11.867 -2.236 1 91.44 47 MET B C 1
ATOM 2933 O O . MET B 1 47 ? 13.336 -12.188 -2.795 1 91.44 47 MET B O 1
ATOM 2937 N N . ILE B 1 48 ? 15.195 -11.094 -2.725 1 91.31 48 ILE B N 1
ATOM 2938 C CA . ILE B 1 48 ? 15.109 -10.633 -4.109 1 91.31 48 ILE B CA 1
ATOM 2939 C C . ILE B 1 48 ? 16.297 -11.172 -4.902 1 91.31 48 ILE B C 1
ATOM 2941 O O . ILE B 1 48 ? 17.453 -10.922 -4.543 1 91.31 48 ILE B O 1
ATOM 2945 N N . PHE B 1 49 ? 16.016 -11.875 -5.875 1 88.62 49 PHE B N 1
ATOM 2946 C CA . PHE B 1 49 ? 17.031 -12.438 -6.758 1 88.62 49 PHE B CA 1
ATOM 2947 C C . PHE B 1 49 ? 16.953 -11.789 -8.141 1 88.62 49 PHE B C 1
ATOM 2949 O O . PHE B 1 49 ? 15.914 -11.836 -8.797 1 88.62 49 PHE B O 1
ATOM 2956 N N . ASN B 1 50 ? 17.906 -11.172 -8.523 1 88 50 ASN B N 1
ATOM 2957 C CA . ASN B 1 50 ? 18.062 -10.625 -9.867 1 88 50 ASN B CA 1
ATOM 2958 C C . ASN B 1 50 ? 19.484 -10.836 -10.398 1 88 50 ASN B C 1
ATOM 2960 O O . ASN B 1 50 ? 20.328 -9.953 -10.281 1 88 50 ASN B O 1
ATOM 2964 N N . TYR B 1 51 ? 19.719 -12.047 -10.945 1 86.44 51 TYR B N 1
ATOM 2965 C CA . TYR B 1 51 ? 21.078 -12.375 -11.352 1 86.44 51 TYR B CA 1
ATOM 2966 C C . TYR B 1 51 ? 21.078 -13.406 -12.477 1 86.44 51 TYR B C 1
ATOM 2968 O O . TYR B 1 51 ? 20.062 -14.039 -12.742 1 86.44 51 TYR B O 1
ATOM 2976 N N . GLU B 1 52 ? 22.094 -13.5 -13.164 1 86.38 52 GLU B N 1
ATOM 2977 C CA . GLU B 1 52 ? 22.438 -14.523 -14.141 1 86.38 52 GLU B CA 1
ATOM 2978 C C . GLU B 1 52 ? 23.797 -15.156 -13.82 1 86.38 52 GLU B C 1
ATOM 2980 O O . GLU B 1 52 ? 24.828 -14.492 -13.898 1 86.38 52 GLU B O 1
ATOM 2985 N N . LEU B 1 53 ? 23.719 -16.453 -13.492 1 86.94 53 LEU B N 1
ATOM 2986 C CA . LEU B 1 53 ? 24.953 -17.156 -13.156 1 86.94 53 LEU B CA 1
ATOM 2987 C C . LEU B 1 53 ? 25.469 -17.953 -14.352 1 86.94 53 LEU B C 1
ATOM 2989 O O . LEU B 1 53 ? 24.672 -18.422 -15.18 1 86.94 53 LEU B O 1
ATOM 2993 N N . ARG B 1 54 ? 26.672 -18.109 -14.359 1 84.81 54 ARG B N 1
ATOM 2994 C CA . ARG B 1 54 ? 27.281 -18.906 -15.422 1 84.81 54 ARG B CA 1
ATOM 2995 C C . ARG B 1 54 ? 27.078 -20.406 -15.18 1 84.81 54 ARG B C 1
ATOM 2997 O O . ARG B 1 54 ? 26.969 -21.188 -16.125 1 84.81 54 ARG B O 1
ATOM 3004 N N . GLU B 1 55 ? 27.016 -20.719 -13.922 1 82.25 55 GLU B N 1
ATOM 3005 C CA . GLU B 1 55 ? 26.766 -22.094 -13.516 1 82.25 55 GLU B CA 1
ATOM 3006 C C . GLU B 1 55 ? 25.781 -22.156 -12.359 1 82.25 55 GLU B C 1
ATOM 3008 O O . GLU B 1 55 ? 25.641 -21.203 -11.586 1 82.25 55 GLU B O 1
ATOM 3013 N N . ASN B 1 56 ? 25.109 -23.25 -12.266 1 79.44 56 ASN B N 1
ATOM 3014 C CA . ASN B 1 56 ? 24.172 -23.453 -11.164 1 79.44 56 ASN B CA 1
ATOM 3015 C C . ASN B 1 56 ? 24.891 -23.625 -9.836 1 79.44 56 ASN B C 1
ATOM 3017 O O . ASN B 1 56 ? 25.953 -24.25 -9.781 1 79.44 56 ASN B O 1
ATOM 3021 N N . ILE B 1 57 ? 24.328 -22.938 -8.914 1 77.44 57 ILE B N 1
ATOM 3022 C CA . ILE B 1 57 ? 24.875 -23.078 -7.57 1 77.44 57 ILE B CA 1
ATOM 3023 C C . ILE B 1 57 ? 23.812 -23.688 -6.648 1 77.44 57 ILE B C 1
ATOM 3025 O O . ILE B 1 57 ? 22.641 -23.312 -6.699 1 77.44 57 ILE B O 1
ATOM 3029 N N . VAL B 1 58 ? 24.219 -24.656 -5.906 1 74.5 58 VAL B N 1
ATOM 3030 C CA . VAL B 1 58 ? 23.344 -25.297 -4.934 1 74.5 58 VAL B CA 1
ATOM 3031 C C . VAL B 1 58 ? 23.781 -24.906 -3.52 1 74.5 58 VAL B C 1
ATOM 3033 O O . VAL B 1 58 ? 24.938 -25.062 -3.154 1 74.5 58 VAL B O 1
ATOM 3036 N N . ILE B 1 59 ? 22.828 -24.312 -2.852 1 75.38 59 ILE B N 1
ATOM 3037 C CA . ILE B 1 59 ? 23.125 -23.906 -1.482 1 75.38 59 ILE B CA 1
ATOM 3038 C C . ILE B 1 59 ? 22.156 -24.609 -0.52 1 75.38 59 ILE B C 1
ATOM 3040 O O . ILE B 1 59 ? 20.953 -24.672 -0.772 1 75.38 59 ILE B O 1
ATOM 3044 N N . GLU B 1 60 ? 22.734 -25.172 0.505 1 71.94 60 GLU B N 1
ATOM 3045 C CA . GLU B 1 60 ? 21.891 -25.688 1.577 1 71.94 60 GLU B CA 1
ATOM 3046 C C . GLU B 1 60 ? 21.344 -24.562 2.443 1 71.94 60 GLU B C 1
ATOM 3048 O O . GLU B 1 60 ? 22.094 -23.656 2.84 1 71.94 60 GLU B O 1
ATOM 3053 N N . ASN B 1 61 ? 20.125 -24.562 2.572 1 69 61 ASN B N 1
ATOM 3054 C CA . ASN B 1 61 ? 19.516 -23.547 3.438 1 69 61 ASN B CA 1
ATOM 3055 C C . ASN B 1 61 ? 19.906 -23.766 4.898 1 69 61 ASN B C 1
ATOM 3057 O O . ASN B 1 61 ? 19.516 -24.766 5.504 1 69 61 ASN B O 1
ATOM 3061 N N . PRO B 1 62 ? 20.75 -22.875 5.32 1 67.69 62 PRO B N 1
ATOM 3062 C CA . PRO B 1 62 ? 21.172 -23.047 6.711 1 67.69 62 PRO B CA 1
ATOM 3063 C C . PRO B 1 62 ? 20.016 -23 7.691 1 67.69 62 PRO B C 1
ATOM 3065 O O . PRO B 1 62 ? 20.125 -23.5 8.812 1 67.69 62 PRO B O 1
ATOM 3068 N N . ASP B 1 63 ? 18.969 -22.391 7.172 1 64.5 63 ASP B N 1
ATOM 3069 C CA . ASP B 1 63 ? 17.812 -22.266 8.055 1 64.5 63 ASP B CA 1
ATOM 3070 C C . ASP B 1 63 ? 16.812 -23.391 7.812 1 64.5 63 ASP B C 1
ATOM 3072 O O . ASP B 1 63 ? 15.68 -23.328 8.289 1 64.5 63 ASP B O 1
ATOM 3076 N N . ALA B 1 64 ? 17.312 -24.5 6.82 1 59.34 64 ALA B N 1
ATOM 3077 C CA . ALA B 1 64 ? 16.516 -25.656 6.406 1 59.34 64 ALA B CA 1
ATOM 3078 C C . ALA B 1 64 ? 16.203 -26.562 7.594 1 59.34 64 ALA B C 1
ATOM 3080 O O . ALA B 1 64 ? 15.195 -27.281 7.586 1 59.34 64 ALA B O 1
ATOM 3081 N N . GLY B 1 65 ? 16.094 -26.156 8.758 1 53.25 65 GLY B N 1
ATOM 3082 C CA . GLY B 1 65 ? 15.727 -26.875 9.969 1 53.25 65 GLY B CA 1
ATOM 3083 C C . GLY B 1 65 ? 14.828 -26.078 10.891 1 53.25 65 GLY B C 1
ATOM 3084 O O . GLY B 1 65 ? 14.305 -26.609 11.867 1 53.25 65 GLY B O 1
ATOM 3085 N N . VAL B 1 66 ? 15.008 -24.938 10.883 1 50.91 66 VAL B N 1
ATOM 3086 C CA . VAL B 1 66 ? 14.109 -24.172 11.734 1 50.91 66 VAL B CA 1
ATOM 3087 C C . VAL B 1 66 ? 12.672 -24.344 11.258 1 50.91 66 VAL B C 1
ATOM 3089 O O . VAL B 1 66 ? 12.336 -24.016 10.117 1 50.91 66 VAL B O 1
ATOM 3092 N N . ALA B 1 67 ? 12.086 -25.469 11.648 1 50.03 67 ALA B N 1
ATOM 3093 C CA . ALA B 1 67 ? 10.797 -26.141 11.484 1 50.03 67 ALA B CA 1
ATOM 3094 C C . ALA B 1 67 ? 9.68 -25.125 11.227 1 50.03 67 ALA B C 1
ATOM 3096 O O . ALA B 1 67 ? 8.5 -25.453 11.391 1 50.03 67 ALA B O 1
ATOM 3097 N N . ALA B 1 68 ? 9.828 -23.859 11.117 1 58.56 68 ALA B N 1
ATOM 3098 C CA . ALA B 1 68 ? 8.578 -23.109 11.133 1 58.56 68 ALA B CA 1
ATOM 3099 C C . ALA B 1 68 ? 7.766 -23.375 9.867 1 58.56 68 ALA B C 1
ATOM 3101 O O . ALA B 1 68 ? 8.328 -23.672 8.812 1 58.56 68 ALA B O 1
ATOM 3102 N N . ARG B 1 69 ? 6.539 -23.938 10.047 1 81.75 69 ARG B N 1
ATOM 3103 C CA . ARG B 1 69 ? 5.539 -24.062 8.984 1 81.75 69 ARG B CA 1
ATOM 3104 C C . ARG B 1 69 ? 5.48 -22.797 8.141 1 81.75 69 ARG B C 1
ATOM 3106 O O . ARG B 1 69 ? 4.648 -21.922 8.391 1 81.75 69 ARG B O 1
ATOM 3113 N N . THR B 1 70 ? 6.449 -22.766 7.145 1 88.75 70 THR B N 1
ATOM 3114 C CA . THR B 1 70 ? 6.598 -21.562 6.344 1 88.75 70 THR B CA 1
ATOM 3115 C C . THR B 1 70 ? 5.793 -21.672 5.051 1 88.75 70 THR B C 1
ATOM 3117 O O . THR B 1 70 ? 5.711 -22.75 4.453 1 88.75 70 THR B O 1
ATOM 3120 N N . ILE B 1 71 ? 5.195 -20.641 4.695 1 93.19 71 ILE B N 1
ATOM 3121 C CA . ILE B 1 71 ? 4.535 -20.5 3.4 1 93.19 71 ILE B CA 1
ATOM 3122 C C . ILE B 1 71 ? 5.375 -19.609 2.492 1 93.19 71 ILE B C 1
ATOM 3124 O O . ILE B 1 71 ? 5.816 -18.531 2.91 1 93.19 71 ILE B O 1
ATOM 3128 N N . LEU B 1 72 ? 5.648 -20.047 1.294 1 92.88 72 LEU B N 1
ATOM 3129 C CA . LEU B 1 72 ? 6.457 -19.297 0.33 1 92.88 72 LEU B CA 1
ATOM 3130 C C . LEU B 1 72 ? 5.57 -18.594 -0.691 1 92.88 72 LEU B C 1
ATOM 3132 O O . LEU B 1 72 ? 4.68 -19.219 -1.279 1 92.88 72 LEU B O 1
ATOM 3136 N N . PHE B 1 73 ? 5.723 -17.344 -0.853 1 95.62 73 PHE B N 1
ATOM 3137 C CA . PHE B 1 73 ? 5.199 -16.562 -1.966 1 95.62 73 PHE B CA 1
ATOM 3138 C C . PHE B 1 73 ? 6.312 -16.188 -2.939 1 95.62 73 PHE B C 1
ATOM 3140 O O . PHE B 1 73 ? 7.148 -15.336 -2.639 1 95.62 73 PHE B O 1
ATOM 3147 N N . LYS B 1 74 ? 6.371 -16.812 -4.031 1 93.19 74 LYS B N 1
ATOM 3148 C CA . LYS B 1 74 ? 7.438 -16.625 -5.012 1 93.19 74 LYS B CA 1
ATOM 3149 C C . LYS B 1 74 ? 6.93 -15.859 -6.23 1 93.19 74 LYS B C 1
ATOM 3151 O O . LYS B 1 74 ? 6.141 -16.391 -7.016 1 93.19 74 LYS B O 1
ATOM 3156 N N . PHE B 1 75 ? 7.305 -14.688 -6.359 1 94.94 75 PHE B N 1
ATOM 3157 C CA . PHE B 1 75 ? 6.984 -13.883 -7.531 1 94.94 75 PHE B CA 1
ATOM 3158 C C . PHE B 1 75 ? 7.996 -14.117 -8.648 1 94.94 75 PHE B C 1
ATOM 3160 O O . PHE B 1 75 ? 9.195 -13.883 -8.469 1 94.94 75 PHE B O 1
ATOM 3167 N N . GLN B 1 76 ? 7.523 -14.516 -9.789 1 90.19 76 GLN B N 1
ATOM 3168 C CA . GLN B 1 76 ? 8.438 -14.914 -10.852 1 90.19 76 GLN B CA 1
ATOM 3169 C C . GLN B 1 76 ? 8.086 -14.219 -12.164 1 90.19 76 GLN B C 1
ATOM 3171 O O . GLN B 1 76 ? 6.941 -13.812 -12.375 1 90.19 76 GLN B O 1
ATOM 3176 N N . ASN B 1 77 ? 9.094 -14.031 -13.023 1 86.75 77 ASN B N 1
ATOM 3177 C CA . ASN B 1 77 ? 8.984 -13.406 -14.336 1 86.75 77 ASN B CA 1
ATOM 3178 C C . ASN B 1 77 ? 8.508 -11.961 -14.219 1 86.75 77 ASN B C 1
ATOM 3180 O O . ASN B 1 77 ? 7.68 -11.508 -15.016 1 86.75 77 ASN B O 1
ATOM 3184 N N . ILE B 1 78 ? 8.953 -11.266 -13.203 1 84.44 78 ILE B N 1
ATOM 3185 C CA . ILE B 1 78 ? 8.43 -9.93 -12.898 1 84.44 78 ILE B CA 1
ATOM 3186 C C . ILE B 1 78 ? 9.25 -8.875 -13.641 1 84.44 78 ILE B C 1
ATOM 3188 O O . ILE B 1 78 ? 8.867 -7.707 -13.695 1 84.44 78 ILE B O 1
ATOM 3192 N N . ILE B 1 79 ? 10.422 -9.094 -14.109 1 74.75 79 ILE B N 1
ATOM 3193 C CA . ILE B 1 79 ? 11.242 -8.188 -14.906 1 74.75 79 ILE B CA 1
ATOM 3194 C C . ILE B 1 79 ? 11.172 -8.594 -16.375 1 74.75 79 ILE B C 1
ATOM 3196 O O . ILE B 1 79 ? 11.43 -9.75 -16.719 1 74.75 79 ILE B O 1
ATOM 3200 N N . PRO B 1 80 ? 10.672 -7.516 -17.172 1 61.5 80 PRO B N 1
ATOM 3201 C CA . PRO B 1 80 ? 10.602 -7.855 -18.594 1 61.5 80 PRO B CA 1
ATOM 3202 C C . PRO B 1 80 ? 11.953 -8.25 -19.172 1 61.5 80 PRO B C 1
ATOM 3204 O O . PRO B 1 80 ? 12.977 -7.648 -18.844 1 61.5 80 PRO B O 1
ATOM 3207 N N . GLN B 1 81 ? 12.266 -9.414 -19.375 1 52.69 81 GLN B N 1
ATOM 3208 C CA . GLN B 1 81 ? 13.492 -9.812 -20.062 1 52.69 81 GLN B CA 1
ATOM 3209 C C . GLN B 1 81 ? 13.57 -9.203 -21.453 1 52.69 81 GLN B C 1
ATOM 3211 O O . GLN B 1 81 ? 12.656 -9.367 -22.266 1 52.69 81 GLN B O 1
ATOM 3216 N N . THR B 1 82 ? 14.031 -7.91 -21.516 1 44.41 82 THR B N 1
ATOM 3217 C CA . THR B 1 82 ? 14.234 -7.25 -22.812 1 44.41 82 THR B CA 1
ATOM 3218 C C . THR B 1 82 ? 14.711 -8.25 -23.859 1 44.41 82 THR B C 1
ATOM 3220 O O . THR B 1 82 ? 14.625 -7.984 -25.062 1 44.41 82 THR B O 1
ATOM 3223 N N . ASP B 1 83 ? 15.742 -8.984 -23.5 1 42.84 83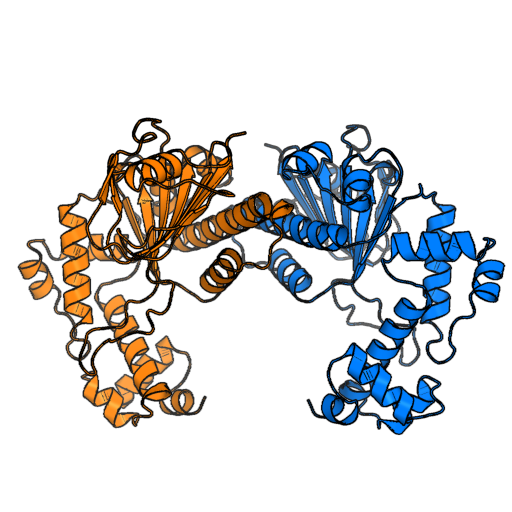 ASP B N 1
ATOM 3224 C CA . ASP B 1 83 ? 16.484 -9.539 -24.625 1 42.84 83 ASP B CA 1
ATOM 3225 C C . ASP B 1 83 ? 15.555 -10.227 -25.609 1 42.84 83 ASP B C 1
ATOM 3227 O O . ASP B 1 83 ? 14.375 -10.438 -25.328 1 42.84 83 ASP B O 1
ATOM 3231 N N . LEU B 1 84 ? 16.234 -11.438 -26.234 1 39.78 84 LEU B N 1
ATOM 3232 C CA . LEU B 1 84 ? 16.391 -12.086 -27.531 1 39.78 84 LEU B CA 1
ATOM 3233 C C . LEU B 1 84 ? 15.18 -12.945 -27.859 1 39.78 84 LEU B C 1
ATOM 3235 O O . LEU B 1 84 ? 15.281 -14.18 -27.922 1 39.78 84 LEU B O 1
ATOM 3239 N N . LEU B 1 85 ? 13.984 -12.805 -27.25 1 41.69 85 LEU B N 1
ATOM 3240 C CA . LEU B 1 85 ? 13.328 -13.953 -27.859 1 41.69 85 LEU B CA 1
ATOM 3241 C C . LEU B 1 85 ? 13.305 -13.82 -29.391 1 41.69 85 LEU B C 1
ATOM 3243 O O . LEU B 1 85 ? 12.883 -12.797 -29.922 1 41.69 85 LEU B O 1
ATOM 3247 N N . PRO B 1 86 ? 14.016 -14.586 -30.125 1 37.5 86 PRO B N 1
ATOM 3248 C CA . PRO B 1 86 ? 13.812 -14.664 -31.578 1 37.5 86 PRO B CA 1
ATOM 3249 C C . PRO B 1 86 ? 12.336 -14.664 -31.969 1 37.5 86 PRO B C 1
ATOM 3251 O O . PRO B 1 86 ? 11.477 -15.039 -31.156 1 37.5 86 PRO B O 1
ATOM 3254 N N . ALA B 1 87 ? 11.891 -14.039 -33.156 1 40.78 87 ALA B N 1
ATOM 3255 C CA . ALA B 1 87 ? 10.617 -13.836 -33.844 1 40.78 87 ALA B CA 1
ATOM 3256 C C . ALA B 1 87 ? 9.633 -14.953 -33.5 1 40.78 87 ALA B C 1
ATOM 3258 O O . ALA B 1 87 ? 8.422 -14.742 -33.5 1 40.78 87 ALA B O 1
ATOM 3259 N N . GLY B 1 88 ? 10.055 -16.25 -33.375 1 40.53 88 GLY B N 1
ATOM 3260 C CA . GLY B 1 88 ? 9.219 -17.438 -33.344 1 40.53 88 GLY B CA 1
ATOM 3261 C C . GLY B 1 88 ? 8.883 -17.891 -31.938 1 40.53 88 GLY B C 1
ATOM 3262 O O . GLY B 1 88 ? 8.359 -18.984 -31.734 1 40.53 88 GLY B O 1
ATOM 3263 N N . LYS B 1 89 ? 9.789 -17.562 -30.891 1 45.84 89 LYS B N 1
ATOM 3264 C CA . LYS B 1 89 ? 9.734 -18.344 -29.656 1 45.84 89 LYS B CA 1
ATOM 3265 C C . LYS B 1 89 ? 8.43 -18.094 -28.906 1 45.84 89 LYS B C 1
ATOM 3267 O O . LYS B 1 89 ? 7.883 -17 -28.953 1 45.84 89 LYS B O 1
ATOM 3272 N N . PRO B 1 90 ? 8.047 -19.109 -28.016 1 45.69 90 PRO B N 1
ATOM 3273 C CA . PRO B 1 90 ? 6.871 -19.406 -27.203 1 45.69 90 PRO B CA 1
ATOM 3274 C C . PRO B 1 90 ? 6.398 -18.188 -26.391 1 45.69 90 PRO B C 1
ATOM 3276 O O . PRO B 1 90 ? 7.145 -17.219 -26.234 1 45.69 90 PRO B O 1
ATOM 3279 N N . LEU B 1 91 ? 5.07 -18.375 -25.922 1 50.69 91 LEU B N 1
ATOM 3280 C CA . LEU B 1 91 ? 4.238 -17.547 -25.047 1 50.69 91 LEU B CA 1
ATOM 3281 C C . LEU B 1 91 ? 5.09 -16.844 -24 1 50.69 91 LEU B C 1
ATOM 3283 O O . LEU B 1 91 ? 5.957 -17.453 -23.375 1 50.69 91 LEU B O 1
ATOM 3287 N N . LYS B 1 92 ? 5.352 -15.539 -24.109 1 56.66 92 LYS B N 1
ATOM 3288 C CA . LYS B 1 92 ? 5.828 -14.578 -23.125 1 56.66 92 LYS B CA 1
ATOM 3289 C C . LYS B 1 92 ? 5.605 -15.086 -21.703 1 56.66 92 LYS B C 1
ATOM 3291 O O . LYS B 1 92 ? 4.5 -15.508 -21.344 1 56.66 92 LYS B O 1
ATOM 3296 N N . ILE B 1 93 ? 6.605 -15.57 -21.188 1 69 93 ILE B N 1
ATOM 3297 C CA . ILE B 1 93 ? 6.578 -15.875 -19.766 1 69 93 ILE B CA 1
ATOM 3298 C C . ILE B 1 93 ? 5.777 -14.805 -19.031 1 69 93 ILE B C 1
ATOM 3300 O O . ILE B 1 93 ? 6.062 -13.617 -19.141 1 69 93 ILE B O 1
ATOM 3304 N N . THR B 1 94 ? 4.547 -15.242 -18.594 1 80.31 94 THR B N 1
ATOM 3305 C CA . THR B 1 94 ? 3.625 -14.359 -17.891 1 80.31 94 THR B CA 1
ATOM 3306 C C . THR B 1 94 ? 4 -14.25 -16.422 1 80.31 94 THR B C 1
ATOM 3308 O O . THR B 1 94 ? 4.238 -15.266 -15.758 1 80.31 94 THR B O 1
ATOM 3311 N N . PRO B 1 95 ? 4.156 -13.078 -15.984 1 89.75 95 PRO B N 1
ATOM 3312 C CA . PRO B 1 95 ? 4.402 -12.914 -14.547 1 89.75 95 PRO B CA 1
ATOM 3313 C C . PRO B 1 95 ? 3.348 -13.609 -13.688 1 89.75 95 PRO B C 1
ATOM 3315 O O . PRO B 1 95 ? 2.164 -13.602 -14.031 1 89.75 95 PRO B O 1
ATOM 3318 N N . SER B 1 96 ? 3.785 -14.281 -12.695 1 93.44 96 SER B N 1
ATOM 3319 C CA . SER B 1 96 ? 2.873 -15 -11.812 1 93.44 96 SER B CA 1
ATOM 3320 C C . SER B 1 96 ? 3.443 -15.117 -10.406 1 93.44 96 SER B C 1
ATOM 3322 O O . SER B 1 96 ? 4.602 -14.766 -10.164 1 93.44 96 SER B O 1
ATOM 3324 N N . VAL B 1 97 ? 2.645 -15.531 -9.461 1 95.69 97 VAL B N 1
ATOM 3325 C CA . VAL B 1 97 ? 3.057 -15.781 -8.086 1 95.69 97 VAL B CA 1
ATOM 3326 C C . VAL B 1 97 ? 2.729 -17.219 -7.703 1 95.69 97 VAL B C 1
ATOM 3328 O O . VAL B 1 97 ? 1.607 -17.688 -7.918 1 95.69 97 VAL B O 1
ATOM 3331 N N . LEU B 1 98 ? 3.73 -17.906 -7.25 1 94.81 98 LEU B N 1
ATOM 3332 C CA . LEU B 1 98 ? 3.555 -19.234 -6.688 1 94.81 98 LEU B CA 1
ATOM 3333 C C . LEU B 1 98 ? 3.438 -19.172 -5.168 1 94.81 98 LEU B C 1
ATOM 3335 O O . LEU B 1 98 ? 4.242 -18.516 -4.504 1 94.81 98 LEU B O 1
ATOM 3339 N N . ILE B 1 99 ? 2.42 -19.75 -4.629 1 96.06 99 ILE B N 1
ATOM 3340 C CA . ILE B 1 99 ? 2.213 -19.875 -3.189 1 96.06 99 ILE B CA 1
ATOM 3341 C C . ILE B 1 99 ? 2.32 -21.328 -2.773 1 96.06 99 ILE B C 1
ATOM 3343 O O . ILE B 1 99 ? 1.534 -22.172 -3.219 1 96.06 99 ILE B O 1
ATOM 3347 N N . ALA B 1 100 ? 3.303 -21.641 -1.946 1 93.06 100 ALA B N 1
ATOM 3348 C CA . ALA B 1 100 ? 3.562 -23.047 -1.642 1 93.06 100 ALA B CA 1
ATOM 3349 C C . ALA B 1 100 ? 3.785 -23.25 -0.145 1 93.06 100 ALA B C 1
ATOM 3351 O O . ALA B 1 100 ? 4.316 -22.375 0.536 1 93.06 100 ALA B O 1
ATOM 3352 N N . THR B 1 101 ? 3.32 -24.328 0.351 1 89.5 101 THR B N 1
ATOM 3353 C CA . THR B 1 101 ? 3.613 -24.719 1.724 1 89.5 101 THR B CA 1
ATOM 3354 C C . THR B 1 101 ? 5.012 -25.328 1.826 1 89.5 101 THR B C 1
ATOM 3356 O O . THR B 1 101 ? 5.602 -25.703 0.814 1 89.5 101 THR B O 1
ATOM 3359 N N . SER B 1 102 ? 5.809 -25 2.955 1 67.56 102 SER B N 1
ATOM 3360 C CA . SER B 1 102 ? 7.199 -25.359 3.232 1 67.56 102 SER B CA 1
ATOM 3361 C C . SER B 1 102 ? 7.477 -26.812 2.906 1 67.56 102 SER B C 1
ATOM 3363 O O . SER B 1 102 ? 8.609 -27.188 2.578 1 67.56 102 SER B O 1
ATOM 3365 N N . SER B 1 103 ? 6.441 -27.547 3.129 1 57.62 103 SER B N 1
ATOM 3366 C CA . SER B 1 103 ? 6.77 -28.953 2.967 1 57.62 103 SER B CA 1
ATOM 3367 C C . SER B 1 103 ? 7.312 -29.25 1.57 1 57.62 103 SER B C 1
ATOM 3369 O O . SER B 1 103 ? 7.852 -30.328 1.317 1 57.62 103 SER B O 1
ATOM 3371 N N . ILE B 1 104 ? 7.07 -28.219 0.824 1 50.06 104 ILE B N 1
ATOM 3372 C CA . ILE B 1 104 ? 7.73 -28.359 -0.469 1 50.06 104 ILE B CA 1
ATOM 3373 C C . ILE B 1 104 ? 9.172 -27.891 -0.369 1 50.06 104 ILE B C 1
ATOM 3375 O O . ILE B 1 104 ? 9.914 -27.922 -1.354 1 50.06 104 ILE B O 1
ATOM 3379 N N . ASN B 1 105 ? 9.484 -27.312 0.888 1 50.22 105 ASN B N 1
ATOM 3380 C CA . ASN B 1 105 ? 10.68 -26.578 1.273 1 50.22 105 ASN B CA 1
ATOM 3381 C C . ASN B 1 105 ? 11.945 -27.391 1.047 1 50.22 105 ASN B C 1
ATOM 3383 O O . ASN B 1 105 ? 12.117 -28.453 1.643 1 50.22 105 ASN B O 1
ATOM 3387 N N . ALA B 1 106 ? 12.562 -27.109 0.005 1 50.88 106 ALA B N 1
ATOM 3388 C CA . ALA B 1 106 ? 13.82 -27.719 -0.417 1 50.88 106 ALA B CA 1
ATOM 3389 C C . ALA B 1 106 ? 14.961 -27.328 0.518 1 50.88 106 ALA B C 1
ATOM 3391 O O . ALA B 1 106 ? 15.141 -26.141 0.827 1 50.88 106 ALA B O 1
ATOM 3392 N N . ASP B 1 107 ? 15.422 -28.141 1.353 1 53.34 107 ASP B N 1
ATOM 3393 C CA . ASP B 1 107 ? 16.688 -28.062 2.074 1 53.34 107 ASP B CA 1
ATOM 3394 C C . ASP B 1 107 ? 17.75 -27.344 1.236 1 53.34 107 ASP B C 1
ATOM 3396 O O . ASP B 1 107 ? 18.75 -26.875 1.771 1 53.34 107 ASP B O 1
ATOM 3400 N N . VAL B 1 108 ? 17.391 -27.234 -0.001 1 50.47 108 VAL B N 1
ATOM 3401 C CA . VAL B 1 108 ? 18.375 -26.734 -0.958 1 50.47 108 VAL B CA 1
ATOM 3402 C C . VAL B 1 108 ? 17.766 -25.594 -1.772 1 50.47 108 VAL B C 1
ATOM 3404 O O . VAL B 1 108 ? 16.609 -25.688 -2.207 1 50.47 108 VAL B O 1
ATOM 3407 N N . VAL B 1 109 ? 18.359 -24.391 -1.608 1 60.44 109 VAL B N 1
ATOM 3408 C CA . VAL B 1 109 ? 18.047 -23.328 -2.549 1 60.44 109 VAL B CA 1
ATOM 3409 C C . VAL B 1 109 ? 18.938 -23.438 -3.779 1 60.44 109 VAL B C 1
ATOM 3411 O O . VAL B 1 109 ? 20.156 -23.469 -3.662 1 60.44 109 VAL B O 1
ATOM 3414 N N . ILE B 1 110 ? 18.391 -23.828 -4.852 1 56.41 110 ILE B N 1
ATOM 3415 C CA . ILE B 1 110 ? 19.109 -23.859 -6.121 1 56.41 110 ILE B CA 1
ATOM 3416 C C . ILE B 1 110 ? 19.047 -22.484 -6.781 1 56.41 110 ILE B C 1
ATOM 3418 O O . ILE B 1 110 ? 17.953 -21.953 -7.004 1 56.41 110 ILE B O 1
ATOM 3422 N N . ILE B 1 111 ? 20.125 -21.844 -6.879 1 61.16 111 ILE B N 1
ATOM 3423 C CA . ILE B 1 111 ? 20.203 -20.562 -7.586 1 61.16 111 ILE B CA 1
ATOM 3424 C C . ILE B 1 111 ? 20.5 -20.812 -9.062 1 61.16 111 ILE B C 1
ATOM 3426 O O . ILE B 1 111 ? 21.547 -21.375 -9.406 1 61.16 111 ILE B O 1
ATOM 3430 N N . HIS B 1 112 ? 19.469 -20.594 -9.867 1 64.81 112 HIS B N 1
ATOM 3431 C CA . HIS B 1 112 ? 19.578 -20.797 -11.305 1 64.81 112 HIS B CA 1
ATOM 3432 C C . HIS B 1 112 ? 20.094 -19.562 -12.016 1 64.81 112 HIS B C 1
ATOM 3434 O O . HIS B 1 112 ? 20.031 -18.453 -11.469 1 64.81 112 HIS B O 1
ATOM 3440 N N . THR B 1 113 ? 20.641 -19.594 -13.242 1 63.38 113 THR B N 1
ATOM 3441 C CA . THR B 1 113 ? 21.328 -18.656 -14.109 1 63.38 113 THR B CA 1
ATOM 3442 C C . THR B 1 113 ? 20.406 -17.484 -14.477 1 63.38 113 THR B C 1
ATOM 3444 O O . THR B 1 113 ? 20.891 -16.406 -14.805 1 63.38 113 THR B O 1
ATOM 3447 N N . ASN B 1 114 ? 19.25 -17.453 -14.219 1 60.56 114 ASN B N 1
ATOM 3448 C CA . ASN B 1 114 ? 18.469 -16.328 -14.711 1 60.56 114 ASN B CA 1
ATOM 3449 C C . ASN B 1 114 ? 17.172 -16.156 -13.922 1 60.56 114 ASN B C 1
ATOM 3451 O O . ASN B 1 114 ? 16.109 -16.531 -14.391 1 60.56 114 ASN B O 1
ATOM 3455 N N . THR B 1 115 ? 17.594 -15.523 -12.891 1 71.06 115 THR B N 1
ATOM 3456 C CA . THR B 1 115 ? 16.422 -15.445 -12.031 1 71.06 115 THR B CA 1
ATOM 3457 C C . THR B 1 115 ? 16.109 -14 -11.664 1 71.06 115 THR B C 1
ATOM 3459 O O . THR B 1 115 ? 17.031 -13.211 -11.406 1 71.06 115 THR B O 1
ATOM 3462 N N . ALA B 1 116 ? 14.891 -13.516 -12.008 1 85 116 ALA B N 1
ATOM 3463 C CA . ALA B 1 116 ? 14.312 -12.305 -11.422 1 85 116 ALA B CA 1
ATOM 3464 C C . ALA B 1 116 ? 13.086 -12.633 -10.578 1 85 116 ALA B C 1
ATOM 3466 O O . ALA B 1 116 ? 11.961 -12.664 -11.094 1 85 116 ALA B O 1
ATOM 3467 N N . THR B 1 117 ? 13.367 -13.023 -9.344 1 90.69 117 THR B N 1
ATOM 3468 C CA . THR B 1 117 ? 12.273 -13.477 -8.492 1 90.69 117 THR B CA 1
ATOM 3469 C C . THR B 1 117 ? 12.289 -12.75 -7.148 1 90.69 117 THR B C 1
ATOM 3471 O O . THR B 1 117 ? 13.336 -12.273 -6.711 1 90.69 117 THR B O 1
ATOM 3474 N N . ILE B 1 118 ? 11.219 -12.57 -6.574 1 93.69 118 ILE B N 1
ATOM 3475 C CA . ILE B 1 118 ? 11.055 -12.117 -5.199 1 93.69 118 ILE B CA 1
ATOM 3476 C C . ILE B 1 118 ? 10.375 -13.211 -4.375 1 93.69 118 ILE B C 1
ATOM 3478 O O . ILE B 1 118 ? 9.305 -13.695 -4.738 1 93.69 118 ILE B O 1
ATOM 3482 N N . ASN B 1 119 ? 11.023 -13.664 -3.34 1 92.62 119 ASN B N 1
ATOM 3483 C CA . ASN B 1 119 ? 10.492 -14.688 -2.443 1 92.62 119 ASN B CA 1
ATOM 3484 C C . ASN B 1 119 ? 10.133 -14.102 -1.08 1 92.62 119 ASN B C 1
ATOM 3486 O O . ASN B 1 119 ? 10.969 -13.477 -0.425 1 92.62 119 ASN B O 1
ATOM 3490 N N . ILE B 1 120 ? 8.953 -14.25 -0.718 1 95 120 ILE B N 1
ATOM 3491 C CA . ILE B 1 120 ? 8.523 -13.898 0.63 1 95 120 ILE B CA 1
ATOM 3492 C C . ILE B 1 120 ? 8.172 -15.164 1.409 1 95 120 ILE B C 1
ATOM 3494 O O . ILE B 1 120 ? 7.367 -15.977 0.952 1 95 120 ILE B O 1
ATOM 3498 N N . GLU B 1 121 ? 8.773 -15.336 2.473 1 92.38 121 GLU B N 1
ATOM 3499 C CA . GLU B 1 121 ? 8.484 -16.453 3.359 1 92.38 121 GLU B CA 1
ATOM 3500 C C . GLU B 1 121 ? 7.855 -15.992 4.668 1 92.38 121 GLU B C 1
ATOM 3502 O O . GLU B 1 121 ? 8.359 -15.062 5.301 1 92.38 121 GLU B O 1
ATOM 3507 N N . VAL B 1 122 ? 6.812 -16.656 5.043 1 93.5 122 VAL B N 1
ATOM 3508 C CA . VAL B 1 122 ? 6.094 -16.234 6.242 1 93.5 122 VAL B CA 1
ATOM 3509 C C . VAL B 1 122 ? 5.691 -17.453 7.066 1 93.5 122 VAL B C 1
ATOM 3511 O O . VAL B 1 122 ? 5.316 -18.484 6.512 1 93.5 122 VAL B O 1
ATOM 3514 N N . ASP B 1 123 ? 5.734 -17.281 8.32 1 91.88 123 ASP B N 1
ATOM 3515 C CA . ASP B 1 123 ? 5.301 -18.312 9.242 1 91.88 123 ASP B CA 1
ATOM 3516 C C . ASP B 1 123 ? 3.787 -18.516 9.172 1 91.88 123 ASP B C 1
ATOM 3518 O O . ASP B 1 123 ? 3.021 -17.562 9.273 1 91.88 123 ASP B O 1
ATOM 3522 N N . ALA B 1 124 ? 3.365 -19.766 9.055 1 91.81 124 ALA B N 1
ATOM 3523 C CA . ALA B 1 124 ? 1.952 -20.078 8.859 1 91.81 124 ALA B CA 1
ATOM 3524 C C . ALA B 1 124 ? 1.136 -19.734 10.102 1 91.81 124 ALA B C 1
ATOM 3526 O O . ALA B 1 124 ? 0.01 -19.25 9.992 1 91.81 124 ALA B O 1
ATOM 3527 N N . ASP B 1 125 ? 1.662 -20 11.227 1 90.25 125 ASP B N 1
ATOM 3528 C CA . ASP B 1 125 ? 0.945 -19.703 12.461 1 90.25 125 ASP B CA 1
ATOM 3529 C C . ASP B 1 125 ? 0.75 -18.203 12.648 1 90.25 125 ASP B C 1
ATOM 3531 O O . ASP B 1 125 ? -0.322 -17.75 13.062 1 90.25 125 ASP B O 1
ATOM 3535 N N . TYR B 1 126 ? 1.832 -17.547 12.352 1 90.38 126 TYR B N 1
ATOM 3536 C CA . TYR B 1 126 ? 1.746 -16.094 12.406 1 90.38 126 TYR B CA 1
ATOM 3537 C C . TYR B 1 126 ? 0.65 -15.578 11.484 1 90.38 126 TYR B C 1
ATOM 3539 O O . TYR B 1 126 ? -0.191 -14.773 11.898 1 90.38 126 TYR B O 1
ATOM 3547 N N . LEU B 1 127 ? 0.654 -16.047 10.32 1 91 127 LEU B N 1
ATOM 3548 C CA . LEU B 1 127 ? -0.317 -15.609 9.32 1 91 127 LEU B CA 1
ATOM 3549 C C . LEU B 1 127 ? -1.735 -15.961 9.75 1 91 127 LEU B C 1
ATOM 3551 O O . LEU B 1 127 ? -2.656 -15.156 9.594 1 91 127 LEU B O 1
ATOM 3555 N N . ASN B 1 128 ? -1.897 -17.156 10.234 1 89.19 128 ASN B N 1
ATOM 3556 C CA . ASN B 1 128 ? -3.205 -17.609 10.688 1 89.19 128 ASN B CA 1
ATOM 3557 C C . ASN B 1 128 ? -3.768 -16.719 11.781 1 89.19 128 ASN B C 1
ATOM 3559 O O . ASN B 1 128 ? -4.98 -16.531 11.883 1 89.19 128 ASN B O 1
ATOM 3563 N N . GLY B 1 129 ? -2.939 -16.125 12.562 1 87.12 129 GLY B N 1
ATOM 3564 C CA . GLY B 1 129 ? -3.346 -15.273 13.664 1 87.12 129 GLY B CA 1
ATOM 3565 C C . GLY B 1 129 ? -3.832 -13.906 13.203 1 87.12 129 GLY B C 1
ATOM 3566 O O . GLY B 1 129 ? -4.465 -13.18 13.977 1 87.12 129 GLY B O 1
ATOM 3567 N N . LEU B 1 130 ? -3.549 -13.617 12.047 1 84.19 130 LEU B N 1
ATOM 3568 C CA . LEU B 1 130 ? -3.883 -12.289 11.547 1 84.19 130 LEU B CA 1
ATOM 3569 C C . LEU B 1 130 ? -5.324 -12.25 11.047 1 84.19 130 LEU B C 1
ATOM 3571 O O . LEU B 1 130 ? -5.84 -11.172 10.727 1 84.19 130 LEU B O 1
ATOM 3575 N N . PHE B 1 131 ? -5.969 -13.383 11.016 1 77.94 131 PHE B N 1
ATOM 3576 C CA . PHE B 1 131 ? -7.332 -13.461 10.516 1 77.94 131 PHE B CA 1
ATOM 3577 C C . PHE B 1 131 ? -8.273 -13.984 11.594 1 77.94 131 PHE B C 1
ATOM 3579 O O . PHE B 1 131 ? -7.883 -14.805 12.422 1 77.94 131 PHE B O 1
ATOM 3586 N N . THR B 1 132 ? -9.469 -13.273 11.797 1 65.56 132 THR B N 1
ATOM 3587 C CA . THR B 1 132 ? -10.43 -13.641 12.828 1 65.56 132 THR B CA 1
ATOM 3588 C C . THR B 1 132 ? -11.359 -14.75 12.344 1 65.56 132 THR B C 1
ATOM 3590 O O . THR B 1 132 ? -12.039 -15.391 13.141 1 65.56 132 THR B O 1
ATOM 3593 N N . SER B 1 133 ? -11.25 -15.477 11.289 1 61.78 133 SER B N 1
ATOM 3594 C CA . SER B 1 133 ? -12.523 -15.891 10.703 1 61.78 133 SER B CA 1
ATOM 3595 C C . SER B 1 133 ? -12.859 -17.328 11.086 1 61.78 133 SER B C 1
ATOM 3597 O O . SER B 1 133 ? -12.008 -18.219 11.008 1 61.78 133 SER B O 1
ATOM 3599 N N . ALA B 1 134 ? -13.914 -17.578 11.789 1 63.94 134 ALA B N 1
ATOM 3600 C CA . ALA B 1 134 ? -14.656 -18.828 11.867 1 63.94 134 ALA B CA 1
ATOM 3601 C C . ALA B 1 134 ? -15.016 -19.344 10.484 1 63.94 134 ALA B C 1
ATOM 3603 O O . ALA B 1 134 ? -15.203 -20.547 10.289 1 63.94 134 ALA B O 1
ATOM 3604 N N . ASP B 1 135 ? -14.883 -18.531 9.359 1 79.88 135 ASP B N 1
ATOM 3605 C CA . ASP B 1 135 ? -15.477 -18.969 8.102 1 79.88 135 ASP B CA 1
ATOM 3606 C C . ASP B 1 135 ? -14.469 -18.891 6.957 1 79.88 135 ASP B C 1
ATOM 3608 O O . ASP B 1 135 ? -14.812 -18.516 5.84 1 79.88 135 ASP B O 1
ATOM 3612 N N . LYS B 1 136 ? -13.297 -19.375 7.203 1 86.62 136 LYS B N 1
ATOM 3613 C CA . LYS B 1 136 ? -12.305 -19.406 6.137 1 86.62 136 LYS B CA 1
ATOM 3614 C C . LYS B 1 136 ? -12.625 -20.484 5.105 1 86.62 136 LYS B C 1
ATOM 3616 O O . LYS B 1 136 ? -13.141 -21.547 5.453 1 86.62 136 LYS B O 1
ATOM 3621 N N . SER B 1 137 ? -12.359 -20.188 3.852 1 90.5 137 SER B N 1
ATOM 3622 C CA . SER B 1 137 ? -12.523 -21.188 2.797 1 90.5 137 SER B CA 1
ATOM 3623 C C . SER B 1 137 ? -11.633 -22.406 3.035 1 90.5 137 SER B C 1
ATOM 3625 O O . SER B 1 137 ? -10.609 -22.297 3.713 1 90.5 137 SER B O 1
ATOM 3627 N N . PRO B 1 138 ? -11.977 -23.516 2.465 1 92.44 138 PRO B N 1
ATOM 3628 C CA . PRO B 1 138 ? -11.125 -24.703 2.584 1 92.44 138 PRO B CA 1
ATOM 3629 C C . PRO B 1 138 ? -9.711 -24.453 2.057 1 92.44 138 PRO B C 1
ATOM 3631 O O . PRO B 1 138 ? -8.742 -24.969 2.619 1 92.44 138 PRO B O 1
ATOM 3634 N N . VAL B 1 139 ? -9.57 -23.688 1.056 1 93.94 139 VAL B N 1
ATOM 3635 C CA . VAL B 1 139 ? -8.273 -23.391 0.456 1 93.94 139 VAL B CA 1
ATOM 3636 C C . VAL B 1 139 ? -7.398 -22.641 1.455 1 93.94 139 VAL B C 1
ATOM 3638 O O . VAL B 1 139 ? -6.266 -23.047 1.728 1 93.94 139 VAL B O 1
ATOM 3641 N N . LEU B 1 140 ? -7.941 -21.625 1.968 1 92.69 140 LEU B N 1
ATOM 3642 C CA . LEU B 1 140 ? -7.18 -20.812 2.906 1 92.69 140 LEU B CA 1
ATOM 3643 C C . LEU B 1 140 ? -6.883 -21.578 4.184 1 92.69 140 LEU B C 1
ATOM 3645 O O . LEU B 1 140 ? -5.77 -21.516 4.711 1 92.69 140 LEU B O 1
ATOM 3649 N N . GLN B 1 141 ? -7.848 -22.297 4.629 1 91.62 141 GLN B N 1
ATOM 3650 C CA . GLN B 1 141 ? -7.664 -23.109 5.828 1 91.62 141 GLN B CA 1
ATOM 3651 C C . GLN B 1 141 ? -6.535 -24.125 5.641 1 91.62 141 GLN B C 1
ATOM 3653 O O . GLN B 1 141 ? -5.668 -24.266 6.508 1 91.62 141 GLN B O 1
ATOM 3658 N N . SER B 1 142 ? -6.547 -24.797 4.512 1 92.31 142 SER B N 1
ATOM 3659 C CA . SER B 1 142 ? -5.539 -25.812 4.242 1 92.31 142 SER B CA 1
ATOM 3660 C C . SER B 1 142 ? -4.152 -25.203 4.102 1 92.31 142 SER B C 1
ATOM 3662 O O . SER B 1 142 ? -3.168 -25.766 4.594 1 92.31 142 SER B O 1
ATOM 3664 N N . LEU B 1 143 ? -4.113 -24.094 3.455 1 92.69 143 LEU B N 1
ATOM 3665 C CA . LEU B 1 143 ? -2.84 -23.406 3.295 1 92.69 143 LEU B CA 1
ATOM 3666 C C . LEU B 1 143 ? -2.254 -23.016 4.652 1 92.69 143 LEU B C 1
ATOM 3668 O O . LEU B 1 143 ? -1.081 -23.297 4.922 1 92.69 143 LEU B O 1
ATOM 3672 N N . LEU B 1 144 ? -3.061 -22.453 5.508 1 90.81 144 LEU B N 1
ATOM 3673 C CA . LEU B 1 144 ? -2.598 -21.922 6.785 1 90.81 144 LEU B CA 1
ATOM 3674 C C . LEU B 1 144 ? -2.307 -23.062 7.77 1 90.81 144 LEU B C 1
ATOM 3676 O O . LEU B 1 144 ? -1.461 -22.906 8.656 1 90.81 144 LEU B O 1
ATOM 3680 N N . GLN B 1 145 ? -3.033 -24.141 7.598 1 89 145 GLN B N 1
ATOM 3681 C CA . GLN B 1 145 ? -2.732 -25.312 8.414 1 89 145 GLN B CA 1
ATOM 3682 C C . GLN B 1 145 ? -1.378 -25.906 8.047 1 89 145 GLN B C 1
ATOM 3684 O O . GLN B 1 145 ? -0.656 -26.406 8.914 1 89 145 GLN B O 1
ATOM 3689 N N . ASN B 1 146 ? -1.096 -25.797 6.738 1 89.5 146 ASN B N 1
ATOM 3690 C CA . ASN B 1 146 ? 0.224 -26.156 6.223 1 89.5 146 ASN B CA 1
ATOM 3691 C C . ASN B 1 146 ? 0.611 -27.578 6.605 1 89.5 146 ASN B C 1
ATOM 3693 O O . ASN B 1 146 ? 1.74 -27.828 7.031 1 89.5 146 ASN B O 1
ATOM 3697 N N . THR B 1 147 ? -0.27 -28.547 6.527 1 85.94 147 THR B N 1
ATOM 3698 C CA . THR B 1 147 ? -0.02 -29.922 6.93 1 85.94 147 THR B CA 1
ATOM 3699 C C . THR B 1 147 ? 0.275 -30.797 5.711 1 85.94 147 THR B C 1
ATOM 3701 O O . THR B 1 147 ? 0.717 -31.938 5.848 1 85.94 147 THR B O 1
ATOM 3704 N N . ARG B 1 148 ? -0.018 -30.344 4.566 1 87.88 148 ARG B N 1
ATOM 3705 C CA . ARG B 1 148 ? 0.231 -31.078 3.334 1 87.88 148 ARG B CA 1
ATOM 3706 C C . ARG B 1 148 ? 0.854 -30.188 2.27 1 87.88 148 ARG B C 1
ATOM 3708 O O . ARG B 1 148 ? 0.656 -28.969 2.281 1 87.88 148 ARG B O 1
ATOM 3715 N N . PRO B 1 149 ? 1.601 -30.781 1.39 1 90.62 149 PRO B N 1
ATOM 3716 C CA . PRO B 1 149 ? 2.209 -30 0.312 1 90.62 149 PRO B CA 1
ATOM 3717 C C . PRO B 1 149 ? 1.177 -29.438 -0.663 1 90.62 149 PRO B C 1
ATOM 3719 O O . PRO B 1 149 ? 0.462 -30.203 -1.318 1 90.62 149 PRO B O 1
ATOM 3722 N N . LEU B 1 150 ? 1.029 -28.219 -0.673 1 93.19 150 LEU B N 1
ATOM 3723 C CA . LEU B 1 150 ? 0.109 -27.516 -1.562 1 93.19 150 LEU B CA 1
ATOM 3724 C C . LEU B 1 150 ? 0.847 -26.469 -2.396 1 93.19 150 LEU B C 1
ATOM 3726 O O . LEU B 1 150 ? 1.877 -25.938 -1.97 1 93.19 150 LEU B O 1
ATOM 3730 N N . LEU B 1 151 ? 0.326 -26.219 -3.576 1 94.88 151 LEU B N 1
ATOM 3731 C CA . LEU B 1 151 ? 0.85 -25.188 -4.48 1 94.88 151 LEU B CA 1
ATOM 3732 C C . LEU B 1 151 ? -0.281 -24.5 -5.234 1 94.88 151 LEU B C 1
ATOM 3734 O O . LEU B 1 151 ? -1.167 -25.172 -5.777 1 94.88 151 LEU B O 1
ATOM 3738 N N . PHE B 1 152 ? -0.257 -23.25 -5.164 1 96.31 152 PHE B N 1
ATOM 3739 C CA . PHE B 1 152 ? -1.184 -22.406 -5.922 1 96.31 152 PHE B CA 1
ATOM 3740 C C . PHE B 1 152 ? -0.429 -21.406 -6.793 1 96.31 152 PHE B C 1
ATOM 3742 O O . PHE B 1 152 ? 0.616 -20.891 -6.391 1 96.31 152 PHE B O 1
ATOM 3749 N N . GLU B 1 153 ? -0.911 -21.203 -7.914 1 95.56 153 GLU B N 1
ATOM 3750 C CA . GLU B 1 153 ? -0.342 -20.156 -8.766 1 95.56 153 GLU B CA 1
ATOM 3751 C C . GLU B 1 153 ? -1.392 -19.109 -9.141 1 95.56 153 GLU B C 1
ATOM 3753 O O . GLU B 1 153 ? -2.521 -19.453 -9.492 1 95.56 153 GLU B O 1
ATOM 3758 N N . GLN B 1 154 ? -1.051 -17.906 -8.938 1 94.44 154 GLN B N 1
ATOM 3759 C CA . GLN B 1 154 ? -1.887 -16.766 -9.289 1 94.44 154 GLN B CA 1
ATOM 3760 C C . GLN B 1 154 ? -1.198 -15.875 -10.32 1 94.44 154 GLN B C 1
ATOM 3762 O O . GLN B 1 154 ? -0.02 -15.547 -10.18 1 94.44 154 GLN B O 1
ATOM 3767 N N . MET B 1 155 ? -1.952 -15.586 -11.375 1 91.25 155 MET B N 1
ATOM 3768 C CA . MET B 1 155 ? -1.425 -14.648 -12.359 1 91.25 155 MET B CA 1
ATOM 3769 C C . MET B 1 155 ? -1.279 -13.25 -11.758 1 91.25 155 MET B C 1
ATOM 3771 O O . MET B 1 155 ? -2.092 -12.844 -10.922 1 91.25 155 MET B O 1
ATOM 3775 N N . MET B 1 156 ? -0.317 -12.602 -12.234 1 92.06 156 MET B N 1
ATOM 3776 C CA . MET B 1 156 ? -0.094 -11.227 -11.789 1 92.06 156 MET B CA 1
ATOM 3777 C C . MET B 1 156 ? -1.222 -10.312 -12.258 1 92.06 156 MET B C 1
ATOM 3779 O O . MET B 1 156 ? -1.704 -10.445 -13.383 1 92.06 156 MET B O 1
ATOM 3783 N N . TYR B 1 157 ? -1.63 -9.414 -11.477 1 91.44 157 TYR B N 1
ATOM 3784 C CA . TYR B 1 157 ? -2.578 -8.375 -11.859 1 91.44 157 TYR B CA 1
ATOM 3785 C C . TYR B 1 157 ? -2.074 -7 -11.445 1 91.44 157 TYR B C 1
ATOM 3787 O O . TYR B 1 157 ? -1.128 -6.887 -10.664 1 91.44 157 TYR B O 1
ATOM 3795 N N . PRO B 1 158 ? -2.596 -5.984 -11.945 1 91.25 158 PRO B N 1
ATOM 3796 C CA . PRO B 1 158 ? -2.01 -4.645 -11.867 1 91.25 158 PRO B CA 1
ATOM 3797 C C . PRO B 1 158 ? -1.74 -4.203 -10.43 1 91.25 158 PRO B C 1
ATOM 3799 O O . PRO B 1 158 ? -0.693 -3.613 -10.148 1 91.25 158 PRO B O 1
ATOM 3802 N N . ALA B 1 159 ? -2.574 -4.457 -9.531 1 92.69 159 ALA B N 1
ATOM 3803 C CA . ALA B 1 159 ? -2.393 -4.023 -8.148 1 92.69 159 ALA B CA 1
ATOM 3804 C C . ALA B 1 159 ? -1.153 -4.664 -7.535 1 92.69 159 ALA B C 1
ATOM 3806 O O . ALA B 1 159 ? -0.394 -4.004 -6.82 1 92.69 159 ALA B O 1
ATOM 3807 N N . LEU B 1 160 ? -0.891 -5.984 -7.812 1 95.81 160 LEU B N 1
ATOM 3808 C CA . LEU B 1 160 ? 0.301 -6.652 -7.305 1 95.81 160 LEU B CA 1
ATOM 3809 C C . LEU B 1 160 ? 1.561 -6.082 -7.949 1 95.81 160 LEU B C 1
ATOM 3811 O O . LEU B 1 160 ? 2.566 -5.867 -7.27 1 95.81 160 LEU B O 1
ATOM 3815 N N . GLN B 1 161 ? 1.399 -5.859 -9.234 1 93.62 161 GLN B N 1
ATOM 3816 C CA . GLN B 1 161 ? 2.547 -5.332 -9.969 1 93.62 161 GLN B CA 1
ATOM 3817 C C . GLN B 1 161 ? 2.973 -3.975 -9.414 1 93.62 161 GLN B C 1
ATOM 3819 O O . GLN B 1 161 ? 4.168 -3.689 -9.305 1 93.62 161 GLN B O 1
ATOM 3824 N N . LYS B 1 162 ? 2.021 -3.184 -9.133 1 94.19 162 LYS B N 1
ATOM 3825 C CA . LYS B 1 162 ? 2.314 -1.86 -8.594 1 94.19 162 LYS B CA 1
ATOM 3826 C C . LYS B 1 162 ? 3.109 -1.965 -7.293 1 94.19 162 LYS B C 1
ATOM 3828 O O . LYS B 1 162 ? 4.066 -1.215 -7.082 1 94.19 162 LYS B O 1
ATOM 3833 N N . ILE B 1 163 ? 2.723 -2.85 -6.461 1 96.5 163 ILE B N 1
ATOM 3834 C CA . ILE B 1 163 ? 3.416 -3.047 -5.191 1 96.5 163 ILE B CA 1
ATOM 3835 C C . ILE B 1 163 ? 4.836 -3.547 -5.453 1 96.5 163 ILE B C 1
ATOM 3837 O O . ILE B 1 163 ? 5.789 -3.066 -4.836 1 96.5 163 ILE B O 1
ATOM 3841 N N . LEU B 1 164 ? 5 -4.473 -6.383 1 95 164 LEU B N 1
ATOM 3842 C CA . LEU B 1 164 ? 6.316 -5 -6.719 1 95 164 LEU B CA 1
ATOM 3843 C C . LEU B 1 164 ? 7.219 -3.902 -7.266 1 95 164 LEU B C 1
ATOM 3845 O O . LEU B 1 164 ? 8.414 -3.867 -6.965 1 95 164 LEU B O 1
ATOM 3849 N N . ASP B 1 165 ? 6.605 -3.023 -8.039 1 93.25 165 ASP B N 1
ATOM 3850 C CA . ASP B 1 165 ? 7.367 -1.898 -8.57 1 93.25 165 ASP B CA 1
ATOM 3851 C C . ASP B 1 165 ? 7.914 -1.024 -7.445 1 93.25 165 ASP B C 1
ATOM 3853 O O . ASP B 1 165 ? 9.047 -0.546 -7.523 1 93.25 165 ASP B O 1
ATOM 3857 N N . GLU B 1 166 ? 7.109 -0.828 -6.453 1 94.25 166 GLU B N 1
ATOM 3858 C CA . GLU B 1 166 ? 7.551 -0.034 -5.312 1 94.25 166 GLU B CA 1
ATOM 3859 C C . GLU B 1 166 ? 8.664 -0.74 -4.547 1 94.25 166 GLU B C 1
ATOM 3861 O O . GLU B 1 166 ? 9.617 -0.098 -4.086 1 94.25 166 GLU B O 1
ATOM 3866 N N . ILE B 1 167 ? 8.562 -2.029 -4.414 1 94.81 167 ILE B N 1
ATOM 3867 C CA . ILE B 1 167 ? 9.562 -2.83 -3.719 1 94.81 167 ILE B CA 1
ATOM 3868 C C . ILE B 1 167 ? 10.898 -2.74 -4.457 1 94.81 167 ILE B C 1
ATOM 3870 O O . ILE B 1 167 ? 11.953 -2.619 -3.83 1 94.81 167 ILE B O 1
ATOM 3874 N N . MET B 1 168 ? 10.812 -2.764 -5.719 1 89.31 168 MET B N 1
ATOM 3875 C CA . MET B 1 168 ? 12.016 -2.811 -6.539 1 89.31 168 MET B CA 1
ATOM 3876 C C . MET B 1 168 ? 12.57 -1.409 -6.777 1 89.31 168 MET B C 1
ATOM 3878 O O . MET B 1 168 ? 13.672 -1.253 -7.297 1 89.31 168 MET B O 1
ATOM 3882 N N . SER B 1 169 ? 11.758 -0.458 -6.332 1 86.56 169 SER B N 1
ATOM 3883 C CA . SER B 1 169 ? 12.211 0.916 -6.527 1 86.56 169 SER B CA 1
ATOM 3884 C C . SER B 1 169 ? 13.312 1.283 -5.539 1 86.56 169 SER B C 1
ATOM 3886 O O . SER B 1 169 ? 13.367 0.743 -4.434 1 86.56 169 SER B O 1
ATOM 3888 N N . ASP B 1 170 ? 14.297 2.031 -5.91 1 76.25 170 ASP B N 1
ATOM 3889 C CA . ASP B 1 170 ? 15.391 2.469 -5.051 1 76.25 170 ASP B CA 1
ATOM 3890 C C . ASP B 1 170 ? 15.109 3.844 -4.453 1 76.25 170 ASP B C 1
ATOM 3892 O O . ASP B 1 170 ? 16.031 4.562 -4.07 1 76.25 170 ASP B O 1
ATOM 3896 N N . LEU B 1 171 ? 13.906 4.137 -4.238 1 80.06 171 LEU B N 1
ATOM 3897 C CA . LEU B 1 171 ? 13.578 5.508 -3.867 1 80.06 171 LEU B CA 1
ATOM 3898 C C . LEU B 1 171 ? 13.438 5.645 -2.355 1 80.06 171 LEU B C 1
ATOM 3900 O O . LEU B 1 171 ? 13.367 6.758 -1.832 1 80.06 171 LEU B O 1
ATOM 3904 N N . VAL B 1 172 ? 13.5 4.531 -1.67 1 87 172 VAL B N 1
ATOM 3905 C CA . VAL B 1 172 ? 13.289 4.594 -0.227 1 87 172 VAL B CA 1
ATOM 3906 C C . VAL B 1 172 ? 14.641 4.637 0.491 1 87 172 VAL B C 1
ATOM 3908 O O . VAL B 1 172 ? 15.523 3.828 0.205 1 87 172 VAL B O 1
ATOM 3911 N N . ASP B 1 173 ? 14.758 5.613 1.342 1 86.81 173 ASP B N 1
ATOM 3912 C CA . ASP B 1 173 ? 15.961 5.758 2.158 1 86.81 173 ASP B CA 1
ATOM 3913 C C . ASP B 1 173 ? 16.219 4.488 2.967 1 86.81 173 ASP B C 1
ATOM 3915 O O . ASP B 1 173 ? 15.289 3.848 3.453 1 86.81 173 ASP B O 1
ATOM 3919 N N . GLU B 1 174 ? 17.469 4.188 3.207 1 84.38 174 GLU B N 1
ATOM 3920 C CA . GLU B 1 174 ? 17.891 2.971 3.885 1 84.38 174 GLU B CA 1
ATOM 3921 C C . GLU B 1 174 ? 17.297 2.875 5.285 1 84.38 174 GLU B C 1
ATOM 3923 O O . GLU B 1 174 ? 16.984 1.781 5.758 1 84.38 174 GLU B O 1
ATOM 3928 N N . ASN B 1 175 ? 17.109 4.043 5.895 1 86.56 175 ASN B N 1
ATOM 3929 C CA . ASN B 1 175 ? 16.594 4.066 7.258 1 86.56 175 ASN B CA 1
ATOM 3930 C C . ASN B 1 175 ? 15.172 3.521 7.328 1 86.56 175 ASN B C 1
ATOM 3932 O O . ASN B 1 175 ? 14.758 2.998 8.359 1 86.56 175 ASN B O 1
ATOM 3936 N N . PHE B 1 176 ? 14.484 3.598 6.188 1 92.06 176 PHE B N 1
ATOM 3937 C CA . PHE B 1 176 ? 13.078 3.209 6.188 1 92.06 176 PHE B CA 1
ATOM 3938 C C . PHE B 1 176 ? 12.875 1.919 5.406 1 92.06 176 PHE B C 1
ATOM 3940 O O . PHE B 1 176 ? 11.766 1.385 5.359 1 92.06 176 PHE B O 1
ATOM 3947 N N . LYS B 1 177 ? 13.883 1.431 4.82 1 91.31 177 LYS B N 1
ATOM 3948 C CA . LYS B 1 177 ? 13.773 0.333 3.865 1 91.31 177 LYS B CA 1
ATOM 3949 C C . LYS B 1 177 ? 13.148 -0.901 4.512 1 91.31 177 LYS B C 1
ATOM 3951 O O . LYS B 1 177 ? 12.227 -1.503 3.959 1 91.31 177 LYS B O 1
ATOM 3956 N N . LEU B 1 178 ? 13.633 -1.291 5.672 1 92.12 178 LEU B N 1
ATOM 3957 C CA . LEU B 1 178 ? 13.125 -2.482 6.348 1 92.12 178 LEU B CA 1
ATOM 3958 C C . LEU B 1 178 ? 11.641 -2.332 6.676 1 92.12 178 LEU B C 1
ATOM 3960 O O . LEU B 1 178 ? 10.852 -3.24 6.418 1 92.12 178 LEU B O 1
ATOM 3964 N N . PHE B 1 179 ? 11.305 -1.182 7.262 1 93.44 179 PHE B N 1
ATOM 3965 C CA . PHE B 1 179 ? 9.914 -0.91 7.613 1 93.44 179 PHE B CA 1
ATOM 3966 C C . PHE B 1 179 ? 9.031 -0.893 6.367 1 93.44 179 PHE B C 1
ATOM 3968 O O . PHE B 1 179 ? 8.008 -1.574 6.316 1 93.44 179 PHE B O 1
ATOM 3975 N N . PHE B 1 180 ? 9.477 -0.221 5.398 1 95.56 180 PHE B N 1
ATOM 3976 C CA . PHE B 1 180 ? 8.719 -0.049 4.164 1 95.56 180 PHE B CA 1
ATOM 3977 C C . PHE B 1 180 ? 8.516 -1.387 3.461 1 95.56 180 PHE B C 1
ATOM 3979 O O . PHE B 1 180 ? 7.395 -1.736 3.088 1 95.56 180 PHE B O 1
ATOM 3986 N N . LEU B 1 181 ? 9.547 -2.135 3.262 1 96.31 181 LEU B N 1
ATOM 3987 C CA . LEU B 1 181 ? 9.484 -3.404 2.545 1 96.31 181 LEU B CA 1
ATOM 3988 C C . LEU B 1 181 ? 8.648 -4.422 3.316 1 96.31 181 LEU B C 1
ATOM 3990 O O . LEU B 1 181 ? 7.965 -5.254 2.715 1 96.31 181 LEU B O 1
ATOM 3994 N N . ARG B 1 182 ? 8.703 -4.383 4.652 1 96.12 182 ARG B N 1
ATOM 3995 C CA . ARG B 1 182 ? 7.844 -5.258 5.441 1 96.12 182 ARG B CA 1
ATOM 3996 C C . ARG B 1 182 ? 6.371 -4.973 5.164 1 96.12 182 ARG B C 1
ATOM 3998 O O . ARG B 1 182 ? 5.586 -5.898 4.945 1 96.12 182 ARG B O 1
ATOM 4005 N N . VAL B 1 183 ? 6.047 -3.711 5.152 1 97 183 VAL B N 1
ATOM 4006 C CA . VAL B 1 183 ? 4.668 -3.295 4.906 1 97 183 VAL B CA 1
ATOM 4007 C C . VAL B 1 183 ? 4.227 -3.766 3.521 1 97 183 VAL B C 1
ATOM 4009 O O . VAL B 1 183 ? 3.133 -4.309 3.363 1 97 183 VAL B O 1
ATOM 4012 N N . LYS B 1 184 ? 5.07 -3.59 2.539 1 97.62 184 LYS B N 1
ATOM 4013 C CA . LYS B 1 184 ? 4.746 -3.994 1.175 1 97.62 184 LYS B CA 1
ATOM 4014 C C . LYS B 1 184 ? 4.613 -5.512 1.067 1 97.62 184 LYS B C 1
ATOM 4016 O O . LYS B 1 184 ? 3.721 -6.012 0.38 1 97.62 184 LYS B O 1
ATOM 4021 N N . ALA B 1 185 ? 5.492 -6.207 1.725 1 97.38 185 ALA B N 1
ATOM 4022 C CA . ALA B 1 185 ? 5.41 -7.664 1.738 1 97.38 185 ALA B CA 1
ATOM 4023 C C . ALA B 1 185 ? 4.086 -8.133 2.34 1 97.38 185 ALA B C 1
ATOM 4025 O O . ALA B 1 185 ? 3.424 -9.008 1.784 1 97.38 185 ALA B O 1
ATOM 4026 N N . GLU B 1 186 ? 3.732 -7.547 3.428 1 97.38 186 GLU B N 1
ATOM 4027 C CA . GLU B 1 186 ? 2.48 -7.918 4.082 1 97.38 186 GLU B CA 1
ATOM 4028 C C . GLU B 1 186 ? 1.278 -7.578 3.205 1 97.38 186 GLU B C 1
ATOM 4030 O O . GLU B 1 186 ? 0.281 -8.305 3.201 1 97.38 186 GLU B O 1
ATOM 4035 N N . GLU B 1 187 ? 1.404 -6.477 2.527 1 97.62 187 GLU B N 1
ATOM 4036 C CA . GLU B 1 187 ? 0.32 -6.121 1.618 1 97.62 187 GLU B CA 1
ATOM 4037 C C . GLU B 1 187 ? 0.166 -7.152 0.507 1 97.62 187 GLU B C 1
ATOM 4039 O O . GLU B 1 187 ? -0.951 -7.562 0.182 1 97.62 187 GLU B O 1
ATOM 4044 N N . LEU B 1 188 ? 1.288 -7.566 -0.081 1 98.06 188 LEU B N 1
ATOM 4045 C CA . LEU B 1 188 ? 1.258 -8.602 -1.111 1 98.06 188 LEU B CA 1
ATOM 4046 C C . LEU B 1 188 ? 0.603 -9.875 -0.585 1 98.06 188 LEU B C 1
ATOM 4048 O O . LEU B 1 188 ? -0.285 -10.43 -1.232 1 98.06 188 LEU B O 1
ATOM 4052 N N . ILE B 1 189 ? 0.981 -10.25 0.583 1 97.44 189 ILE B N 1
ATOM 4053 C CA . ILE B 1 189 ? 0.464 -11.469 1.2 1 97.44 189 ILE B CA 1
ATOM 4054 C C . ILE B 1 189 ? -1.041 -11.336 1.423 1 97.44 189 ILE B C 1
ATOM 4056 O O . ILE B 1 189 ? -1.809 -12.234 1.067 1 97.44 189 ILE B O 1
ATOM 4060 N N . CYS B 1 190 ? -1.462 -10.234 1.973 1 96.38 190 CYS B N 1
ATOM 4061 C CA . CYS B 1 190 ? -2.875 -10.008 2.26 1 96.38 190 CYS B CA 1
ATOM 4062 C C . CYS B 1 190 ? -3.709 -10.094 0.987 1 96.38 190 CYS B C 1
ATOM 4064 O O . CYS B 1 190 ? -4.719 -10.797 0.947 1 96.38 190 CYS B O 1
ATOM 4066 N N . ARG B 1 191 ? -3.27 -9.43 -0.064 1 96.44 191 ARG B N 1
ATOM 4067 C CA . ARG B 1 191 ? -4.004 -9.406 -1.325 1 96.44 191 ARG B CA 1
ATOM 4068 C C . ARG B 1 191 ? -4.086 -10.797 -1.937 1 96.44 191 ARG B C 1
ATOM 4070 O O . ARG B 1 191 ? -5.125 -11.188 -2.473 1 96.44 191 ARG B O 1
ATOM 4077 N N . LEU B 1 192 ? -3 -11.531 -1.846 1 97.12 192 LEU B N 1
ATOM 4078 C CA . LEU B 1 192 ? -2.969 -12.875 -2.41 1 97.12 192 LEU B CA 1
ATOM 4079 C C . LEU B 1 192 ? -3.889 -13.812 -1.631 1 97.12 192 LEU B C 1
ATOM 4081 O O . LEU B 1 192 ? -4.582 -14.641 -2.223 1 97.12 192 LEU B O 1
ATOM 4085 N N . LEU B 1 193 ? -3.92 -13.711 -0.328 1 95.56 193 LEU B N 1
ATOM 4086 C CA . LEU B 1 193 ? -4.809 -14.539 0.486 1 95.56 193 LEU B CA 1
ATOM 4087 C C . LEU B 1 193 ? -6.27 -14.211 0.2 1 95.56 193 LEU B C 1
ATOM 4089 O O . LEU B 1 193 ? -7.117 -15.102 0.176 1 95.56 193 LEU B O 1
ATOM 4093 N N . MET B 1 194 ? -6.539 -12.914 0.036 1 94 194 MET B N 1
ATOM 4094 C CA . MET B 1 194 ? -7.895 -12.508 -0.333 1 94 194 MET B CA 1
ATOM 4095 C C . MET B 1 194 ? -8.32 -13.164 -1.643 1 94 194 MET B C 1
ATOM 4097 O O . MET B 1 194 ? -9.469 -13.594 -1.784 1 94 194 MET B O 1
ATOM 4101 N N . GLU B 1 195 ? -7.402 -13.25 -2.594 1 94.31 195 GLU B N 1
ATOM 4102 C CA . GLU B 1 195 ? -7.699 -13.898 -3.867 1 94.31 195 GLU B CA 1
ATOM 4103 C C . GLU B 1 195 ? -7.93 -15.398 -3.68 1 94.31 195 GLU B C 1
ATOM 4105 O O . GLU B 1 195 ? -8.844 -15.969 -4.277 1 94.31 195 GLU B O 1
ATOM 4110 N N . LEU B 1 196 ? -7.137 -16.031 -2.848 1 94.44 196 LEU B N 1
ATOM 4111 C CA . LEU B 1 196 ? -7.262 -17.469 -2.598 1 94.44 196 LEU B CA 1
ATOM 4112 C C . LEU B 1 196 ? -8.578 -17.781 -1.897 1 94.44 196 LEU B C 1
ATOM 4114 O O . LEU B 1 196 ? -9.172 -18.844 -2.121 1 94.44 196 LEU B O 1
ATOM 4118 N N . GLU B 1 197 ? -9 -16.875 -1.06 1 92.88 197 GLU B N 1
ATOM 4119 C CA . GLU B 1 197 ? -10.25 -17.047 -0.323 1 92.88 197 GLU B CA 1
ATOM 4120 C C . GLU B 1 197 ? -11.438 -17.188 -1.272 1 92.88 197 GLU B C 1
ATOM 4122 O O . GLU B 1 197 ? -12.43 -17.844 -0.939 1 92.88 197 GLU B O 1
ATOM 4127 N N . LYS B 1 198 ? -11.328 -16.625 -2.422 1 92.31 198 LYS B N 1
ATOM 4128 C CA . LYS B 1 198 ? -12.43 -16.641 -3.381 1 92.31 198 LYS B CA 1
ATOM 4129 C C . LYS B 1 198 ? -12.539 -17.984 -4.086 1 92.31 198 LYS B C 1
ATOM 4131 O O . LYS B 1 198 ? -13.547 -18.266 -4.738 1 92.31 198 LYS B O 1
ATOM 4136 N N . ARG B 1 199 ? -11.453 -18.766 -3.961 1 93.38 199 ARG B N 1
ATOM 4137 C CA . ARG B 1 199 ? -11.469 -20.078 -4.621 1 93.38 199 ARG B CA 1
ATOM 4138 C C . ARG B 1 199 ? -12.539 -20.984 -4.016 1 93.38 199 ARG B C 1
ATOM 4140 O O . ARG B 1 199 ? -12.773 -20.953 -2.807 1 93.38 199 ARG B O 1
ATOM 4147 N N . ASP B 1 200 ? -13.18 -21.797 -4.816 1 88.88 200 ASP B N 1
ATOM 4148 C CA . ASP B 1 200 ? -14.367 -22.531 -4.391 1 88.88 200 ASP B CA 1
ATOM 4149 C C . ASP B 1 200 ? -14.055 -24.016 -4.234 1 88.88 200 ASP B C 1
ATOM 4151 O O . ASP B 1 200 ? -14.969 -24.828 -4.039 1 88.88 200 ASP B O 1
ATOM 4155 N N . GLU B 1 201 ? -12.844 -24.359 -4.273 1 90.75 201 GLU B N 1
ATOM 4156 C CA . GLU B 1 201 ? -12.523 -25.766 -4.07 1 90.75 201 GLU B CA 1
ATOM 4157 C C . GLU B 1 201 ? -12.961 -26.25 -2.691 1 90.75 201 GLU B C 1
ATOM 4159 O O . GLU B 1 201 ? -12.68 -25.594 -1.684 1 90.75 201 GLU B O 1
ATOM 4164 N N . LYS B 1 202 ? -13.641 -27.25 -2.695 1 88.31 202 LYS B N 1
ATOM 4165 C CA . LYS B 1 202 ? -14.156 -27.797 -1.439 1 88.31 202 LYS B CA 1
ATOM 4166 C C . LYS B 1 202 ? -13.156 -28.75 -0.799 1 88.31 202 LYS B C 1
ATOM 4168 O O . LYS B 1 202 ? -13.133 -28.906 0.423 1 88.31 202 LYS B O 1
ATOM 4173 N N . GLN B 1 203 ? -12.414 -29.375 -1.64 1 90.94 203 GLN B N 1
ATOM 4174 C CA . GLN B 1 203 ? -11.398 -30.312 -1.183 1 90.94 203 GLN B CA 1
ATOM 4175 C C . GLN B 1 203 ? -10.062 -30.078 -1.879 1 90.94 203 GLN B C 1
ATOM 4177 O O . GLN B 1 203 ? -10.023 -29.797 -3.078 1 90.94 203 GLN B O 1
ATOM 4182 N N . LEU B 1 204 ? -9.047 -30.156 -1.021 1 93.94 204 LEU B N 1
ATOM 4183 C CA . LEU B 1 204 ? -7.703 -30.016 -1.573 1 93.94 204 LEU B CA 1
ATOM 4184 C C . LEU B 1 204 ? -6.934 -31.328 -1.482 1 93.94 204 LEU B C 1
ATOM 4186 O O . LEU B 1 204 ? -7.152 -32.125 -0.562 1 93.94 204 LEU B O 1
ATOM 4190 N N . TYR B 1 205 ? -6.086 -31.484 -2.395 1 93.62 205 TYR B N 1
ATOM 4191 C CA . TYR B 1 205 ? -5.281 -32.688 -2.445 1 93.62 205 TYR B CA 1
ATOM 4192 C C . TYR B 1 205 ? -3.795 -32.375 -2.33 1 93.62 205 TYR B C 1
ATOM 4194 O O . TYR B 1 205 ? -3.318 -31.391 -2.918 1 93.62 205 TYR B O 1
ATOM 4202 N N . ALA B 1 206 ? -3.145 -33.219 -1.547 1 92.88 206 ALA B N 1
ATOM 4203 C CA . ALA B 1 206 ? -1.693 -33.062 -1.435 1 92.88 206 ALA B CA 1
ATOM 4204 C C . ALA B 1 206 ? -1.017 -33.312 -2.783 1 92.88 206 ALA B C 1
ATOM 4206 O O . ALA B 1 206 ? -1.401 -34.188 -3.537 1 92.88 206 ALA B O 1
ATOM 4207 N N . LEU B 1 207 ? 0.033 -32.5 -3.008 1 93.12 207 LEU B N 1
ATOM 4208 C CA . LEU B 1 207 ? 0.75 -32.625 -4.273 1 93.12 207 LEU B CA 1
ATOM 4209 C C . LEU B 1 207 ? 2.135 -33.219 -4.066 1 93.12 207 LEU B C 1
ATOM 4211 O O . LEU B 1 207 ? 2.805 -32.906 -3.078 1 93.12 207 LEU B O 1
ATOM 4215 N N . ASN B 1 208 ? 2.518 -34.062 -4.945 1 89.25 208 ASN B N 1
ATOM 4216 C CA . ASN B 1 208 ? 3.916 -34.469 -5.004 1 89.25 208 ASN B CA 1
ATOM 4217 C C . ASN B 1 208 ? 4.641 -33.844 -6.184 1 89.25 208 ASN B C 1
ATOM 4219 O O . ASN B 1 208 ? 4.02 -33.156 -7.008 1 89.25 208 ASN B O 1
ATOM 4223 N N . ILE B 1 209 ? 5.867 -33.938 -6.207 1 87.88 209 ILE B N 1
ATOM 4224 C CA . ILE B 1 209 ? 6.707 -33.312 -7.203 1 87.88 209 ILE B CA 1
ATOM 4225 C C . ILE B 1 209 ? 6.289 -33.75 -8.602 1 87.88 209 ILE B C 1
ATOM 4227 O O . ILE B 1 209 ? 6.266 -32.938 -9.539 1 87.88 209 ILE B O 1
ATOM 4231 N N . ARG B 1 210 ? 5.973 -34.969 -8.734 1 90.56 210 ARG B N 1
ATOM 4232 C CA . ARG B 1 210 ? 5.562 -35.5 -10.031 1 90.56 210 ARG B CA 1
ATOM 4233 C C . ARG B 1 210 ? 4.262 -34.844 -10.5 1 90.56 210 ARG B C 1
ATOM 4235 O O . ARG B 1 210 ? 4.125 -34.5 -11.672 1 90.56 210 ARG B O 1
ATOM 4242 N N . ASP B 1 211 ? 3.271 -34.781 -9.586 1 93.19 211 ASP B N 1
ATOM 4243 C CA . ASP B 1 211 ? 2.018 -34.094 -9.906 1 93.19 211 ASP B CA 1
ATOM 4244 C C . ASP B 1 211 ? 2.277 -32.688 -10.438 1 93.19 211 ASP B C 1
ATOM 4246 O O . ASP B 1 211 ? 1.742 -32.312 -11.477 1 93.19 211 ASP B O 1
ATOM 4250 N N . ILE B 1 212 ? 3.107 -31.984 -9.766 1 92.69 212 ILE B N 1
ATOM 4251 C CA . ILE B 1 212 ? 3.402 -30.594 -10.094 1 92.69 212 ILE B CA 1
ATOM 4252 C C . ILE B 1 212 ? 4.043 -30.516 -11.477 1 92.69 212 ILE B C 1
ATOM 4254 O O . ILE B 1 212 ? 3.586 -29.75 -12.336 1 92.69 212 ILE B O 1
ATOM 4258 N N . GLN B 1 213 ? 5.047 -31.266 -11.688 1 91.75 213 GLN B N 1
ATOM 4259 C CA . GLN B 1 213 ? 5.754 -31.281 -12.961 1 91.75 213 GLN B CA 1
ATOM 4260 C C . GLN B 1 213 ? 4.809 -31.609 -14.117 1 91.75 213 GLN B C 1
ATOM 4262 O O . GLN B 1 213 ? 4.848 -30.969 -15.164 1 91.75 213 GLN B O 1
ATOM 4267 N N . THR B 1 214 ? 4.004 -32.562 -13.906 1 94.94 214 THR B N 1
ATOM 4268 C CA . THR B 1 214 ? 3.076 -33 -14.938 1 94.94 214 THR B CA 1
ATOM 4269 C C . THR B 1 214 ? 2.068 -31.922 -15.273 1 94.94 214 THR B C 1
ATOM 4271 O O . THR B 1 214 ? 1.802 -31.656 -16.453 1 94.94 214 THR B O 1
ATOM 4274 N N . ILE B 1 215 ? 1.511 -31.312 -14.242 1 96.56 215 ILE B N 1
ATOM 4275 C CA . ILE B 1 215 ? 0.5 -30.281 -14.461 1 96.56 215 ILE B CA 1
ATOM 4276 C C . ILE B 1 215 ? 1.118 -29.094 -15.203 1 96.56 215 ILE B C 1
ATOM 4278 O O . ILE B 1 215 ? 0.496 -28.531 -16.109 1 96.56 215 ILE B O 1
ATOM 4282 N N . TYR B 1 216 ? 2.307 -28.75 -14.898 1 94.38 216 TYR B N 1
ATOM 4283 C CA . TYR B 1 216 ? 2.965 -27.656 -15.586 1 94.38 216 TYR B CA 1
ATOM 4284 C C . TYR B 1 216 ? 3.303 -28.031 -17.031 1 94.38 216 TYR B C 1
ATOM 4286 O O . TYR B 1 216 ? 3.256 -27.188 -17.922 1 94.38 216 TYR B O 1
ATOM 4294 N N . LYS B 1 217 ? 3.68 -29.234 -17.234 1 93.06 217 LYS B N 1
ATOM 4295 C CA . LYS B 1 217 ? 3.887 -29.703 -18.609 1 93.06 217 LYS B CA 1
ATOM 4296 C C . LYS B 1 217 ? 2.611 -29.578 -19.438 1 93.06 217 LYS B C 1
ATOM 4298 O O . LYS B 1 217 ? 2.656 -29.156 -20.594 1 93.06 217 LYS B O 1
ATOM 4303 N N . VAL B 1 218 ? 1.524 -29.969 -18.828 1 95.19 218 VAL B N 1
ATOM 4304 C CA . VAL B 1 218 ? 0.227 -29.859 -19.484 1 95.19 218 VAL B CA 1
ATOM 4305 C C . VAL B 1 218 ? -0.05 -28.391 -19.828 1 95.19 218 VAL B C 1
ATOM 4307 O O . VAL B 1 218 ? -0.481 -28.078 -20.938 1 95.19 218 VAL B O 1
ATOM 4310 N N . LYS B 1 219 ? 0.16 -27.547 -18.844 1 94.75 219 LYS B N 1
ATOM 4311 C CA . LYS B 1 219 ? -0.001 -26.109 -19.062 1 94.75 219 LYS B CA 1
ATOM 4312 C C . LYS B 1 219 ? 0.817 -25.641 -20.25 1 94.75 219 LYS B C 1
ATOM 4314 O O . LYS B 1 219 ? 0.301 -24.938 -21.125 1 94.75 219 LYS B O 1
ATOM 4319 N N . GLU B 1 220 ? 2.07 -26 -20.312 1 92.31 220 GLU B N 1
ATOM 4320 C CA . GLU B 1 220 ? 2.975 -25.594 -21.391 1 92.31 220 GLU B CA 1
ATOM 4321 C C . GLU B 1 220 ? 2.502 -26.125 -22.734 1 92.31 220 GLU B C 1
ATOM 4323 O O . GLU B 1 220 ? 2.545 -25.406 -23.75 1 92.31 220 GLU B O 1
ATOM 4328 N N . GLN B 1 221 ? 2.16 -27.328 -22.75 1 91.75 221 GLN B N 1
ATOM 4329 C CA . GLN B 1 221 ? 1.659 -27.938 -23.969 1 91.75 221 GLN B CA 1
ATOM 4330 C C . GLN B 1 221 ? 0.441 -27.188 -24.5 1 91.75 221 GLN B C 1
ATOM 4332 O O . GLN B 1 221 ? 0.36 -26.906 -25.703 1 91.75 221 GLN B O 1
ATOM 4337 N N . MET B 1 222 ? -0.459 -26.953 -23.609 1 92.69 222 MET B N 1
ATOM 4338 C CA . MET B 1 222 ? -1.702 -26.281 -23.969 1 92.69 222 MET B CA 1
ATOM 4339 C C . MET B 1 222 ? -1.426 -24.875 -24.469 1 92.69 222 MET B C 1
ATOM 4341 O O . MET B 1 222 ? -1.971 -24.453 -25.5 1 92.69 222 MET B O 1
ATOM 4345 N N . LEU B 1 223 ? -0.536 -24.141 -23.828 1 92.19 223 LEU B N 1
ATOM 4346 C CA . LEU B 1 223 ? -0.302 -22.734 -24.141 1 92.19 223 LEU B CA 1
ATOM 4347 C C . LEU B 1 223 ? 0.611 -22.594 -25.359 1 92.19 223 LEU B C 1
ATOM 4349 O O . LEU B 1 223 ? 0.696 -21.516 -25.938 1 92.19 223 LEU B O 1
ATOM 4353 N N . GLY B 1 224 ? 1.303 -23.625 -25.703 1 90 224 GLY B N 1
ATOM 4354 C CA . GLY B 1 224 ? 2.146 -23.625 -26.891 1 90 224 GLY B CA 1
ATOM 4355 C C . GLY B 1 224 ? 1.355 -23.672 -28.188 1 90 224 GLY B C 1
ATOM 4356 O O . GLY B 1 224 ? 1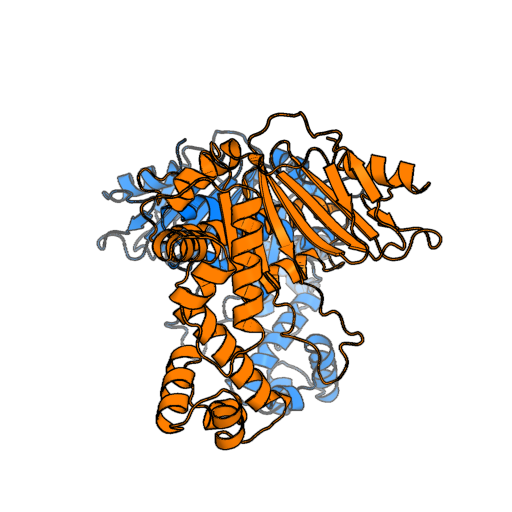.9 -23.406 -29.266 1 90 224 GLY B O 1
ATOM 4357 N N . HIS B 1 225 ? 0.115 -24.031 -28.094 1 90.94 225 HIS B N 1
ATOM 4358 C CA . HIS B 1 225 ? -0.74 -24.141 -29.266 1 90.94 225 HIS B CA 1
ATOM 4359 C C . HIS B 1 225 ? -2.113 -23.531 -29 1 90.94 225 HIS B C 1
ATOM 4361 O O . HIS B 1 225 ? -3.113 -24.25 -28.953 1 90.94 225 HIS B O 1
ATOM 4367 N N . LEU B 1 226 ? -2.303 -22.281 -29.125 1 94.94 226 LEU B N 1
ATOM 4368 C CA . LEU B 1 226 ? -3.512 -21.578 -28.703 1 94.94 226 LEU B CA 1
ATOM 4369 C C . LEU B 1 226 ? -4.57 -21.625 -29.797 1 94.94 226 LEU B C 1
ATOM 4371 O O . LEU B 1 226 ? -5.73 -21.281 -29.562 1 94.94 226 LEU B O 1
ATOM 4375 N N . ALA B 1 227 ? -4.133 -22.078 -30.984 1 95.12 227 ALA B N 1
ATOM 4376 C CA . ALA B 1 227 ? -5.082 -22.188 -32.094 1 95.12 227 ALA B CA 1
ATOM 4377 C C . ALA B 1 227 ? -5.906 -23.469 -31.984 1 95.12 227 ALA B C 1
ATOM 4379 O O . ALA B 1 227 ? -6.938 -23.594 -32.656 1 95.12 227 ALA B O 1
ATOM 4380 N N . LYS B 1 228 ? -5.434 -24.422 -31.266 1 94.25 228 LYS B N 1
ATOM 4381 C CA . LYS B 1 228 ? -6.098 -25.719 -31.109 1 94.25 228 LYS B CA 1
ATOM 4382 C C . LYS B 1 228 ? -6.602 -25.906 -29.688 1 94.25 228 LYS B C 1
ATOM 4384 O O . LYS B 1 228 ? -5.805 -26.031 -28.75 1 94.25 228 LYS B O 1
ATOM 4389 N N . PRO B 1 229 ? -7.902 -26 -29.5 1 94.94 229 PRO B N 1
ATOM 4390 C CA . PRO B 1 229 ? -8.43 -26.234 -28.156 1 94.94 229 PRO B CA 1
ATOM 4391 C C . PRO B 1 229 ? -7.898 -27.531 -27.531 1 94.94 229 PRO B C 1
ATOM 4393 O O . PRO B 1 229 ? -7.715 -28.531 -28.234 1 94.94 229 PRO B O 1
ATOM 4396 N N . PRO B 1 230 ? -7.656 -27.469 -26.266 1 95.81 230 PRO B N 1
ATOM 4397 C CA . PRO B 1 230 ? -7.148 -28.656 -25.594 1 95.81 230 PRO B CA 1
ATOM 4398 C C . PRO B 1 230 ? -8.195 -29.766 -25.484 1 95.81 230 PRO B C 1
ATOM 4400 O O . PRO B 1 230 ? -9.383 -29.484 -25.281 1 95.81 230 PRO B O 1
ATOM 4403 N N . VAL B 1 231 ? -7.793 -30.984 -25.688 1 96.38 231 VAL B N 1
ATOM 4404 C CA . VAL B 1 231 ? -8.609 -32.156 -25.484 1 96.38 231 VAL B CA 1
ATOM 4405 C C . VAL B 1 231 ? -8.164 -32.875 -24.188 1 96.38 231 VAL B C 1
ATOM 4407 O O . VAL B 1 231 ? -7.066 -33.438 -24.125 1 96.38 231 VAL B O 1
ATOM 4410 N N . ILE B 1 232 ? -9.031 -32.906 -23.234 1 96.25 232 ILE B N 1
ATOM 4411 C CA . ILE B 1 232 ? -8.703 -33.375 -21.891 1 96.25 232 ILE B CA 1
ATOM 4412 C C . ILE B 1 232 ? -8.195 -34.812 -21.922 1 96.25 232 ILE B C 1
ATOM 4414 O O . ILE B 1 232 ? -7.215 -35.125 -21.25 1 96.25 232 ILE B O 1
ATOM 4418 N N . LYS B 1 233 ? -8.875 -35.656 -22.703 1 96.19 233 LYS B N 1
ATOM 4419 C CA . LYS B 1 233 ? -8.492 -37.062 -22.781 1 96.19 233 LYS B CA 1
ATOM 4420 C C . LYS B 1 233 ? -7.062 -37.219 -23.297 1 96.19 233 LYS B C 1
ATOM 4422 O O . LYS B 1 233 ? -6.293 -38.031 -22.75 1 96.19 233 LYS B O 1
ATOM 4427 N N . GLU B 1 234 ? -6.711 -36.469 -24.281 1 95.88 234 GLU B N 1
ATOM 4428 C CA . GLU B 1 234 ? -5.367 -36.5 -24.844 1 95.88 234 GLU B CA 1
ATOM 4429 C C . GLU B 1 234 ? -4.332 -35.969 -23.859 1 95.88 234 GLU B C 1
ATOM 4431 O O . GLU B 1 234 ? -3.266 -36.562 -23.688 1 95.88 234 GLU B O 1
ATOM 4436 N N . LEU B 1 235 ? -4.672 -34.875 -23.203 1 96.31 235 LEU B N 1
ATOM 4437 C CA . LEU B 1 235 ? -3.779 -34.281 -22.203 1 96.31 235 LEU B CA 1
ATOM 4438 C C . LEU B 1 235 ? -3.545 -35.281 -21.062 1 96.31 235 LEU B C 1
ATOM 4440 O O . LEU B 1 235 ? -2.422 -35.406 -20.562 1 96.31 235 LEU B O 1
ATOM 4444 N N . ALA B 1 236 ? -4.602 -35.906 -20.625 1 96.62 236 ALA B N 1
ATOM 4445 C CA . ALA B 1 236 ? -4.523 -36.875 -19.531 1 96.62 236 ALA B CA 1
ATOM 4446 C C . ALA B 1 236 ? -3.6 -38.031 -19.891 1 96.62 236 ALA B C 1
ATOM 4448 O O . ALA B 1 236 ? -2.781 -38.469 -19.062 1 96.62 236 ALA B O 1
ATOM 4449 N N . ILE B 1 237 ? -3.713 -38.531 -21.094 1 95.69 237 ILE B N 1
ATOM 4450 C CA . ILE B 1 237 ? -2.881 -39.656 -21.578 1 95.69 237 ILE B CA 1
ATOM 4451 C C . ILE B 1 237 ? -1.414 -39.219 -21.578 1 95.69 237 ILE B C 1
ATOM 4453 O O . ILE B 1 237 ? -0.561 -39.938 -21.031 1 95.69 237 ILE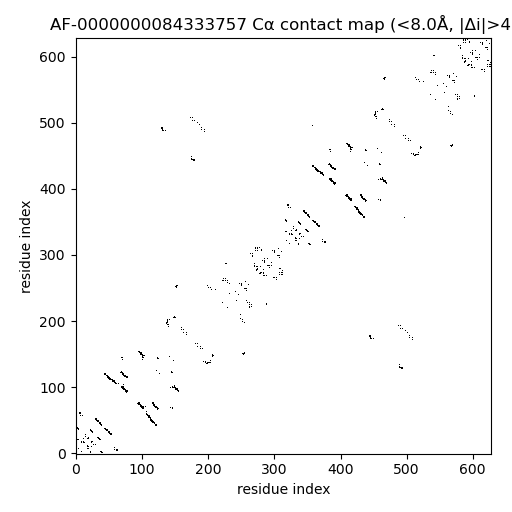 B O 1
ATOM 4457 N N . ASP B 1 238 ? -1.185 -38.094 -22.062 1 92.5 238 ASP B N 1
ATOM 4458 C CA . ASP B 1 238 ? 0.177 -37.562 -22.125 1 92.5 238 ASP B CA 1
ATOM 4459 C C . ASP B 1 238 ? 0.749 -37.375 -20.719 1 92.5 238 ASP B C 1
ATOM 4461 O O . ASP B 1 238 ? 1.949 -37.531 -20.5 1 92.5 238 ASP B O 1
ATOM 4465 N N . ALA B 1 239 ? -0.121 -36.969 -19.812 1 93.75 239 ALA B N 1
ATOM 4466 C CA . ALA B 1 239 ? 0.282 -36.688 -18.438 1 93.75 239 ALA B CA 1
ATOM 4467 C C . ALA B 1 239 ? 0.372 -37.938 -17.594 1 93.75 239 ALA B C 1
ATOM 4469 O O . ALA B 1 239 ? 0.92 -37.938 -16.484 1 93.75 239 ALA B O 1
ATOM 4470 N N . GLY B 1 240 ? -0.189 -39.031 -18.031 1 94.81 240 GLY B N 1
ATOM 4471 C CA . GLY B 1 240 ? -0.228 -40.281 -17.25 1 94.81 240 GLY B CA 1
ATOM 4472 C C . GLY B 1 240 ? -1.146 -40.188 -16.047 1 94.81 240 GLY B C 1
ATOM 4473 O O . GLY B 1 240 ? -0.816 -40.688 -14.977 1 94.81 240 GLY B O 1
ATOM 4474 N N . MET B 1 241 ? -2.188 -39.469 -16.172 1 94.69 241 MET B N 1
ATOM 4475 C CA . MET B 1 241 ? -3.191 -39.281 -15.133 1 94.69 241 MET B CA 1
ATOM 4476 C C . MET B 1 241 ? -4.59 -39.562 -15.672 1 94.69 241 MET B C 1
ATOM 4478 O O . MET B 1 241 ? -4.809 -39.562 -16.875 1 94.69 241 MET B O 1
ATOM 4482 N N . SER B 1 242 ? -5.535 -39.875 -14.75 1 96.44 242 SER B N 1
ATOM 4483 C CA . SER B 1 242 ? -6.934 -39.906 -15.164 1 96.44 242 SER B CA 1
ATOM 4484 C C . SER B 1 242 ? -7.441 -38.5 -15.492 1 96.44 242 SER B C 1
ATOM 4486 O O . SER B 1 242 ? -6.941 -37.531 -14.961 1 96.44 242 SER B O 1
ATOM 4488 N N . PRO B 1 243 ? -8.414 -38.375 -16.359 1 97.31 243 PRO B N 1
ATOM 4489 C CA . PRO B 1 243 ? -9 -37.062 -16.641 1 97.31 243 PRO B CA 1
ATOM 4490 C C . PRO B 1 243 ? -9.5 -36.375 -15.391 1 97.31 243 PRO B C 1
ATOM 4492 O O . PRO B 1 243 ? -9.336 -35.156 -15.25 1 97.31 243 PRO B O 1
ATOM 4495 N N . SER B 1 244 ? -10.055 -37.125 -14.523 1 96.94 244 SER B N 1
ATOM 4496 C CA . SER B 1 244 ? -10.586 -36.531 -13.289 1 96.94 244 SER B CA 1
ATOM 4497 C C . SER B 1 244 ? -9.477 -35.938 -12.43 1 96.94 244 SER B C 1
ATOM 4499 O O . SER B 1 244 ? -9.602 -34.812 -11.938 1 96.94 244 SER B O 1
ATOM 4501 N N . LYS B 1 245 ? -8.391 -36.688 -12.234 1 96.69 245 LYS B N 1
ATOM 4502 C CA . LYS B 1 245 ? -7.266 -36.188 -11.445 1 96.69 245 LYS B CA 1
ATOM 4503 C C . LYS B 1 245 ? -6.633 -34.969 -12.102 1 96.69 245 LYS B C 1
ATOM 4505 O O . LYS B 1 245 ? -6.305 -34 -11.422 1 96.69 245 LYS B O 1
ATOM 4510 N N . LEU B 1 246 ? -6.477 -35.031 -13.398 1 97.38 246 LEU B N 1
ATOM 4511 C CA . LEU B 1 246 ? -5.891 -33.938 -14.133 1 97.38 246 LEU B CA 1
ATOM 4512 C C . LEU B 1 246 ? -6.703 -32.656 -13.938 1 97.38 246 LEU B C 1
ATOM 4514 O O . LEU B 1 246 ? -6.156 -31.609 -13.57 1 97.38 246 LEU B O 1
ATOM 4518 N N . LYS B 1 247 ? -7.996 -32.719 -14.156 1 97.06 247 LYS B N 1
ATOM 4519 C CA . LYS B 1 247 ? -8.875 -31.547 -14.023 1 97.06 247 LYS B CA 1
ATOM 4520 C C . LYS B 1 247 ? -8.836 -30.984 -12.609 1 97.06 247 LYS B C 1
ATOM 4522 O O . LYS B 1 247 ? -8.75 -29.766 -12.414 1 97.06 247 LYS B O 1
ATOM 4527 N N . ARG B 1 248 ? -8.867 -31.875 -11.695 1 96.38 248 ARG B N 1
ATOM 4528 C CA . ARG B 1 248 ? -8.914 -31.484 -10.289 1 96.38 248 ARG B CA 1
ATOM 4529 C C . ARG B 1 248 ? -7.629 -30.766 -9.883 1 96.38 248 ARG B C 1
ATOM 4531 O O . ARG B 1 248 ? -7.68 -29.688 -9.289 1 96.38 248 ARG B O 1
ATOM 4538 N N . LEU B 1 249 ? -6.5 -31.328 -10.18 1 96.88 249 LEU B N 1
ATOM 4539 C CA . LEU B 1 249 ? -5.219 -30.75 -9.773 1 96.88 249 LEU B CA 1
ATOM 4540 C C . LEU B 1 249 ? -4.949 -29.453 -10.523 1 96.88 249 LEU B C 1
ATOM 4542 O O . LEU B 1 249 ? -4.383 -28.516 -9.961 1 96.88 249 LEU B O 1
ATOM 4546 N N . PHE B 1 250 ? -5.316 -29.453 -11.797 1 97.38 250 PHE B N 1
ATOM 4547 C CA . PHE B 1 250 ? -5.156 -28.234 -12.586 1 97.38 250 PHE B CA 1
ATOM 4548 C C . PHE B 1 250 ? -5.938 -27.078 -11.961 1 97.38 250 PHE B C 1
ATOM 4550 O O . PHE B 1 250 ? -5.395 -26 -11.742 1 97.38 250 PHE B O 1
ATOM 4557 N N . ARG B 1 251 ? -7.164 -27.359 -11.664 1 96.81 251 ARG B N 1
ATOM 4558 C CA . ARG B 1 251 ? -8.016 -26.344 -11.055 1 96.81 251 ARG B CA 1
ATOM 4559 C C . ARG B 1 251 ? -7.477 -25.922 -9.695 1 96.81 251 ARG B C 1
ATOM 4561 O O . ARG B 1 251 ? -7.484 -24.734 -9.359 1 96.81 251 ARG B O 1
ATOM 4568 N N . GLN B 1 252 ? -7.035 -26.859 -8.969 1 96.44 252 GLN B N 1
ATOM 4569 C CA . GLN B 1 252 ? -6.484 -26.562 -7.648 1 96.44 252 GLN B CA 1
ATOM 4570 C C . GLN B 1 252 ? -5.273 -25.641 -7.758 1 96.44 252 GLN B C 1
ATOM 4572 O O . GLN B 1 252 ? -5.172 -24.641 -7.035 1 96.44 252 GLN B O 1
ATOM 4577 N N . ILE B 1 253 ? -4.398 -25.891 -8.664 1 96.62 253 ILE B N 1
ATOM 4578 C CA . ILE B 1 253 ? -3.139 -25.172 -8.773 1 96.62 253 ILE B CA 1
ATOM 4579 C C . ILE B 1 253 ? -3.385 -23.797 -9.406 1 96.62 253 ILE B C 1
ATOM 4581 O O . ILE B 1 253 ? -2.912 -22.781 -8.891 1 96.62 253 ILE B O 1
ATOM 4585 N N . PHE B 1 254 ? -4.18 -23.766 -10.43 1 96.44 254 PHE B N 1
ATOM 4586 C CA . PHE B 1 254 ? -4.258 -22.547 -11.227 1 96.44 254 PHE B CA 1
ATOM 4587 C C . PHE B 1 254 ? -5.539 -21.781 -10.922 1 96.44 254 PHE B C 1
ATOM 4589 O O . PHE B 1 254 ? -5.691 -20.641 -11.328 1 96.44 254 PHE B O 1
ATOM 4596 N N . GLY B 1 255 ? -6.523 -22.359 -10.266 1 95.25 255 GLY B N 1
ATOM 4597 C CA . GLY B 1 255 ? -7.738 -21.703 -9.836 1 95.25 255 GLY B CA 1
ATOM 4598 C C . GLY B 1 255 ? -8.797 -21.625 -10.922 1 95.25 255 GLY B C 1
ATOM 4599 O O . GLY B 1 255 ? -9.789 -20.906 -10.781 1 95.25 255 GLY B O 1
ATOM 4600 N N . ASN B 1 256 ? -8.555 -22.297 -12.016 1 94.31 256 ASN B N 1
ATOM 4601 C CA . ASN B 1 256 ? -9.445 -22.281 -13.172 1 94.31 256 ASN B CA 1
ATOM 4602 C C . ASN B 1 256 ? -9.477 -23.641 -13.859 1 94.31 256 ASN B C 1
ATOM 4604 O O . ASN B 1 256 ? -8.57 -24.453 -13.68 1 94.31 256 ASN B O 1
ATOM 4608 N N . SER B 1 257 ? -10.555 -23.891 -14.641 1 96 257 SER B N 1
ATOM 4609 C CA . SER B 1 257 ? -10.594 -25.109 -15.453 1 96 257 SER B CA 1
ATOM 4610 C C . SER B 1 257 ? -9.586 -25.047 -16.594 1 96 257 SER B C 1
ATOM 4612 O O . SER B 1 257 ? -9.141 -23.969 -16.984 1 96 257 SER B O 1
ATOM 4614 N N . ILE B 1 258 ? -9.242 -26.188 -17.078 1 96.62 258 ILE B N 1
ATOM 4615 C CA . ILE B 1 258 ? -8.273 -26.297 -18.172 1 96.62 258 ILE B CA 1
ATOM 4616 C C . ILE B 1 258 ? -8.727 -25.438 -19.344 1 96.62 258 ILE B C 1
ATOM 4618 O O . ILE B 1 258 ? -7.965 -24.625 -19.875 1 96.62 258 ILE B O 1
ATOM 4622 N N . PHE B 1 259 ? -9.969 -25.531 -19.672 1 95.5 259 PHE B N 1
ATOM 4623 C CA . PHE B 1 259 ? -10.469 -24.828 -20.828 1 95.5 259 PHE B CA 1
ATOM 4624 C C . PHE B 1 259 ? -10.492 -23.312 -20.578 1 95.5 259 PHE B C 1
ATOM 4626 O O . PHE B 1 259 ? -10.078 -22.531 -21.438 1 95.5 259 PHE B O 1
ATOM 4633 N N . ASN B 1 260 ? -11.055 -22.938 -19.5 1 95.69 260 ASN B N 1
ATOM 4634 C CA . ASN B 1 260 ? -11.109 -21.5 -19.203 1 95.69 260 ASN B CA 1
ATOM 4635 C C . ASN B 1 260 ? -9.719 -20.891 -19.156 1 95.69 260 ASN B C 1
ATOM 4637 O O . ASN B 1 260 ? -9.523 -19.75 -19.594 1 95.69 260 ASN B O 1
ATOM 4641 N N . TYR B 1 261 ? -8.836 -21.625 -18.531 1 95.75 261 TYR B N 1
ATOM 4642 C CA . TYR B 1 261 ? -7.449 -21.156 -18.484 1 95.75 261 TYR B CA 1
ATOM 4643 C C . TYR B 1 261 ? -6.875 -20.984 -19.875 1 95.75 261 TYR B C 1
ATOM 4645 O O . TYR B 1 261 ? -6.262 -19.953 -20.172 1 95.75 261 TYR B O 1
ATOM 4653 N N . TYR B 1 262 ? -7.07 -21.984 -20.719 1 95.56 262 TYR B N 1
ATOM 4654 C CA . TYR B 1 262 ? -6.688 -21.922 -22.125 1 95.56 262 TYR B CA 1
ATOM 4655 C C . TYR B 1 262 ? -7.297 -20.719 -22.812 1 95.56 262 TYR B C 1
ATOM 4657 O O . TYR B 1 262 ? -6.594 -19.953 -23.484 1 95.56 262 TYR B O 1
ATOM 4665 N N . GLN B 1 263 ? -8.547 -20.531 -22.609 1 95.31 263 GLN B N 1
ATOM 4666 C CA . GLN B 1 263 ? -9.266 -19.453 -23.266 1 95.31 263 GLN B CA 1
ATOM 4667 C C . GLN B 1 263 ? -8.742 -18.094 -22.812 1 95.31 263 GLN B C 1
ATOM 4669 O O . GLN B 1 263 ? -8.641 -17.156 -23.609 1 95.31 263 GLN B O 1
ATOM 4674 N N . GLU B 1 264 ? -8.453 -18.016 -21.594 1 93.75 264 GLU B N 1
ATOM 4675 C CA . GLU B 1 264 ? -7.906 -16.781 -21.062 1 93.75 264 GLU B CA 1
ATOM 4676 C C . GLU B 1 264 ? -6.609 -16.391 -21.75 1 93.75 264 GLU B C 1
ATOM 4678 O O . GLU B 1 264 ? -6.43 -15.234 -22.156 1 93.75 264 GLU B O 1
ATOM 4683 N N . PHE B 1 265 ? -5.727 -17.297 -21.906 1 94.38 265 PHE B N 1
ATOM 4684 C CA . PHE B 1 265 ? -4.441 -17.016 -22.547 1 94.38 265 PHE B CA 1
ATOM 4685 C C . PHE B 1 265 ? -4.621 -16.766 -24.031 1 94.38 265 PHE B C 1
ATOM 4687 O O . PHE B 1 265 ? -3.895 -15.961 -24.625 1 94.38 265 PHE B O 1
ATOM 4694 N N . ARG B 1 266 ? -5.598 -17.516 -24.594 1 95.12 266 ARG B N 1
ATOM 4695 C CA . ARG B 1 266 ? -5.918 -17.297 -26 1 95.12 266 ARG B CA 1
ATOM 4696 C C . ARG B 1 266 ? -6.375 -15.852 -26.234 1 95.12 266 ARG B C 1
ATOM 4698 O O . ARG B 1 266 ? -5.949 -15.203 -27.188 1 95.12 266 ARG B O 1
ATOM 4705 N N . MET B 1 267 ? -7.133 -15.328 -25.359 1 95.06 267 MET B N 1
ATOM 4706 C CA . MET B 1 267 ? -7.625 -13.961 -25.469 1 95.06 267 MET B CA 1
ATOM 4707 C C . MET B 1 267 ? -6.52 -12.953 -25.156 1 95.06 267 MET B C 1
ATOM 4709 O O . MET B 1 267 ? -6.484 -11.867 -25.75 1 95.06 267 MET B O 1
ATOM 4713 N N . LYS B 1 268 ? -5.691 -13.289 -24.219 1 91.75 268 LYS B N 1
ATOM 4714 C CA . LYS B 1 268 ? -4.543 -12.422 -23.969 1 91.75 268 LYS B CA 1
ATOM 4715 C C . LYS B 1 268 ? -3.658 -12.297 -25.203 1 91.75 268 LYS B C 1
ATOM 4717 O O . LYS B 1 268 ? -3.176 -11.203 -25.516 1 91.75 268 LYS B O 1
ATOM 4722 N N . GLU B 1 269 ? -3.463 -13.375 -25.859 1 92.62 269 GLU B N 1
ATOM 4723 C CA . GLU B 1 269 ? -2.703 -13.375 -27.094 1 92.62 269 GLU B CA 1
ATOM 4724 C C . GLU B 1 269 ? -3.4 -12.531 -28.172 1 92.62 269 GLU B C 1
ATOM 4726 O O . GLU B 1 269 ? -2.752 -11.781 -28.906 1 92.62 269 GLU B O 1
ATOM 4731 N N . ALA B 1 270 ? -4.648 -12.727 -28.234 1 95.12 270 ALA B N 1
ATOM 4732 C CA . ALA B 1 270 ? -5.426 -11.93 -29.172 1 95.12 270 ALA B CA 1
ATOM 4733 C C . ALA B 1 270 ? -5.23 -10.438 -28.938 1 95.12 270 ALA B C 1
ATOM 4735 O O . ALA B 1 270 ? -5.02 -9.672 -29.875 1 95.12 270 ALA B O 1
ATOM 4736 N N . ALA B 1 271 ? -5.332 -10.086 -27.734 1 93.38 271 ALA B N 1
ATOM 4737 C CA . ALA B 1 271 ? -5.156 -8.688 -27.344 1 93.38 271 ALA B CA 1
ATOM 4738 C C . ALA B 1 271 ? -3.785 -8.172 -27.781 1 93.38 271 ALA B C 1
ATOM 4740 O O . ALA B 1 271 ? -3.67 -7.062 -28.297 1 93.38 271 ALA B O 1
ATOM 4741 N N . LEU B 1 272 ? -2.807 -8.938 -27.547 1 89.5 272 LEU B N 1
ATOM 4742 C CA . LEU B 1 272 ? -1.443 -8.57 -27.922 1 89.5 272 LEU B CA 1
ATOM 4743 C C . LEU B 1 272 ? -1.321 -8.391 -29.438 1 89.5 272 LEU B C 1
ATOM 4745 O O . LEU B 1 272 ? -0.729 -7.418 -29.906 1 89.5 272 LEU B O 1
ATOM 4749 N N . LEU B 1 273 ? -1.881 -9.359 -30.109 1 92.75 273 LEU B N 1
ATOM 4750 C CA . LEU B 1 273 ? -1.809 -9.328 -31.562 1 92.75 273 LEU B CA 1
ATOM 4751 C C . LEU B 1 273 ? -2.549 -8.117 -32.125 1 92.75 273 LEU B C 1
ATOM 4753 O O . LEU B 1 273 ? -2.09 -7.496 -33.094 1 92.75 273 LEU B O 1
ATOM 4757 N N . LEU B 1 274 ? -3.66 -7.777 -31.547 1 93.75 274 LEU B N 1
ATOM 4758 C CA . LEU B 1 274 ? -4.465 -6.645 -32 1 93.75 274 LEU B CA 1
ATOM 4759 C C . LEU B 1 274 ? -3.74 -5.328 -31.734 1 93.75 274 LEU B C 1
ATOM 4761 O O . LEU B 1 274 ? -3.684 -4.457 -32.594 1 93.75 274 LEU B O 1
ATOM 4765 N N . LYS B 1 275 ? -3.195 -5.18 -30.578 1 90 275 LYS B N 1
ATOM 4766 C CA . LYS B 1 275 ? -2.666 -3.893 -30.125 1 90 275 LYS B CA 1
ATOM 4767 C C . LYS B 1 275 ? -1.205 -3.727 -30.531 1 90 275 LYS B C 1
ATOM 4769 O O . LYS B 1 275 ? -0.81 -2.67 -31.031 1 90 275 LYS B O 1
ATOM 4774 N N . ASP B 1 276 ? -0.439 -4.676 -30.328 1 84.69 276 ASP B N 1
ATOM 4775 C CA . ASP B 1 276 ? 1.001 -4.543 -30.531 1 84.69 276 ASP B CA 1
ATOM 4776 C C . ASP B 1 276 ? 1.387 -4.832 -31.984 1 84.69 276 ASP B C 1
ATOM 4778 O O . ASP B 1 276 ? 2.252 -4.16 -32.531 1 84.69 276 ASP B O 1
ATOM 4782 N N . GLU B 1 277 ? 0.769 -5.844 -32.594 1 86.38 277 GLU B N 1
ATOM 4783 C CA . GLU B 1 277 ? 1.107 -6.219 -33.969 1 86.38 277 GLU B CA 1
ATOM 4784 C C . GLU B 1 277 ? 0.164 -5.559 -34.969 1 86.38 277 GLU B C 1
ATOM 4786 O O . GLU B 1 277 ? 0.387 -5.625 -36.188 1 86.38 277 GLU B O 1
ATOM 4791 N N . LYS B 1 278 ? -0.919 -4.984 -34.5 1 88.88 278 LYS B N 1
ATOM 4792 C CA . LYS B 1 278 ? -1.872 -4.211 -35.281 1 88.88 278 LYS B CA 1
ATOM 4793 C C . LYS B 1 278 ? -2.482 -5.062 -36.375 1 88.88 278 LYS B C 1
ATOM 4795 O O . LYS B 1 278 ? -2.652 -4.59 -37.531 1 88.88 278 LYS B O 1
ATOM 4800 N N . LEU B 1 279 ? -2.621 -6.34 -36.094 1 92.44 279 LEU B N 1
ATOM 4801 C CA . LEU B 1 279 ? -3.297 -7.23 -37.031 1 92.44 279 LEU B CA 1
ATOM 4802 C C . LEU B 1 279 ? -4.793 -6.934 -37.094 1 92.44 279 LEU B C 1
ATOM 4804 O O . LEU B 1 279 ? -5.348 -6.367 -36.156 1 92.44 279 LEU B O 1
ATOM 4808 N N . SER B 1 280 ? -5.391 -7.34 -38.156 1 94.75 280 SER B N 1
ATOM 4809 C CA . SER B 1 280 ? -6.84 -7.168 -38.25 1 94.75 280 SER B CA 1
ATOM 4810 C C . SER B 1 280 ? -7.574 -8.156 -37.375 1 94.75 280 SER B C 1
ATOM 4812 O O . SER B 1 280 ? -7.016 -9.188 -36.969 1 94.75 280 SER B O 1
ATOM 4814 N N . VAL B 1 281 ? -8.82 -7.867 -37.094 1 95.62 281 VAL B N 1
ATOM 4815 C CA . VAL B 1 281 ? -9.656 -8.727 -36.25 1 95.62 281 VAL B CA 1
ATOM 4816 C C . VAL B 1 281 ? -9.773 -10.109 -36.875 1 95.62 281 VAL B C 1
ATOM 4818 O O . VAL B 1 281 ? -9.664 -11.125 -36.188 1 95.62 281 VAL B O 1
ATOM 4821 N N . SER B 1 282 ? -9.961 -10.117 -38.188 1 95.94 282 SER B N 1
ATOM 4822 C CA . SER B 1 282 ? -10.109 -11.375 -38.906 1 95.94 282 SER B CA 1
ATOM 4823 C C . SER B 1 282 ? -8.828 -12.203 -38.844 1 95.94 282 SER B C 1
ATOM 4825 O O . SER B 1 282 ? -8.867 -13.406 -38.625 1 95.94 282 SER B O 1
ATOM 4827 N N . ASP B 1 283 ? -7.734 -11.57 -39.094 1 96.12 283 ASP B N 1
ATOM 4828 C CA . ASP B 1 283 ? -6.449 -12.266 -39.062 1 96.12 283 ASP B CA 1
ATOM 4829 C C . ASP B 1 283 ? -6.188 -12.883 -37.688 1 96.12 283 ASP B C 1
ATOM 4831 O O . ASP B 1 283 ? -5.754 -14.039 -37.594 1 96.12 283 ASP B O 1
ATOM 4835 N N . VAL B 1 284 ? -6.438 -12.125 -36.625 1 96.56 284 VAL B N 1
ATOM 4836 C CA . VAL B 1 284 ? -6.215 -12.602 -35.281 1 96.56 284 VAL B CA 1
ATOM 4837 C C . VAL B 1 284 ? -7.141 -13.781 -34.969 1 96.56 284 VAL B C 1
ATOM 4839 O O . VAL B 1 284 ? -6.703 -14.805 -34.438 1 96.56 284 VAL B O 1
ATOM 4842 N N . GLY B 1 285 ? -8.375 -13.656 -35.312 1 96.56 285 GLY B N 1
ATOM 4843 C CA . GLY B 1 285 ? -9.328 -14.734 -35.094 1 96.56 285 GLY B CA 1
ATOM 4844 C C . GLY B 1 285 ? -8.914 -16.047 -35.75 1 96.56 285 GLY B C 1
ATOM 4845 O O . GLY B 1 285 ? -8.883 -17.078 -35.094 1 96.56 285 GLY B O 1
ATOM 4846 N N . TYR B 1 286 ? -8.539 -15.93 -37.031 1 95.88 286 TYR B N 1
ATOM 4847 C CA . TYR B 1 286 ? -8.172 -17.125 -37.781 1 95.88 286 TYR B CA 1
ATOM 4848 C C . TYR B 1 286 ? -6.859 -17.719 -37.281 1 95.88 286 TYR B C 1
ATOM 4850 O O . TYR B 1 286 ? -6.715 -18.938 -37.188 1 95.88 286 TYR B O 1
ATOM 4858 N N . ARG B 1 287 ? -5.992 -16.891 -36.906 1 94.75 287 ARG B N 1
ATOM 4859 C CA . ARG B 1 287 ? -4.707 -17.344 -36.375 1 94.75 287 ARG B CA 1
ATOM 4860 C C . ARG B 1 287 ? -4.891 -18.125 -35.094 1 94.75 287 ARG B C 1
ATOM 4862 O O . ARG B 1 287 ? -4.141 -19.062 -34.812 1 94.75 287 ARG B O 1
ATOM 4869 N N . LEU B 1 288 ? -5.879 -17.719 -34.375 1 96.88 288 LEU B N 1
ATOM 4870 C CA . LEU B 1 288 ? -6.102 -18.359 -33.094 1 96.88 288 LEU B CA 1
ATOM 4871 C C . LEU B 1 288 ? -7.133 -19.469 -33.188 1 96.88 288 LEU B C 1
ATOM 4873 O O . LEU B 1 288 ? -7.645 -19.953 -32.156 1 96.88 288 LEU B O 1
ATOM 4877 N N . GLY B 1 289 ? -7.504 -19.828 -34.375 1 96.19 289 GLY B N 1
ATOM 4878 C CA . GLY B 1 289 ? -8.242 -21.047 -34.625 1 96.19 289 GLY B CA 1
ATOM 4879 C C . GLY B 1 289 ? -9.75 -20.844 -34.656 1 96.19 289 GLY B C 1
ATOM 4880 O O . GLY B 1 289 ? -10.516 -21.812 -34.656 1 96.19 289 GLY B O 1
ATOM 4881 N N . PHE B 1 290 ? -10.18 -19.656 -34.656 1 96.38 290 PHE B N 1
ATOM 4882 C CA . PHE B 1 290 ? -11.617 -19.422 -34.75 1 96.38 290 PHE B CA 1
ATOM 4883 C C . PHE B 1 290 ? -12.078 -19.562 -36.188 1 96.38 290 PHE B C 1
ATOM 4885 O O . PHE B 1 290 ? -11.43 -19.047 -37.125 1 96.38 290 PHE B O 1
ATOM 4892 N N . THR B 1 291 ? -13.18 -20.219 -36.312 1 93.81 291 THR B N 1
ATOM 4893 C CA . THR B 1 291 ? -13.758 -20.344 -37.656 1 93.81 291 THR B CA 1
ATOM 4894 C C . THR B 1 291 ? -14.883 -19.328 -37.844 1 93.81 291 THR B C 1
ATOM 4896 O O . THR B 1 291 ? -15.242 -19 -38.969 1 93.81 291 THR B O 1
ATOM 4899 N N . ASN B 1 292 ? -15.383 -18.906 -36.719 1 94.94 292 ASN B N 1
ATOM 4900 C CA . ASN B 1 292 ? -16.453 -17.922 -36.688 1 94.94 292 ASN B CA 1
ATOM 4901 C C . ASN B 1 292 ? -16.016 -16.641 -36 1 94.94 292 ASN B C 1
ATOM 4903 O O . ASN B 1 292 ? -15.844 -16.625 -34.781 1 94.94 292 ASN B O 1
ATOM 4907 N N . LEU B 1 293 ? -15.938 -15.617 -36.75 1 94.62 293 LEU B N 1
ATOM 4908 C CA . LEU B 1 293 ? -15.406 -14.359 -36.219 1 94.62 293 LEU B CA 1
ATOM 4909 C C . LEU B 1 293 ? -16.391 -13.719 -35.25 1 94.62 293 LEU B C 1
ATOM 4911 O O . LEU B 1 293 ? -15.969 -13 -34.312 1 94.62 293 LEU B O 1
ATOM 4915 N N . SER B 1 294 ? -17.641 -13.992 -35.406 1 96.06 294 SER B N 1
ATOM 4916 C CA . SER B 1 294 ? -18.625 -13.508 -34.438 1 96.06 294 SER B CA 1
ATOM 4917 C C . SER B 1 294 ? -18.406 -14.133 -33.062 1 96.06 294 SER B C 1
ATOM 4919 O O . SER B 1 294 ? -18.531 -13.461 -32.062 1 96.06 294 SER B O 1
ATOM 4921 N N . HIS B 1 295 ? -18.094 -15.406 -33.188 1 96 295 HIS B N 1
ATOM 4922 C CA . HIS B 1 295 ? -17.797 -16.094 -31.938 1 96 295 HIS B CA 1
ATOM 4923 C C . HIS B 1 295 ? -16.531 -15.562 -31.297 1 96 295 HIS B C 1
ATOM 4925 O O . HIS B 1 295 ? -16.469 -15.359 -30.078 1 96 295 HIS B O 1
ATOM 4931 N N . PHE B 1 296 ? -15.586 -15.344 -32.094 1 96.88 296 PHE B N 1
ATOM 4932 C CA . PHE B 1 296 ? -14.359 -14.742 -31.609 1 96.88 296 PHE B CA 1
ATOM 4933 C C . PHE B 1 296 ? -14.648 -13.422 -30.906 1 96.88 296 PHE B C 1
ATOM 4935 O O . PHE B 1 296 ? -14.211 -13.195 -29.781 1 96.88 296 PHE B O 1
ATOM 4942 N N . SER B 1 297 ? -15.328 -12.578 -31.516 1 96.75 297 SER B N 1
ATOM 4943 C CA . SER B 1 297 ? -15.641 -11.25 -30.984 1 96.75 297 SER B CA 1
ATOM 4944 C C . SER B 1 297 ? -16.391 -11.344 -29.656 1 96.75 297 SER B C 1
ATOM 4946 O O . SER B 1 297 ? -16.125 -10.57 -28.734 1 96.75 297 SER B O 1
ATOM 4948 N N . LYS B 1 298 ? -17.281 -12.273 -29.562 1 96.56 298 LYS B N 1
ATOM 4949 C CA . LYS B 1 298 ? -18.078 -12.461 -28.344 1 96.56 298 LYS B CA 1
ATOM 4950 C C . LYS B 1 298 ? -17.188 -12.898 -27.188 1 96.56 298 LYS B C 1
ATOM 4952 O O . LYS B 1 298 ? -17.297 -12.352 -26.078 1 96.56 298 LYS B O 1
ATOM 4957 N N . VAL B 1 299 ? -16.375 -13.844 -27.453 1 95.38 299 VAL B N 1
ATOM 4958 C CA . VAL B 1 299 ? -15.516 -14.391 -26.422 1 95.38 299 VAL B CA 1
ATOM 4959 C C . VAL B 1 299 ? -14.508 -13.336 -25.969 1 95.38 299 VAL B C 1
ATOM 4961 O O . VAL B 1 299 ? -14.242 -13.195 -24.766 1 95.38 299 VAL B O 1
ATOM 4964 N N . PHE B 1 300 ? -14.016 -12.625 -26.922 1 96.94 300 PHE B N 1
ATOM 4965 C CA . PHE B 1 300 ? -13.062 -11.57 -26.625 1 96.94 300 PHE B CA 1
ATOM 4966 C C . PHE B 1 300 ? -13.703 -10.484 -25.766 1 96.94 300 PHE B C 1
ATOM 4968 O O . PHE B 1 300 ? -13.125 -10.055 -24.766 1 96.94 300 PHE B O 1
ATOM 4975 N N . ALA B 1 301 ? -14.852 -10.102 -26.109 1 95.75 301 ALA B N 1
ATOM 4976 C CA . ALA B 1 301 ? -15.57 -9.062 -25.375 1 95.75 301 ALA B CA 1
ATOM 4977 C C . ALA B 1 301 ? -15.891 -9.523 -23.953 1 95.75 301 ALA B C 1
ATOM 4979 O O . ALA B 1 301 ? -15.844 -8.734 -23 1 95.75 301 ALA B O 1
ATOM 4980 N N . ALA B 1 302 ? -16.234 -10.727 -23.875 1 94.25 302 ALA B N 1
ATOM 4981 C CA . ALA B 1 302 ? -16.516 -11.281 -22.562 1 94.25 302 ALA B CA 1
ATOM 4982 C C . ALA B 1 302 ? -15.289 -11.234 -21.656 1 94.25 302 ALA B C 1
ATOM 4984 O O . ALA B 1 302 ? -15.406 -11.023 -20.453 1 94.25 302 ALA B O 1
ATOM 4985 N N . HIS B 1 303 ? -14.172 -11.406 -22.234 1 91.56 303 HIS B N 1
ATOM 4986 C CA . HIS B 1 303 ? -12.93 -11.469 -21.484 1 91.56 303 HIS B CA 1
ATOM 4987 C C . HIS B 1 303 ? -12.391 -10.078 -21.188 1 91.56 303 HIS B C 1
ATOM 4989 O O . HIS B 1 303 ? -11.891 -9.82 -20.078 1 91.56 303 HIS B O 1
ATOM 4995 N N . THR B 1 304 ? -12.492 -9.148 -22.156 1 90.94 304 THR B N 1
ATOM 4996 C CA . THR B 1 304 ? -11.82 -7.863 -22.031 1 90.94 304 THR B CA 1
ATOM 4997 C C . THR B 1 304 ? -12.812 -6.762 -21.688 1 90.94 304 THR B C 1
ATOM 4999 O O . THR B 1 304 ? -12.422 -5.68 -21.25 1 90.94 304 THR B O 1
ATOM 5002 N N . GLY B 1 305 ? -14.016 -7.023 -21.953 1 92.12 305 GLY B N 1
ATOM 5003 C CA . GLY B 1 305 ? -15.039 -6.008 -21.781 1 92.12 305 GLY B CA 1
ATOM 5004 C C . GLY B 1 305 ? -15.227 -5.125 -23 1 92.12 305 GLY B C 1
ATOM 5005 O O . GLY B 1 305 ? -16.109 -4.262 -23.016 1 92.12 305 GLY B O 1
ATOM 5006 N N . MET B 1 306 ? -14.414 -5.324 -24.031 1 94.12 306 MET B N 1
ATOM 5007 C CA . MET B 1 306 ? -14.469 -4.535 -25.266 1 94.12 306 MET B CA 1
ATOM 5008 C C . MET B 1 306 ? -14.461 -5.441 -26.484 1 94.12 306 MET B C 1
ATOM 5010 O O . MET B 1 306 ? -13.812 -6.492 -26.484 1 94.12 306 MET B O 1
ATOM 5014 N N . LYS B 1 307 ? -15.102 -4.969 -27.562 1 94.38 307 LYS B N 1
ATOM 5015 C CA . LYS B 1 307 ? -15.008 -5.668 -28.844 1 94.38 307 LYS B CA 1
ATOM 5016 C C . LYS B 1 307 ? -13.602 -5.559 -29.422 1 94.38 307 LYS B C 1
ATOM 5018 O O . LYS B 1 307 ? -12.898 -4.574 -29.188 1 94.38 307 LYS B O 1
ATOM 5023 N N . PRO B 1 308 ? -13.219 -6.578 -30.188 1 94.88 308 PRO B N 1
ATOM 5024 C CA . PRO B 1 308 ? -11.859 -6.574 -30.75 1 94.88 308 PRO B CA 1
ATOM 5025 C C . PRO B 1 308 ? -11.539 -5.289 -31.5 1 94.88 308 PRO B C 1
ATOM 5027 O O . PRO B 1 308 ? -10.453 -4.723 -31.328 1 94.88 308 PRO B O 1
ATOM 5030 N N . LYS B 1 309 ? -12.445 -4.836 -32.312 1 92.81 309 LYS B N 1
ATOM 5031 C CA . LYS B 1 309 ? -12.211 -3.631 -33.094 1 92.81 309 LYS B CA 1
ATOM 5032 C C . LYS B 1 309 ? -12.008 -2.414 -32.219 1 92.81 309 LYS B C 1
ATOM 5034 O O . LYS B 1 309 ? -11.109 -1.603 -32.438 1 92.81 309 LYS B O 1
ATOM 5039 N N . GLN B 1 310 ? -12.805 -2.273 -31.266 1 92.88 310 GLN B N 1
ATOM 5040 C CA . GLN B 1 310 ? -12.695 -1.188 -30.297 1 92.88 310 GLN B CA 1
ATOM 5041 C C . GLN B 1 310 ? -11.383 -1.275 -29.516 1 92.88 310 GLN B C 1
ATOM 5043 O O . GLN B 1 310 ? -10.734 -0.257 -29.266 1 92.88 310 GLN B O 1
ATOM 5048 N N . TYR B 1 311 ? -11.039 -2.482 -29.172 1 92.06 311 TYR B N 1
ATOM 5049 C CA . TYR B 1 311 ? -9.82 -2.719 -28.406 1 92.06 311 TYR B CA 1
ATOM 5050 C C . TYR B 1 311 ? -8.586 -2.326 -29.219 1 92.06 311 TYR B C 1
ATOM 5052 O O . TYR B 1 311 ? -7.645 -1.742 -28.672 1 92.06 311 TYR B O 1
ATOM 5060 N N . SER B 1 312 ? -8.586 -2.613 -30.453 1 89.5 312 SER B N 1
ATOM 5061 C CA . SER B 1 312 ? -7.449 -2.318 -31.328 1 89.5 312 SER B CA 1
ATOM 5062 C C . SER B 1 312 ? -7.219 -0.816 -31.438 1 89.5 312 SER B C 1
ATOM 5064 O O . SER B 1 312 ? -6.102 -0.374 -31.719 1 89.5 312 SER B O 1
ATOM 5066 N N . ARG B 1 313 ? -8.281 0.013 -31.172 1 84.25 313 ARG B N 1
ATOM 5067 C CA . ARG B 1 313 ? -8.203 1.463 -31.328 1 84.25 313 ARG B CA 1
ATOM 5068 C C . ARG B 1 313 ? -7.984 2.143 -29.969 1 84.25 313 ARG B C 1
ATOM 5070 O O . ARG B 1 313 ? -7.82 3.361 -29.906 1 84.25 313 ARG B O 1
ATOM 5077 N N . SER B 1 314 ? -7.961 1.406 -28.984 1 79.31 314 SER B N 1
ATOM 5078 C CA . SER B 1 314 ? -7.859 1.981 -27.656 1 79.31 314 SER B CA 1
ATOM 5079 C C . SER B 1 314 ? -6.41 2.273 -27.281 1 79.31 314 SER B C 1
ATOM 5081 O O . SER B 1 314 ? -5.488 1.653 -27.812 1 79.31 314 SER B O 1
#

InterPro domains:
  IPR009057 Homedomain-like superfamily [SSF46689] (213-263)
  IPR009057 Homedomain-like superfamily [SSF46689] (265-313)
  IPR018060 AraC-like, DNA binding HTH domain [PF12833] (235-313)
  IPR018060 AraC-like, DNA binding HTH domain [PS01124] (216-314)
  IPR018060 AraC-like, DNA binding HTH domain [SM00342] (229-312)
  IPR018062 HTH domain AraC-type, conserved site [PS00041] (266-308)
  IPR053142 Pyochelin receptor regulatory protein [PTHR47893] (24-313)

Solvent-accessible surface area (backbone atoms only — not comparable to full-atom values): 34229 Å² total; per-residue (Å²): 130,81,43,55,43,67,56,59,54,52,49,22,57,76,61,72,50,63,69,56,96,42,30,32,64,45,47,69,91,50,30,40,48,34,39,34,36,39,31,68,55,99,48,37,36,38,38,39,38,40,30,34,38,77,59,74,43,81,38,70,39,80,62,57,71,63,72,64,56,28,35,37,40,37,36,36,54,71,57,85,78,76,74,73,76,60,100,80,62,75,74,72,78,67,38,30,32,39,40,29,24,34,81,66,60,57,52,50,49,69,47,61,61,58,36,45,34,39,37,37,38,31,30,21,68,64,57,50,66,53,39,69,64,91,78,63,33,54,54,45,47,50,57,43,63,47,80,52,28,43,57,35,43,43,73,64,48,71,73,58,49,52,52,51,50,58,66,72,43,85,80,64,55,75,54,46,38,62,45,50,49,44,38,52,51,51,45,53,51,51,56,52,50,57,57,45,43,70,50,79,57,79,75,87,71,72,54,51,71,65,56,52,54,39,50,49,50,50,51,51,57,48,60,71,37,56,40,53,83,82,51,61,70,60,53,15,58,77,55,73,44,54,54,68,56,46,51,51,52,43,23,61,26,56,73,38,50,71,63,59,48,50,50,50,53,40,44,52,50,44,51,44,40,27,56,76,67,62,46,52,67,66,56,49,31,48,66,44,49,42,90,43,66,68,57,43,38,52,56,39,19,71,73,72,73,41,43,54,72,59,51,46,70,100,129,79,44,56,43,66,56,58,54,52,49,21,57,76,61,72,48,63,70,55,96,42,29,32,65,45,48,69,92,50,31,40,51,31,39,35,35,38,31,70,54,99,46,36,33,38,38,39,37,40,29,33,35,77,57,76,43,80,39,69,36,81,63,61,62,67,74,63,55,27,34,38,40,36,36,35,55,70,58,84,72,78,68,78,71,58,99,82,62,74,74,73,79,67,36,31,32,38,40,30,26,34,80,66,58,56,52,48,48,70,48,60,37,73,36,46,33,38,37,36,38,33,30,21,67,62,56,50,67,54,41,79,56,94,77,64,33,55,53,45,46,48,56,44,63,44,82,53,30,44,58,35,42,43,73,64,48,70,72,59,51,53,52,49,51,59,66,72,42,83,80,62,55,76,55,46,37,62,45,50,48,44,38,51,50,50,44,53,51,50,55,50,50,58,55,45,43,70,50,77,57,80,73,85,71,73,53,51,71,66,57,52,54,39,49,51,48,51,51,50,58,46,59,68,37,56,40,53,82,82,52,61,69,62,52,15,60,77,56,73,43,53,54,68,58,45,51,50,50,42,23,60,27,56,72,37,50,70,64,59,49,50,49,50,54,39,44,52,48,45,50,45,41,26,56,76,67,60,46,52,68,65,57,48,31,48,65,43,50,42,88,45,64,68,56,43,38,50,55,38,20,71,73,70,72,42,45,55,70,58,51,46,73,102

Sequence (628 aa):
MQTEPNILKKLAHLLWTDVKNRRLEIPEKFGKGYCTGYVFNEHIRMMIFNYELRENIVIENPDAGVAARTILFKFQNIIPQTDLLPAGKPLKITPSVLIATSSINADVVIIHTNTATINIEVDADYLNGLFTSADKSPVLQSLLQNTRPLLFEQMMYPALQKILDEIMSDLVDENFKLFFLRVKAEELICRLLMELEKRDEKQLYALNIRDIQTIYKVKEQMLGHLAKPPVIKELAIDAGMSPSKLKRLFRQIFGNSIFNYYQEFRMKEAALLLKDEKLSVSDVGYRLGFTNLSHFSKVFAAHTGMKPKQYSRSMQTEPNILKKLAHLLWTDVKNRRLEIPEKFGKGYCTGYVFNEHIRMMIFNYELRENIVIENPDAGVAARTILFKFQNIIPQTDLLPAGKPLKITPSVLIATSSINADVVIIHTNTATINIEVDADYLNGLFTSADKSPVLQSLLQNTRPLLFEQMMYPALQKILDEIMSDLVDENFKLFFLRVKAEELICRLLMELEKRDEKQLYALNIRDIQTIYKVKEQMLGHLAKPPVIKELAIDAGMSPSKLKRLFRQIFGNSIFNYYQEFRMKEAALLLKDEKLSVSDVGYRLGFTNLSHFSKVFAAHTGMKPKQYSRS

Organism: NCBI:txid1302689

pLDDT: mean 87.14, std 13.35, range [37.28, 98.06]

Nearest PDB structures (foldseek):
  6swi-assembly1_A  TM=9.203E-01  e=8.681E-06  Geobacillus stearothermophilus
  3oio-assembly1_A  TM=8.781E-01  e=4.039E-05  Chromobacterium violaceum
  1xs9-assembly1_A  TM=8.440E-01  e=2.419E-05  Escherichia coli
  3lsg-assembly1_A  TM=8.513E-01  e=4.526E-05  Fusobacterium nucleatum subsp. nucleatum
  3w6v-assembly1_A  TM=9.118E-01  e=1.989E-04  Streptomyces griseus

Secondary structure (DSSP, 8-state):
---S-HHHHHHHHHTT--EETTEEEPPTTTEEEEEEEEE-SSSEEEEEEEEEESS-EEEE-TTTTS---EEEEEEES-S---S---TT--S----EEEEEEGGG--SEEEE-SSEEEEEEEEEHHHHHTTS--SS--HHHHHHHHT-S--EEEEE--HHHHHHHHHHH-S-S-HHHHHHHHHHHHHHHHHHHHHHHHT---S------HHHHHHHHHHHHHHHT-TTS---HHHHHHHHTS-HHHHHHHHHHHHSS-HHHHHHHHHHHHHHHHHHTS---HHHHHHHTT-S-HHHHHHHHHHHHSS-HHHHHH-/---S-HHHHHHHHHTT--EETTEEEPPTTTEEEEEEEEE-SSSEEEEEEEEEESS-EEEE-TTTT----EEEEEEES-S---S---TT--S----EEEEEEGGG--SEEEE-SSEEEEEEEEEHHHHHHT---TT--HHHHHHHHT-S--EEEEE--HHHHHHHHHHH-S-S-HHHHHHHHHHHHHHHHHHHHHHHHT---S------HHHHHHHHHHHHHHHT-TTS---HHHHHHHHTS-HHHHHHHHHHHHSS-HHHHHHHHHHHHHHHHHHTS---HHHHHHHTT-S-HHHHHHHHHHHHSS-HHHHHT-

Foldseek 3Di:
DDFEFPQQQVVCVVQVHHQDLQKDARDVVFWGDIKGKTDLDPFKIKIWDFIFTPDKDKDFRPCLPVPFFKKKKKWFPLDPPPDDPPPDDFDRPFIKIKIKTCVVVDSIDIDHGGTGMMMMMGGLQVVVVVDPPPPFAPQLVCSSVSPAIAMAMGTDDDVLSVLVCVLPDPPDDSVCNSVSNVVSSVVNVVVVSVVRRPQHDRDDDHDDPLNVVLLVVLVRVLRRQQQDQDDLCVSCVVSVHDSVSSQRNNCRHYVDGPRVVSLLSLLVVLLCCLAVVVDDLVVSCVSSNHPDSVVVQVSNCVNPVDGSVVSSVD/DDFEFPQQQVVCVVQVHDQDLQKDFRDVVFWGDIKGKTDLDPFKIKIWDAIATPDKDKDQRPCLPVPFFKKKKKWFPLDPPPDDPDPDDFDRPFIKIKIKTCVVVPSIDIDHRGTGMMMMMGGLQVVVVVDDDPDFAPQLVCSSVSPAIAMAMGTDDDVLSVLVCVLPDPPDDSVCNSVSNVVSSVVNVVVVSVVRSPQHDRDDDHDDPLNVVLLVVLVRVLRRQQQDQDDLVVSCVVSVHDSVSSQRNNCRHYVDGPRVVSLLSLLVVLLCCLAVVVDDLVVSCVSSNHPDSVVVQVSNCVNPVDGSVVSSVD

Radius of gyration: 28.84 Å; Cα contacts (8 Å, |Δi|>4): 965; chains: 2; bounding box: 66×83×70 Å